Protein AF-A0A956CKJ7-F1 (afdb_monomer)

Solvent-accessible surface area (backbone atoms only — not comparable to full-atom values): 21047 Å² total; per-residue (Å²): 143,84,89,82,79,74,78,84,82,78,84,54,76,48,83,56,86,43,49,48,34,86,67,93,76,96,66,93,72,83,78,45,81,64,83,76,72,77,77,50,96,57,44,38,52,14,43,87,67,26,90,84,35,37,34,20,54,29,82,93,52,44,52,56,61,61,34,62,51,34,34,22,51,37,81,61,53,93,33,40,56,70,73,33,77,28,94,41,21,76,44,12,18,36,33,29,10,26,54,47,32,20,14,39,43,46,20,49,33,57,84,71,28,55,93,64,30,36,36,36,62,28,35,24,28,61,52,100,53,26,32,16,34,45,36,22,35,22,53,46,31,26,53,56,83,67,49,50,31,46,42,44,78,46,81,59,77,97,82,54,68,67,41,80,46,80,47,77,44,64,55,55,90,58,69,55,31,34,38,38,36,30,36,39,76,77,28,48,24,28,48,43,34,33,28,39,43,64,100,75,58,50,75,45,41,48,58,93,47,68,90,77,58,92,62,81,44,79,60,54,40,80,31,57,61,19,52,42,59,44,61,58,40,89,86,55,80,72,35,81,63,6,34,35,35,35,30,37,35,49,43,89,49,38,34,39,39,30,42,36,41,64,73,71,81,74,41,70,47,27,36,36,40,34,26,19,47,19,90,75,51,54,68,33,90,70,61,40,44,73,71,50,35,56,50,49,54,54,51,37,55,61,32,45,80,74,63,29,41,71,54,59,55,44,69,27,67,46,46,44,50,54,13,68,65,48,16,47,45,35,95,75,82,89,74,57,100,82,62,84,66,84,77,53,69,59,60,50,63,46,51,25,43,55,33,46,44,79,61,55,44,36,55,32,61,40,48,55,46,71,56,74,87,82,82,81,71,81,79,76,71,122

Secondary structure (DSSP, 8-state):
-----PPPP---B---------------PPP---------TTB-SSGGGSTTSEEEE-TTS---TTSBPPEEEE---SSBPTTSB-SSGGGBTTS-EETTSBB-EE-SSGGGS-TTEEEEEEEEEEETTEEEEEEEEEES-PPPTT-EEEEEEE---TT-SEEEEEEE-----STT-EEEEEEGGG-EEEEEEEEE-SSSPPEEEEGGGTTTS--SS---TT-SSEEEEPP--TT----TT-EEEEEEEESS--EEEEEEE---SS-EEEEEEEESSGGG----TTT-SHHHHHHHHHHHHHHHTTT-EEEEEEEEE--HHHHHHHSEESS-S---TT----S-HHHHHHHHHSTT--S--EEEEE-SEE-S----------

Nearest PDB structures (foldseek):
  2vvf-assembly1_A  TM=3.587E-01  e=5.764E-02  Corticovirus PM2
  4lo7-assembly5_A  TM=3.649E-01  e=6.092E-02  Clostridium botulinum
  4en6-assembly1_B  TM=3.303E-01  e=3.505E-02  Clostridium botulinum
  3win-assembly1_E  TM=3.552E-01  e=1.002E-01  Clostridium botulinum B
  6v4a-assembly1_B  TM=3.742E-01  e=6.207E-01  Desulfofustis sp. PB-SRB1

Sequence (382 aa):
MNADLRPPFVLLAGVLVACSGGGGGGGKGTECVVPPGDPSAGHCLGAADCDGDACVLDRSNPGTDGEAAALVCGSPGSGGAPGDACGEASDCAAGLCAISGFCVEACGARDDCGATARCRATFVRTGASTASSLFACVPHLPTAPGIEASARRVPSVADRDERWVSVDFGAVTAPGDVFVVEGTCGADVRVVRFETRGPTPETLFDAEQVGTVPFSNPIHPEASPASVMVPSGSDVLLSDLGYRLLVRIDGPFDAEVTELRGVPAGAVLDLDLFYVGGHGWAAEGTRGPAEVDAALAIVEANLADLGITLGDIRQHDVEGALRERFEVIGENADLGEDAFEPFYPGIRERSTVAAGLDRPSIAVFFVKWLEGSVALTSAIPA

Radius of gyration: 21.33 Å; Cα contacts (8 Å, |Δi|>4): 853; chains: 1; bounding box: 61×48×59 Å

pLDDT: mean 70.24, std 19.76, range [21.02, 95.69]

Foldseek 3Di:
DDDDCPDDDDWDFPPPQFADDFDDDDDPFDFLPDPDPPCDPFWDQFQVVAPNFGWAFPLVDQDAFAAAGTTGGDHFQPADDFFDFADFLNNERRSWQFLLGTHWGGDRGQVREDRQWGWDWAWGHSDPFGIHIGTTTFGRGADDPFKDKDKDWDAFDQDDQKDKGKDFDAFDPAFWKKKWKAWHSRWWKFWAWKWADDPDIDTQDGPVCPPPDDHQWPWPGGDHRTMTTRRHAPPDDGHNRGMMIIMMTGGRTIMMMMIIDGDDDAAEAEEEEEELPAPNWAADDQQGDPVRNVVVVVVQVVVVVVRHHYDGYHYGYRGDPSSVVQQEFEPDDDPDPPPPDPDTPNVHVVVSSNGRDPHTHTYIYRHHYYYDDDDPDPDPHD

Mean predicted aligned error: 12.35 Å

Structure (mmCIF, N/CA/C/O backbone):
data_AF-A0A956CKJ7-F1
#
_entry.id   AF-A0A956CKJ7-F1
#
loop_
_atom_site.group_PDB
_atom_site.id
_atom_site.type_symbol
_atom_site.label_atom_id
_atom_site.label_alt_id
_atom_site.label_comp_id
_atom_site.label_asym_id
_atom_site.label_entity_id
_atom_site.label_seq_id
_atom_site.pdbx_PDB_ins_code
_atom_site.Cartn_x
_atom_site.Cartn_y
_atom_site.Cartn_z
_atom_site.occupancy
_atom_site.B_iso_or_equiv
_atom_site.auth_seq_id
_atom_site.auth_comp_id
_atom_site.auth_asym_id
_atom_site.auth_atom_id
_atom_site.pdbx_PDB_model_num
ATOM 1 N N . MET A 1 1 ? 34.479 -7.014 30.194 1.00 33.47 1 MET A N 1
ATOM 2 C CA . MET A 1 1 ? 34.179 -8.106 29.247 1.00 33.47 1 MET A CA 1
ATOM 3 C C . MET A 1 1 ? 33.094 -8.973 29.855 1.00 33.47 1 MET A C 1
ATOM 5 O O . MET A 1 1 ? 33.386 -9.768 30.731 1.00 33.47 1 MET A O 1
ATOM 9 N N . ASN A 1 2 ? 31.851 -8.701 29.473 1.00 25.27 2 ASN A N 1
ATOM 10 C CA . ASN A 1 2 ? 30.739 -9.648 29.394 1.00 25.27 2 ASN A CA 1
ATOM 11 C C . ASN A 1 2 ? 29.683 -8.917 28.567 1.00 25.27 2 ASN A C 1
ATOM 13 O O . ASN A 1 2 ? 28.907 -8.117 29.081 1.00 25.27 2 ASN A O 1
ATOM 17 N N . ALA A 1 3 ? 29.822 -9.077 27.253 1.00 26.83 3 ALA A N 1
ATOM 18 C CA . ALA A 1 3 ? 28.877 -8.630 26.252 1.00 26.83 3 ALA A CA 1
ATOM 19 C C . ALA A 1 3 ? 27.941 -9.811 25.999 1.00 26.83 3 ALA A C 1
ATOM 21 O O . ALA A 1 3 ? 28.369 -10.807 25.427 1.00 26.83 3 ALA A O 1
ATOM 22 N N . ASP A 1 4 ? 26.710 -9.708 26.487 1.00 27.08 4 ASP A N 1
ATOM 23 C CA . ASP A 1 4 ? 25.612 -10.595 26.090 1.00 27.08 4 ASP A CA 1
ATOM 24 C C . ASP A 1 4 ? 24.287 -9.814 26.131 1.00 27.08 4 ASP A C 1
ATOM 26 O O . ASP A 1 4 ? 23.269 -10.239 26.667 1.00 27.08 4 ASP A O 1
ATOM 30 N N . LEU A 1 5 ? 24.331 -8.591 25.593 1.00 22.73 5 LEU A N 1
ATOM 31 C CA . LEU A 1 5 ? 23.142 -7.824 25.239 1.00 22.73 5 LEU A CA 1
ATOM 32 C C . LEU A 1 5 ? 22.836 -8.154 23.781 1.00 22.73 5 LEU A C 1
ATOM 34 O O . LEU A 1 5 ? 23.306 -7.478 22.868 1.00 22.73 5 LEU A O 1
ATOM 38 N N . ARG A 1 6 ? 22.088 -9.237 23.560 1.00 25.23 6 ARG A N 1
ATOM 39 C CA . ARG A 1 6 ? 21.384 -9.412 22.287 1.00 25.23 6 ARG A CA 1
ATOM 40 C C . ARG A 1 6 ? 20.355 -8.277 22.200 1.00 25.23 6 ARG A C 1
ATOM 42 O O . ARG A 1 6 ? 19.564 -8.152 23.138 1.00 25.23 6 ARG A O 1
ATOM 49 N N . PRO A 1 7 ? 20.382 -7.418 21.168 1.00 24.61 7 PRO A N 1
ATOM 50 C CA . PRO A 1 7 ? 19.375 -6.376 21.041 1.00 24.61 7 PRO A CA 1
ATOM 51 C C . PRO A 1 7 ? 17.993 -7.031 20.881 1.00 24.61 7 PRO A C 1
ATOM 53 O O . PRO A 1 7 ? 17.893 -8.089 20.252 1.00 24.61 7 PRO A O 1
ATOM 56 N N . PRO A 1 8 ? 16.927 -6.456 21.463 1.00 27.02 8 PRO A N 1
ATOM 57 C CA . PRO A 1 8 ? 15.574 -6.903 21.175 1.00 27.02 8 PRO A CA 1
ATOM 58 C C . PRO A 1 8 ? 15.266 -6.620 19.700 1.00 27.02 8 PRO A C 1
ATOM 60 O O . PRO A 1 8 ? 15.362 -5.483 19.245 1.00 27.02 8 PRO A O 1
ATOM 63 N N . PHE A 1 9 ? 14.912 -7.662 18.952 1.00 30.50 9 PHE A N 1
ATOM 64 C CA . PHE A 1 9 ? 14.335 -7.520 17.619 1.00 30.50 9 PHE A CA 1
ATOM 65 C C . PHE A 1 9 ? 12.922 -6.958 17.788 1.00 30.50 9 PHE A C 1
ATOM 67 O O . PHE A 1 9 ? 12.133 -7.490 18.570 1.00 30.50 9 PHE A O 1
ATOM 74 N N . VAL A 1 10 ? 12.608 -5.873 17.086 1.00 27.39 10 VAL A N 1
ATOM 75 C CA . VAL A 1 10 ? 11.272 -5.272 17.097 1.00 27.39 10 VAL A CA 1
ATOM 76 C C . VAL A 1 10 ? 10.563 -5.700 15.821 1.00 27.39 10 VAL A C 1
ATOM 78 O O . VAL A 1 10 ? 10.952 -5.307 14.724 1.00 27.39 10 VAL A O 1
ATOM 81 N N . LEU A 1 11 ? 9.537 -6.536 15.971 1.00 26.95 11 LEU A N 1
ATOM 82 C CA . LEU A 1 11 ? 8.636 -6.902 14.886 1.00 26.95 11 LEU A CA 1
ATOM 83 C C . LEU A 1 11 ? 7.704 -5.712 14.630 1.00 26.95 11 LEU A C 1
ATOM 85 O O . LEU A 1 11 ? 6.835 -5.416 15.450 1.00 26.95 11 LEU A O 1
ATOM 89 N N . LEU A 1 12 ? 7.896 -5.010 13.515 1.00 31.62 12 LEU A N 1
ATOM 90 C CA . LEU A 1 12 ? 6.959 -3.982 13.079 1.00 31.62 12 LEU A CA 1
ATOM 91 C C . LEU A 1 12 ? 5.842 -4.627 12.269 1.00 31.62 12 LEU A C 1
ATOM 93 O O . LEU A 1 12 ? 5.948 -4.795 11.058 1.00 31.62 12 LEU A O 1
ATOM 97 N N . ALA A 1 13 ? 4.767 -4.995 12.962 1.00 27.88 13 ALA A N 1
ATOM 98 C CA . ALA A 1 13 ? 3.499 -5.303 12.322 1.00 27.88 13 ALA A CA 1
ATOM 99 C C . ALA A 1 13 ? 2.799 -3.978 11.993 1.00 27.88 13 ALA A C 1
ATOM 101 O O . ALA A 1 13 ? 2.090 -3.405 12.820 1.00 27.88 13 ALA A O 1
ATOM 102 N N . GLY A 1 14 ? 3.030 -3.463 10.786 1.00 28.28 14 GLY A N 1
ATOM 103 C CA . GLY A 1 14 ? 2.136 -2.474 10.204 1.00 28.28 14 GLY A CA 1
ATOM 104 C C . GLY A 1 14 ? 0.875 -3.198 9.753 1.00 28.28 14 GLY A C 1
ATOM 105 O O . GLY A 1 14 ? 0.884 -3.853 8.716 1.00 28.28 14 GLY A O 1
ATOM 106 N N . VAL A 1 15 ? -0.206 -3.117 10.529 1.00 27.67 15 VAL A N 1
ATOM 107 C CA . VAL A 1 15 ? -1.519 -3.590 10.076 1.00 27.67 15 VAL A CA 1
ATOM 108 C C . VAL A 1 15 ? -2.034 -2.587 9.044 1.00 27.67 15 VAL A C 1
ATOM 110 O O . VAL A 1 15 ? -2.730 -1.626 9.358 1.00 27.67 15 VAL A O 1
ATOM 113 N N . LEU A 1 16 ? -1.620 -2.777 7.795 1.00 29.91 16 LEU A N 1
ATOM 114 C CA . LEU A 1 16 ? -2.164 -2.083 6.636 1.00 29.91 16 LEU A CA 1
ATOM 115 C C . LEU A 1 16 ? -3.316 -2.930 6.107 1.00 29.91 16 LEU A C 1
ATOM 117 O O . LEU A 1 16 ? -3.133 -3.808 5.271 1.00 29.91 16 LEU A O 1
ATOM 121 N N . VAL A 1 17 ? -4.513 -2.695 6.649 1.00 25.80 17 VAL A N 1
ATOM 122 C CA . VAL A 1 17 ? -5.720 -3.334 6.124 1.00 25.80 17 VAL A CA 1
ATOM 123 C C . VAL A 1 17 ? -6.038 -2.706 4.784 1.00 25.80 17 VAL A C 1
ATOM 125 O O . VAL A 1 17 ? -6.312 -1.507 4.684 1.00 25.80 17 VAL A O 1
ATOM 128 N N . ALA A 1 18 ? -6.008 -3.554 3.767 1.00 29.58 18 ALA A N 1
ATOM 129 C CA . ALA A 1 18 ? -6.325 -3.194 2.417 1.00 29.58 18 ALA A CA 1
ATOM 130 C C . ALA A 1 18 ? -7.633 -3.909 1.952 1.00 29.58 18 ALA A C 1
ATOM 132 O O . ALA A 1 18 ? -7.709 -5.098 2.161 1.00 29.58 18 ALA A O 1
ATOM 133 N N . CYS A 1 19 ? -8.669 -3.229 1.413 1.00 28.59 19 CYS A N 1
ATOM 134 C CA . CYS A 1 19 ? -10.042 -3.633 1.036 1.00 28.59 19 CYS A CA 1
ATOM 135 C C . CYS A 1 19 ? -10.835 -2.644 0.070 1.00 28.59 19 CYS A C 1
ATOM 137 O O . CYS A 1 19 ? -10.813 -1.437 0.281 1.00 28.59 19 CYS A O 1
ATOM 139 N N . SER A 1 20 ? -11.590 -3.094 -0.960 1.00 28.55 20 SER A N 1
ATOM 140 C CA . SER A 1 20 ? -12.105 -2.281 -2.100 1.00 28.55 20 SER A CA 1
ATOM 141 C C . SER A 1 20 ? -13.617 -2.359 -2.384 1.00 28.55 20 SER A C 1
ATOM 143 O O . SER A 1 20 ? -14.224 -3.420 -2.285 1.00 28.55 20 SER A O 1
ATOM 145 N N . GLY A 1 21 ? -14.227 -1.248 -2.834 1.00 25.23 21 GLY A N 1
ATOM 146 C CA . GLY A 1 21 ? -15.625 -1.208 -3.295 1.00 25.23 21 GLY A CA 1
ATOM 147 C C . GLY A 1 21 ? -15.906 -0.114 -4.327 1.00 25.23 21 GLY A C 1
ATOM 148 O O . GLY A 1 21 ? -15.709 1.066 -4.052 1.00 25.23 21 GLY A O 1
ATOM 149 N N . GLY A 1 22 ? -16.375 -0.506 -5.516 1.00 30.42 22 GLY A N 1
ATOM 150 C CA . GLY A 1 22 ? -16.643 0.386 -6.646 1.00 30.42 22 GLY A CA 1
ATOM 151 C C . GLY A 1 22 ? -17.877 1.279 -6.465 1.00 30.42 22 GLY A C 1
ATOM 152 O O . GLY A 1 22 ? -18.958 0.814 -6.109 1.00 30.42 22 GLY A O 1
ATOM 153 N N . GLY A 1 23 ? -17.726 2.566 -6.786 1.00 26.27 23 GLY A N 1
ATOM 154 C CA . GLY A 1 23 ? -18.805 3.553 -6.802 1.00 26.27 23 GLY A CA 1
ATOM 155 C C . GLY A 1 23 ? -18.554 4.628 -7.857 1.00 26.27 23 GLY A C 1
ATOM 156 O O . GLY A 1 23 ? -17.754 5.540 -7.659 1.00 26.27 23 GLY A O 1
ATOM 157 N N . GLY A 1 24 ? -19.237 4.513 -8.998 1.00 32.97 24 GLY A N 1
ATOM 158 C CA . GLY A 1 24 ? -19.188 5.491 -10.081 1.00 32.97 24 GLY A CA 1
ATOM 159 C C . GLY A 1 24 ? -19.887 6.799 -9.708 1.00 32.97 24 GLY A C 1
ATOM 160 O O . GLY A 1 24 ? -21.032 6.810 -9.265 1.00 32.97 24 GLY A O 1
ATOM 161 N N . GLY A 1 25 ? -19.213 7.918 -9.950 1.00 27.78 25 GLY A N 1
ATOM 162 C CA . GLY A 1 25 ? -19.821 9.244 -9.886 1.00 27.78 25 GLY A CA 1
ATOM 163 C C . GLY A 1 25 ? -18.859 10.270 -10.443 1.00 27.78 25 GLY A C 1
ATOM 164 O O . GLY A 1 25 ? -17.923 10.632 -9.749 1.00 27.78 25 GLY A O 1
ATOM 165 N N . GLY A 1 26 ? -19.045 10.677 -11.700 1.00 29.86 26 GLY A N 1
ATOM 166 C CA . GLY A 1 26 ? -18.128 11.541 -12.446 1.00 29.86 26 GLY A CA 1
ATOM 167 C C . GLY A 1 26 ? -18.002 12.954 -11.870 1.00 29.86 26 GLY A C 1
ATOM 168 O O . GLY A 1 26 ? -18.894 13.780 -12.037 1.00 29.86 26 GLY A O 1
ATOM 169 N N . GLY A 1 27 ? -16.860 13.236 -11.250 1.00 34.91 27 GLY A N 1
ATOM 170 C CA . GLY A 1 27 ? -16.301 14.577 -11.101 1.00 34.91 27 GLY A CA 1
ATOM 171 C C . GLY A 1 27 ? -14.981 14.595 -11.860 1.00 34.91 27 GLY A C 1
ATOM 172 O O . GLY A 1 27 ? -14.186 13.672 -11.672 1.00 34.91 27 GLY A O 1
ATOM 173 N N . LYS A 1 28 ? -14.795 15.580 -12.749 1.00 36.72 28 LYS A N 1
ATOM 174 C CA . LYS A 1 28 ? -13.539 15.796 -13.482 1.00 36.72 28 LYS A CA 1
ATOM 175 C C . LYS A 1 28 ? -12.421 15.981 -12.451 1.00 36.72 28 LYS A C 1
ATOM 177 O O . LYS A 1 28 ? -12.450 16.976 -11.730 1.00 36.72 28 LYS A O 1
ATOM 182 N N . GLY A 1 29 ? -11.545 14.986 -12.326 1.00 41.28 29 GLY A N 1
ATOM 183 C CA . GLY A 1 29 ? -10.470 14.973 -11.338 1.00 41.28 29 GLY A CA 1
ATOM 184 C C . GLY A 1 29 ? -9.407 16.019 -11.651 1.00 41.28 29 GLY A C 1
ATOM 185 O O . GLY A 1 29 ? -9.151 16.330 -12.814 1.00 41.28 29 GLY A O 1
ATOM 186 N N . THR A 1 30 ? -8.814 16.577 -10.602 1.00 45.00 30 THR A N 1
ATOM 187 C CA . THR A 1 30 ? -7.580 17.360 -10.675 1.00 45.00 30 THR A CA 1
ATOM 188 C C . THR A 1 30 ? -6.458 16.431 -11.145 1.00 45.00 30 THR A C 1
ATOM 190 O O . THR A 1 30 ? -6.270 15.354 -10.581 1.00 45.00 30 THR A O 1
ATOM 193 N N . GLU A 1 31 ? -5.763 16.819 -12.211 1.00 45.44 31 GLU A N 1
ATOM 194 C CA . GLU A 1 31 ? -4.679 16.056 -12.837 1.00 45.44 31 GLU A CA 1
ATOM 195 C C . GLU A 1 31 ? -3.553 15.812 -11.815 1.00 45.44 31 GLU A C 1
ATOM 197 O O . GLU A 1 31 ? -3.148 16.739 -11.105 1.00 45.44 31 GLU A O 1
ATOM 202 N N . CYS A 1 32 ? -3.074 14.569 -11.684 1.00 47.69 32 CYS A N 1
ATOM 203 C CA . CYS A 1 32 ? -1.928 14.284 -10.824 1.00 47.69 32 CYS A CA 1
ATOM 204 C C . CYS A 1 32 ? -0.693 14.909 -11.485 1.00 47.69 32 CYS A C 1
ATOM 206 O O . CYS A 1 32 ? -0.164 14.374 -12.454 1.00 47.69 32 CYS A O 1
ATOM 208 N N . VAL A 1 33 ? -0.232 16.057 -10.989 1.00 39.53 33 VAL A N 1
ATOM 209 C CA . VAL A 1 33 ? 1.007 16.660 -11.491 1.00 39.53 33 VAL A CA 1
ATOM 210 C C . VAL A 1 33 ? 2.181 15.884 -10.896 1.00 39.53 33 VAL A C 1
ATOM 212 O O . VAL A 1 33 ? 2.684 16.210 -9.822 1.00 39.53 33 VAL A O 1
ATOM 215 N N . VAL A 1 34 ? 2.596 14.825 -11.591 1.00 43.78 34 VAL A N 1
ATOM 216 C CA . VAL A 1 34 ? 3.926 14.228 -11.420 1.00 43.78 34 VAL A CA 1
ATOM 217 C C . VAL A 1 34 ? 4.947 15.340 -11.709 1.00 43.78 34 VAL A C 1
ATOM 219 O O . VAL A 1 34 ? 4.751 16.079 -12.680 1.00 43.78 34 VAL A O 1
ATOM 222 N N . PRO A 1 35 ? 6.015 15.523 -10.905 1.00 36.00 35 PRO A N 1
ATOM 223 C CA . PRO A 1 35 ? 7.102 16.416 -11.284 1.00 36.00 35 PRO A CA 1
ATOM 224 C C . PRO A 1 35 ? 7.550 16.023 -12.695 1.00 36.00 35 PRO A C 1
ATOM 226 O O . PRO A 1 35 ? 7.867 14.852 -12.907 1.00 36.00 35 PRO A O 1
ATOM 229 N N . PRO A 1 36 ? 7.499 16.935 -13.675 1.00 33.38 36 PRO A N 1
ATOM 230 C CA . PRO A 1 36 ? 7.642 16.560 -15.068 1.00 33.38 36 PRO A CA 1
ATOM 231 C C . PRO A 1 36 ? 9.039 15.981 -15.287 1.00 33.38 36 PRO A C 1
ATOM 233 O O . PRO A 1 36 ? 10.033 16.706 -15.254 1.00 33.38 36 PRO A O 1
ATOM 236 N N . GLY A 1 37 ? 9.113 14.679 -15.562 1.00 39.94 37 GLY A N 1
ATOM 237 C CA . GLY A 1 37 ? 10.056 14.237 -16.575 1.00 39.94 37 GLY A CA 1
ATOM 238 C C . GLY A 1 37 ? 9.620 14.942 -17.851 1.00 39.94 37 GLY A C 1
ATOM 239 O O . GLY A 1 37 ? 8.470 14.790 -18.252 1.00 39.94 37 GLY A O 1
ATOM 240 N N . ASP A 1 38 ? 10.472 15.810 -18.396 1.00 38.66 38 ASP A N 1
ATOM 241 C CA . ASP A 1 38 ? 10.183 16.579 -19.608 1.00 38.66 38 ASP A CA 1
ATOM 242 C C . ASP A 1 38 ? 9.637 15.620 -20.684 1.00 38.66 38 ASP A C 1
ATOM 244 O O . ASP A 1 38 ? 10.391 14.733 -21.109 1.00 38.66 38 ASP A O 1
ATOM 248 N N . PRO A 1 39 ? 8.349 15.718 -21.087 1.00 45.19 39 PRO A N 1
ATOM 249 C CA . PRO A 1 39 ? 7.764 14.858 -22.107 1.00 45.19 39 PRO A CA 1
ATOM 250 C C . PRO A 1 39 ? 8.320 15.286 -23.467 1.00 45.19 39 PRO A C 1
ATOM 252 O O . PRO A 1 39 ? 7.661 15.899 -24.307 1.00 45.19 39 PRO A O 1
ATOM 255 N N . SER A 1 40 ? 9.599 15.003 -23.668 1.00 49.47 40 SER A N 1
ATOM 256 C CA . SER A 1 40 ? 10.241 15.046 -24.964 1.00 49.47 40 SER A CA 1
ATOM 257 C C . SER A 1 40 ? 9.747 13.857 -25.794 1.00 49.47 40 SER A C 1
ATOM 259 O O . SER A 1 40 ? 9.278 12.848 -25.264 1.00 49.47 40 SER A O 1
ATOM 261 N N . ALA A 1 41 ? 9.769 14.010 -27.119 1.00 49.28 41 ALA A N 1
ATOM 262 C CA . ALA A 1 41 ? 9.149 13.070 -28.049 1.00 49.28 41 ALA A CA 1
ATOM 263 C C . ALA A 1 41 ? 9.578 11.614 -27.780 1.00 49.28 41 ALA A C 1
ATOM 265 O O . ALA A 1 41 ? 10.746 11.272 -27.959 1.00 49.28 41 ALA A O 1
ATOM 266 N N . GLY A 1 42 ? 8.615 10.775 -27.389 1.00 61.50 42 GLY A N 1
ATOM 267 C CA . GLY A 1 42 ? 8.813 9.350 -27.117 1.00 61.50 42 GLY A CA 1
ATOM 268 C C . GLY A 1 42 ? 8.649 8.940 -25.652 1.00 61.50 42 GLY A C 1
ATOM 269 O O . GLY A 1 42 ? 8.498 7.746 -25.416 1.00 61.50 42 GLY A O 1
ATOM 270 N N . HIS A 1 43 ? 8.629 9.878 -24.699 1.00 83.62 43 HIS A N 1
ATOM 271 C CA . HIS A 1 43 ? 8.364 9.595 -23.282 1.00 83.62 43 HIS A CA 1
ATOM 272 C C . HIS A 1 43 ? 6.868 9.594 -22.947 1.00 83.62 43 HIS A C 1
ATOM 274 O O . HIS A 1 43 ? 6.085 10.289 -23.591 1.00 83.62 43 HIS A O 1
ATOM 280 N N . CYS A 1 44 ? 6.491 8.837 -21.917 1.00 89.31 44 CYS A N 1
ATOM 281 C CA . CYS A 1 44 ? 5.115 8.718 -21.431 1.00 89.31 44 CYS A CA 1
ATOM 282 C C . CYS A 1 44 ? 5.065 8.634 -19.903 1.00 89.31 44 CYS A C 1
ATOM 284 O O . CYS A 1 44 ? 6.047 8.267 -19.261 1.00 89.31 44 CYS A O 1
ATOM 286 N N . LEU A 1 45 ? 3.914 8.963 -19.322 1.00 86.12 45 LEU A N 1
ATOM 287 C CA . LEU A 1 45 ? 3.583 8.714 -17.918 1.00 86.12 45 LEU A CA 1
ATOM 288 C C . LEU A 1 45 ? 2.580 7.562 -17.784 1.00 86.12 45 LEU A C 1
ATOM 290 O O . LEU A 1 45 ? 2.614 6.827 -16.800 1.00 86.12 45 LEU A O 1
ATOM 294 N N . GLY A 1 46 ? 1.718 7.376 -18.785 1.00 88.25 46 GLY A N 1
ATOM 295 C CA . GLY A 1 46 ? 0.780 6.260 -18.867 1.00 88.25 46 GLY A CA 1
ATOM 296 C C . GLY A 1 46 ? 0.430 5.899 -20.309 1.00 88.25 46 GLY A C 1
ATOM 297 O O . GLY A 1 46 ? 0.845 6.559 -21.260 1.00 88.25 46 GLY A O 1
ATOM 298 N N . ALA A 1 47 ? -0.351 4.831 -20.492 1.00 86.81 47 ALA A N 1
ATOM 299 C CA . ALA A 1 47 ? -0.736 4.352 -21.825 1.00 86.81 47 ALA A CA 1
ATOM 300 C C . ALA A 1 47 ? -1.524 5.392 -22.651 1.00 86.81 47 ALA A C 1
ATOM 302 O O . ALA A 1 47 ? -1.465 5.379 -23.881 1.00 86.81 47 ALA A O 1
ATOM 303 N N . ALA A 1 48 ? -2.227 6.317 -21.988 1.00 87.19 48 ALA A N 1
ATOM 304 C CA . ALA A 1 48 ? -2.968 7.398 -22.638 1.00 87.19 48 ALA A CA 1
ATOM 305 C C . ALA A 1 48 ? -2.074 8.346 -23.462 1.00 87.19 48 ALA A C 1
ATOM 307 O O . ALA A 1 48 ? -2.567 8.970 -24.402 1.00 87.19 48 ALA A O 1
ATOM 308 N N . ASP A 1 49 ? -0.773 8.404 -23.162 1.00 88.25 49 ASP A N 1
ATOM 309 C CA . ASP A 1 49 ? 0.192 9.257 -23.863 1.00 88.25 49 ASP A CA 1
ATOM 310 C C . ASP A 1 49 ? 0.695 8.647 -25.185 1.00 88.25 49 ASP A C 1
ATOM 312 O O . ASP A 1 49 ? 1.380 9.320 -25.953 1.00 88.25 49 ASP A O 1
ATOM 316 N N . CYS A 1 50 ? 0.387 7.373 -25.463 1.00 88.81 50 CYS A N 1
ATOM 317 C CA . CYS A 1 50 ? 1.113 6.575 -26.455 1.00 88.81 50 CYS A CA 1
ATOM 318 C C . CYS A 1 50 ? 0.405 6.311 -27.791 1.00 88.81 50 CYS A C 1
ATOM 320 O O . CYS A 1 50 ? 0.803 5.395 -28.502 1.00 88.81 50 CYS A O 1
ATOM 322 N N . ASP A 1 51 ? -0.611 7.089 -28.183 1.00 86.19 51 ASP A N 1
ATOM 323 C CA . ASP A 1 51 ? -1.273 7.003 -29.507 1.00 86.19 51 ASP A CA 1
ATOM 324 C C . ASP A 1 51 ? -1.628 5.560 -29.976 1.00 86.19 51 ASP A C 1
ATOM 326 O O . ASP A 1 51 ? -1.688 5.264 -31.173 1.00 86.19 51 ASP A O 1
ATOM 330 N N . GLY A 1 52 ? -1.908 4.649 -29.033 1.00 82.00 52 GLY A N 1
ATOM 331 C CA . GLY A 1 52 ? -2.249 3.241 -29.286 1.00 82.00 52 GLY A CA 1
ATOM 332 C C . GLY A 1 52 ? -1.144 2.217 -28.992 1.00 82.00 52 GLY A C 1
ATOM 333 O O . GLY A 1 52 ? -1.436 1.020 -29.003 1.00 82.00 52 GLY A O 1
ATOM 334 N 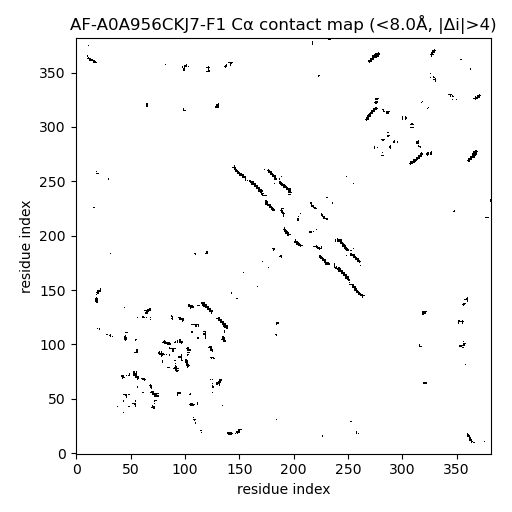N . ASP A 1 53 ? 0.079 2.660 -28.699 1.00 89.56 53 ASP A N 1
ATOM 335 C CA . ASP A 1 53 ? 1.144 1.842 -28.108 1.00 89.56 53 ASP A CA 1
ATOM 336 C C . ASP A 1 53 ? 1.014 1.764 -26.572 1.00 89.56 53 ASP A C 1
ATOM 338 O O . ASP A 1 53 ? 0.176 2.429 -25.961 1.00 89.56 53 ASP A O 1
ATOM 342 N N . ALA A 1 54 ? 1.839 0.927 -25.935 1.00 91.12 54 ALA A N 1
ATOM 343 C CA . ALA A 1 54 ? 1.917 0.835 -24.480 1.00 91.12 54 ALA A CA 1
ATOM 344 C C . ALA A 1 54 ? 3.008 1.766 -23.934 1.00 91.12 54 ALA A C 1
ATOM 346 O O . ALA A 1 54 ? 4.041 1.973 -24.573 1.00 91.12 54 ALA A O 1
ATOM 347 N N . CYS A 1 55 ? 2.808 2.276 -22.719 1.00 94.06 55 CYS A N 1
ATOM 348 C CA . CYS A 1 55 ? 3.865 2.954 -21.977 1.00 94.06 55 CYS A CA 1
ATOM 349 C C . CYS A 1 55 ? 4.736 1.901 -21.277 1.00 94.06 55 CYS A C 1
ATOM 351 O O . CYS A 1 55 ? 4.273 1.207 -20.369 1.00 94.06 55 CYS A O 1
ATOM 353 N N . VAL A 1 56 ? 5.972 1.726 -21.747 1.00 94.19 56 VAL A N 1
ATOM 354 C CA . VAL A 1 56 ? 6.877 0.642 -21.334 1.00 94.19 56 VAL A CA 1
ATOM 355 C C . VAL A 1 56 ? 8.184 1.189 -20.765 1.00 94.19 56 VAL A C 1
ATOM 357 O O . VAL A 1 56 ? 8.572 2.320 -21.048 1.00 94.19 56 VAL A O 1
ATOM 360 N N . LEU A 1 57 ? 8.892 0.376 -19.979 1.00 92.25 57 LEU A N 1
ATOM 361 C CA . LEU A 1 57 ? 10.215 0.732 -19.459 1.00 92.25 57 LEU A CA 1
ATOM 362 C C . LEU A 1 57 ? 11.225 0.944 -20.602 1.00 92.25 57 LEU A C 1
ATOM 364 O O . LEU A 1 57 ? 11.407 0.059 -21.447 1.00 92.25 57 LEU A O 1
ATOM 368 N N . ASP A 1 58 ? 11.948 2.067 -20.589 1.00 91.94 58 ASP A N 1
ATOM 369 C CA . ASP A 1 58 ? 13.065 2.295 -21.505 1.00 91.94 58 ASP A CA 1
ATOM 370 C C . ASP A 1 58 ? 14.264 1.424 -21.113 1.00 91.94 58 ASP A C 1
ATOM 372 O O . ASP A 1 58 ? 15.096 1.773 -20.281 1.00 91.94 58 ASP A O 1
ATOM 376 N N . ARG A 1 59 ? 14.393 0.264 -21.756 1.00 86.19 59 ARG A N 1
ATOM 377 C CA . ARG A 1 59 ? 15.506 -0.667 -21.502 1.00 86.19 59 ARG A CA 1
ATOM 378 C C . ARG A 1 59 ? 16.869 -0.130 -21.941 1.00 86.19 59 ARG A C 1
ATOM 380 O O . ARG A 1 59 ? 17.888 -0.678 -21.527 1.00 86.19 59 ARG A O 1
ATOM 387 N N . SER A 1 60 ? 16.901 0.886 -22.801 1.00 85.62 60 SER A N 1
ATOM 388 C CA . SER A 1 60 ? 18.150 1.522 -23.237 1.00 85.62 60 SER A CA 1
ATOM 389 C C . SER A 1 60 ? 18.646 2.533 -22.207 1.00 85.62 60 SER A C 1
ATOM 391 O O . SER A 1 60 ? 19.841 2.828 -22.164 1.00 85.62 60 SER A O 1
ATOM 393 N N . ASN A 1 61 ? 17.734 3.040 -21.378 1.00 83.62 61 ASN A N 1
ATOM 394 C CA . ASN A 1 61 ? 18.003 3.962 -20.292 1.00 83.62 61 ASN A CA 1
ATOM 395 C C . ASN A 1 61 ? 17.075 3.656 -19.102 1.00 83.62 61 ASN A C 1
ATOM 397 O O . ASN A 1 61 ? 16.142 4.413 -18.862 1.00 83.62 61 ASN A O 1
ATOM 401 N N . PRO A 1 62 ? 17.306 2.569 -18.343 1.00 69.31 62 PRO A N 1
ATOM 402 C CA . PRO A 1 62 ? 16.382 2.112 -17.296 1.00 69.31 62 PRO A CA 1
ATOM 403 C C . PRO A 1 62 ? 16.246 3.072 -16.097 1.00 69.31 62 PRO A C 1
ATOM 405 O O . PRO A 1 62 ? 15.464 2.800 -15.188 1.00 69.31 62 PRO A O 1
ATOM 408 N N . GLY A 1 63 ? 16.979 4.189 -16.099 1.00 72.31 63 GLY A N 1
ATOM 409 C CA . GLY A 1 63 ? 17.055 5.151 -15.006 1.00 72.31 63 GLY A CA 1
ATOM 410 C C . GLY A 1 63 ? 18.168 4.828 -14.009 1.00 72.31 63 GLY A C 1
ATOM 411 O O . GLY A 1 63 ? 18.839 3.794 -14.090 1.00 72.31 63 GLY A O 1
ATOM 412 N N . THR A 1 64 ? 18.377 5.748 -13.071 1.00 80.38 64 THR A N 1
ATOM 413 C CA . THR A 1 64 ? 19.251 5.533 -11.915 1.00 80.38 64 THR A CA 1
ATOM 414 C C . THR A 1 64 ? 18.469 4.811 -10.819 1.00 80.38 64 THR A C 1
ATOM 416 O O . THR A 1 64 ? 17.259 4.994 -10.657 1.00 80.38 64 THR A O 1
ATOM 419 N N . ASP A 1 65 ? 19.165 3.988 -10.045 1.00 82.31 65 ASP A N 1
ATOM 420 C CA . ASP A 1 65 ? 18.600 3.322 -8.877 1.00 82.31 65 ASP A CA 1
ATOM 421 C C . ASP A 1 65 ? 18.058 4.341 -7.856 1.00 82.31 65 ASP A C 1
ATOM 423 O O . ASP A 1 65 ? 18.733 5.310 -7.510 1.00 82.31 65 ASP A O 1
ATOM 427 N N . GLY A 1 66 ? 16.822 4.138 -7.402 1.00 75.50 66 GLY A N 1
ATOM 428 C CA . GLY A 1 66 ? 16.087 5.031 -6.506 1.00 75.50 66 GLY A CA 1
ATOM 429 C C . GLY A 1 66 ? 15.435 6.255 -7.167 1.00 75.50 66 GLY A C 1
ATOM 430 O O . GLY A 1 66 ? 14.659 6.942 -6.501 1.00 75.50 66 GLY A O 1
ATOM 431 N N . GLU A 1 67 ? 15.696 6.527 -8.449 1.00 83.81 67 GLU A N 1
ATOM 432 C CA . GLU A 1 67 ? 15.096 7.647 -9.191 1.00 83.81 67 GLU A CA 1
ATOM 433 C C . GLU A 1 67 ? 13.787 7.246 -9.894 1.00 83.81 67 GLU A C 1
ATOM 435 O O . GLU A 1 67 ? 13.297 6.125 -9.748 1.00 83.81 67 GLU A O 1
ATOM 440 N N . ALA A 1 68 ? 13.161 8.180 -10.615 1.00 83.50 68 ALA A N 1
ATOM 441 C CA . ALA A 1 68 ? 11.978 7.887 -11.420 1.00 83.50 68 ALA A CA 1
ATOM 442 C C . ALA A 1 68 ? 12.330 6.955 -12.594 1.00 83.50 68 ALA A C 1
ATOM 444 O O . ALA A 1 68 ? 13.351 7.142 -13.258 1.00 83.50 68 ALA A O 1
ATOM 445 N N . ALA A 1 69 ? 11.484 5.959 -12.861 1.00 86.94 69 ALA A N 1
ATOM 446 C CA . ALA A 1 69 ? 11.656 5.058 -13.993 1.00 86.94 69 ALA A CA 1
ATOM 447 C C . ALA A 1 69 ? 11.503 5.834 -15.308 1.00 86.94 69 ALA A C 1
ATOM 449 O O . ALA A 1 69 ? 10.550 6.596 -15.481 1.00 86.94 69 ALA A O 1
ATOM 450 N N . ALA A 1 70 ? 12.419 5.621 -16.252 1.00 89.25 70 ALA A N 1
ATOM 451 C CA . ALA A 1 70 ? 12.280 6.183 -17.588 1.00 89.25 70 ALA A CA 1
ATOM 452 C C . ALA A 1 70 ? 11.309 5.326 -18.406 1.00 89.25 70 ALA A C 1
ATOM 454 O O . ALA A 1 70 ? 11.530 4.129 -18.606 1.00 89.25 70 ALA A O 1
ATOM 455 N N . LEU A 1 71 ? 10.236 5.948 -18.883 1.00 91.50 71 LEU A N 1
ATOM 456 C CA . LEU A 1 71 ? 9.201 5.285 -19.665 1.00 91.50 71 LEU A CA 1
ATOM 457 C C . LEU A 1 71 ? 9.149 5.862 -21.079 1.00 91.50 71 LEU A C 1
ATOM 459 O O . LEU A 1 71 ? 9.374 7.061 -21.281 1.00 91.50 71 LEU A O 1
ATOM 463 N N . VAL A 1 72 ? 8.857 4.997 -22.047 1.00 93.56 72 VAL A N 1
ATOM 464 C CA . VAL A 1 72 ? 8.715 5.339 -23.463 1.00 93.56 72 VAL A CA 1
ATOM 465 C C . VAL A 1 72 ? 7.522 4.629 -24.088 1.00 93.56 72 VAL A C 1
ATOM 467 O O . VAL A 1 72 ? 7.140 3.537 -23.668 1.00 93.56 72 VAL A O 1
ATOM 470 N N . CYS A 1 73 ? 6.949 5.231 -25.124 1.00 94.12 73 CYS A N 1
ATOM 471 C CA . CYS A 1 73 ? 5.911 4.579 -25.911 1.00 94.12 73 CYS A CA 1
ATOM 472 C C . CYS A 1 73 ? 6.519 3.505 -26.811 1.00 94.12 73 CYS A C 1
ATOM 474 O O . CYS A 1 73 ? 7.442 3.769 -27.587 1.00 94.12 73 CYS A O 1
ATOM 476 N N . GLY A 1 74 ? 6.001 2.285 -26.717 1.00 92.31 74 GLY A N 1
ATOM 477 C CA . GLY A 1 74 ? 6.473 1.176 -27.526 1.00 92.31 74 GLY A CA 1
ATOM 478 C C . GLY A 1 74 ? 5.570 -0.046 -27.463 1.00 92.31 74 GLY A C 1
ATOM 479 O O . GLY A 1 74 ? 4.612 -0.127 -26.695 1.00 92.31 74 GLY A O 1
ATOM 480 N N . SER A 1 75 ? 5.889 -1.034 -28.295 1.00 92.06 75 SER A N 1
ATOM 481 C CA . SER A 1 75 ? 5.147 -2.289 -28.300 1.00 92.06 75 SER A CA 1
ATOM 482 C C . SER A 1 75 ? 5.455 -3.102 -27.036 1.00 92.06 75 SER A C 1
ATOM 484 O O . SER A 1 75 ? 6.633 -3.290 -26.709 1.00 92.06 75 SER A O 1
ATOM 486 N N . PRO A 1 76 ? 4.432 -3.639 -26.349 1.00 90.50 76 PRO A N 1
ATOM 487 C CA . PRO A 1 76 ? 4.647 -4.519 -25.212 1.00 90.50 76 PRO A CA 1
ATOM 488 C C . PRO A 1 76 ? 5.403 -5.784 -25.640 1.00 90.50 76 PRO A C 1
ATOM 490 O O . PRO A 1 76 ? 5.230 -6.306 -26.745 1.00 90.50 76 PRO A O 1
ATOM 493 N N . GLY A 1 77 ? 6.258 -6.282 -24.751 1.00 90.94 77 GLY A N 1
ATOM 494 C CA . GLY A 1 77 ? 6.937 -7.563 -24.908 1.00 90.94 77 GLY A CA 1
ATOM 495 C C . GLY A 1 77 ? 5.998 -8.760 -24.719 1.00 90.94 77 GLY A C 1
ATOM 496 O O . GLY A 1 77 ? 4.804 -8.618 -24.479 1.00 90.94 77 GLY A O 1
ATOM 497 N N . SER A 1 78 ? 6.556 -9.970 -24.780 1.00 91.44 78 SER A N 1
ATOM 498 C CA . SER A 1 78 ? 5.817 -11.232 -24.603 1.00 91.44 78 SER A CA 1
ATOM 499 C C . SER A 1 78 ? 5.638 -11.668 -23.140 1.00 91.44 78 SER A C 1
ATOM 501 O O . SER A 1 78 ? 5.375 -12.844 -22.899 1.00 91.44 78 SER A O 1
ATOM 503 N N . GLY A 1 79 ? 5.882 -10.774 -22.180 1.00 93.62 79 GLY A N 1
ATOM 504 C CA . GLY A 1 79 ? 5.743 -11.065 -20.751 1.00 93.62 79 GLY A CA 1
ATOM 505 C C . GLY A 1 79 ? 4.281 -11.132 -20.293 1.00 93.62 79 GLY A C 1
ATOM 506 O O . GLY A 1 79 ? 3.356 -11.005 -21.095 1.00 93.62 79 GLY A O 1
ATOM 507 N N . GLY A 1 80 ? 4.093 -11.317 -18.990 1.00 94.00 80 GLY A N 1
ATOM 508 C CA . GLY A 1 80 ? 2.812 -11.300 -18.296 1.00 94.00 80 GLY A CA 1
ATOM 509 C C . GLY A 1 80 ? 2.104 -9.949 -18.365 1.00 94.00 80 GLY A C 1
ATOM 510 O O . GLY A 1 80 ? 2.719 -8.893 -18.560 1.00 94.00 80 GLY A O 1
ATOM 511 N N . ALA A 1 81 ? 0.786 -10.008 -18.229 1.00 93.12 81 ALA A N 1
ATOM 512 C CA . ALA A 1 81 ? -0.105 -8.861 -18.165 1.00 93.12 81 ALA A CA 1
ATOM 513 C C . ALA A 1 81 ? -0.107 -8.241 -16.753 1.00 93.12 81 ALA A C 1
ATOM 515 O O . ALA A 1 81 ? 0.356 -8.873 -15.802 1.00 93.12 81 ALA A O 1
ATOM 516 N N . PRO A 1 82 ? -0.637 -7.015 -16.576 1.00 91.00 82 PRO A N 1
ATOM 517 C CA . PRO A 1 82 ? -0.815 -6.437 -15.247 1.00 91.00 82 PRO A CA 1
ATOM 518 C C . PRO A 1 82 ? -1.564 -7.388 -14.295 1.00 91.00 82 PRO A C 1
ATOM 520 O O . PRO A 1 82 ? -2.614 -7.925 -14.650 1.00 91.00 82 PRO A O 1
ATOM 523 N N . GLY A 1 83 ? -1.019 -7.588 -13.092 1.00 88.75 83 GLY A N 1
ATOM 524 C CA . GLY A 1 83 ? -1.507 -8.534 -12.083 1.00 88.75 83 GLY A CA 1
ATOM 525 C C . GLY A 1 83 ? -0.885 -9.935 -12.142 1.00 88.75 83 GLY A C 1
ATOM 526 O O . GLY A 1 83 ? -1.035 -10.688 -11.182 1.00 88.75 83 GLY A O 1
ATOM 527 N N . ASP A 1 84 ? -0.162 -10.292 -13.208 1.00 92.38 84 ASP A N 1
ATOM 528 C CA . ASP A 1 84 ? 0.601 -11.545 -13.242 1.00 92.38 84 ASP A CA 1
ATOM 529 C C . ASP A 1 84 ? 1.817 -11.463 -12.307 1.00 92.38 84 ASP A C 1
ATOM 531 O O . ASP A 1 84 ? 2.425 -10.403 -12.147 1.00 92.38 84 ASP A O 1
ATOM 535 N N . ALA A 1 85 ? 2.188 -12.586 -11.688 1.00 92.19 85 ALA A N 1
ATOM 536 C CA . ALA A 1 85 ? 3.362 -12.653 -10.822 1.00 92.19 85 ALA A CA 1
ATOM 537 C C . ALA A 1 85 ? 4.663 -12.457 -11.621 1.00 92.19 85 ALA A C 1
ATOM 539 O O . ALA A 1 85 ? 4.802 -12.981 -12.728 1.00 92.19 85 ALA A O 1
ATOM 540 N N . CYS A 1 86 ? 5.632 -11.758 -11.035 1.00 93.69 86 CYS A N 1
ATOM 541 C CA . CYS A 1 86 ? 6.937 -11.493 -11.633 1.00 93.69 86 CYS A CA 1
ATOM 542 C C . CYS A 1 86 ? 8.055 -11.514 -10.584 1.00 93.69 86 CYS A C 1
ATOM 544 O O . CYS A 1 86 ? 7.848 -11.159 -9.424 1.00 93.69 86 CYS A O 1
ATOM 546 N N . GLY A 1 87 ? 9.253 -11.919 -11.005 1.00 90.44 87 GLY A N 1
ATOM 547 C CA . GLY A 1 87 ? 10.488 -11.759 -10.234 1.00 90.44 87 GLY A CA 1
ATOM 548 C C . GLY A 1 87 ? 11.390 -10.665 -10.805 1.00 90.44 87 GLY A C 1
ATOM 549 O O . GLY A 1 87 ? 12.146 -10.039 -10.067 1.00 90.44 87 GLY A O 1
ATOM 550 N N . GLU A 1 88 ? 11.288 -10.394 -12.108 1.00 91.12 88 GLU A N 1
ATOM 551 C CA . GLU A 1 88 ? 12.119 -9.431 -12.826 1.00 91.12 88 GLU A CA 1
ATOM 552 C C . GLU A 1 88 ? 11.300 -8.589 -13.814 1.00 91.12 88 GLU A C 1
ATOM 554 O O . GLU A 1 88 ? 10.220 -8.971 -14.257 1.00 91.12 88 GLU A O 1
ATOM 559 N N . ALA A 1 89 ? 11.857 -7.453 -14.249 1.00 91.50 89 ALA A N 1
ATOM 560 C CA . ALA A 1 89 ? 11.261 -6.602 -15.284 1.00 91.50 89 ALA A CA 1
ATOM 561 C C . ALA A 1 89 ? 10.888 -7.379 -16.559 1.00 91.50 89 ALA A C 1
ATOM 563 O O . ALA A 1 89 ? 9.865 -7.114 -17.187 1.00 91.50 89 ALA A O 1
ATOM 564 N N . SER A 1 90 ? 11.731 -8.338 -16.957 1.00 92.38 90 SER A N 1
ATOM 565 C CA . SER A 1 90 ? 11.566 -9.083 -18.208 1.00 92.38 90 SER A CA 1
ATOM 566 C C . SER A 1 90 ? 10.362 -10.029 -18.213 1.00 92.38 90 SER A C 1
ATOM 568 O O . SER A 1 90 ? 9.868 -10.356 -19.295 1.00 92.38 90 SER A O 1
ATOM 570 N N . ASP A 1 91 ? 9.850 -10.382 -17.031 1.00 95.19 91 ASP A N 1
ATOM 571 C CA . ASP A 1 91 ? 8.654 -11.206 -16.873 1.00 95.19 91 ASP A CA 1
ATOM 572 C C . ASP A 1 91 ? 7.386 -10.458 -17.282 1.00 95.19 91 ASP A C 1
ATOM 574 O O . ASP A 1 91 ? 6.387 -11.098 -17.576 1.00 95.19 91 ASP A O 1
ATOM 578 N N . CYS A 1 92 ? 7.414 -9.123 -17.343 1.00 95.69 92 CYS A N 1
ATOM 579 C CA . CYS A 1 92 ? 6.246 -8.291 -17.617 1.00 95.69 92 CYS A CA 1
ATOM 580 C C . CYS A 1 92 ? 6.257 -7.740 -19.042 1.00 95.69 92 CYS A C 1
ATOM 582 O O . CYS A 1 92 ? 7.282 -7.273 -19.545 1.00 95.69 92 CYS A O 1
ATOM 584 N N . ALA A 1 93 ? 5.089 -7.717 -19.689 1.00 94.94 93 ALA A N 1
ATOM 585 C CA . ALA A 1 93 ? 4.940 -7.206 -21.049 1.00 94.94 93 ALA A CA 1
ATOM 586 C C . ALA A 1 93 ? 5.405 -5.741 -21.169 1.00 94.94 93 ALA A C 1
ATOM 588 O O . ALA A 1 93 ? 6.127 -5.400 -22.105 1.00 94.94 93 ALA A O 1
ATOM 589 N N . ALA A 1 94 ? 5.078 -4.898 -20.185 1.00 93.69 94 ALA A N 1
ATOM 590 C CA . ALA A 1 94 ? 5.522 -3.503 -20.129 1.00 93.69 94 ALA A CA 1
ATOM 591 C C . ALA A 1 94 ? 6.952 -3.318 -19.580 1.00 93.69 94 ALA A C 1
ATOM 593 O O . ALA A 1 94 ? 7.467 -2.203 -19.553 1.00 93.69 94 ALA A O 1
ATOM 594 N N . GLY A 1 95 ? 7.611 -4.388 -19.124 1.00 94.00 95 GLY A N 1
ATOM 595 C CA . GLY A 1 95 ? 8.894 -4.280 -18.428 1.00 94.00 95 GLY A CA 1
ATOM 596 C C . GLY A 1 95 ? 8.788 -3.790 -16.978 1.00 94.00 95 GLY A C 1
ATOM 597 O O . GLY A 1 95 ? 9.807 -3.456 -16.389 1.00 94.00 95 GLY A O 1
ATOM 598 N N . LEU A 1 96 ? 7.579 -3.701 -16.417 1.00 94.38 96 LEU A N 1
ATOM 599 C CA . LEU A 1 96 ? 7.311 -3.091 -15.113 1.00 94.38 96 LEU A CA 1
ATOM 600 C C . LEU A 1 96 ? 6.901 -4.163 -14.098 1.00 94.38 96 LEU A C 1
ATOM 602 O O . LEU A 1 96 ? 5.725 -4.508 -13.993 1.00 94.38 96 LEU A O 1
ATOM 606 N N . CYS A 1 97 ? 7.880 -4.691 -13.363 1.00 94.44 97 CYS A N 1
ATOM 607 C CA . CYS A 1 97 ? 7.654 -5.628 -12.262 1.00 94.44 97 CYS A CA 1
ATOM 608 C C . CYS A 1 97 ? 7.765 -4.892 -10.926 1.00 94.44 97 CYS A C 1
ATOM 610 O O . CYS A 1 97 ? 8.855 -4.435 -10.576 1.00 94.44 97 CYS A O 1
ATOM 612 N N . ALA A 1 98 ? 6.662 -4.749 -10.189 1.00 91.94 98 ALA A N 1
ATOM 613 C CA . ALA A 1 98 ? 6.669 -4.093 -8.885 1.00 91.94 98 ALA A CA 1
ATOM 614 C C . ALA A 1 98 ? 7.475 -4.898 -7.854 1.00 91.94 98 ALA A C 1
ATOM 616 O O . ALA A 1 98 ? 7.561 -6.123 -7.935 1.00 91.94 98 ALA A O 1
ATOM 617 N N . ILE A 1 99 ? 8.036 -4.224 -6.844 1.00 89.19 99 ILE A N 1
ATOM 618 C CA . ILE A 1 99 ? 8.761 -4.898 -5.747 1.00 89.19 99 ILE A CA 1
ATOM 619 C C . ILE A 1 99 ? 7.860 -5.878 -4.980 1.00 89.19 99 ILE A C 1
ATOM 621 O O . ILE A 1 99 ? 8.356 -6.875 -4.467 1.00 89.19 99 ILE A O 1
ATOM 625 N N . SER A 1 100 ? 6.546 -5.643 -4.984 1.00 83.50 100 SER A N 1
ATOM 626 C CA . SER A 1 100 ? 5.515 -6.549 -4.464 1.00 83.50 100 SER A CA 1
ATOM 627 C C . SER A 1 100 ? 5.339 -7.851 -5.266 1.00 83.50 100 SER A C 1
ATOM 629 O O . SER A 1 100 ? 4.544 -8.696 -4.861 1.00 83.50 100 SER A O 1
ATOM 631 N N . GLY A 1 101 ? 6.067 -8.035 -6.374 1.00 89.88 101 GLY A N 1
ATOM 632 C CA . GLY A 1 101 ? 6.122 -9.289 -7.132 1.00 89.88 101 GLY A CA 1
ATOM 633 C C . GLY A 1 101 ? 5.045 -9.441 -8.205 1.00 89.88 101 GLY A C 1
ATOM 634 O O . GLY A 1 101 ? 4.741 -10.565 -8.601 1.00 89.88 101 GLY A O 1
ATOM 635 N N . PHE A 1 102 ? 4.461 -8.335 -8.675 1.00 92.00 102 PHE A N 1
ATOM 636 C CA . PHE A 1 102 ? 3.418 -8.343 -9.703 1.00 92.00 102 PHE A CA 1
ATOM 637 C C . PHE A 1 102 ? 3.713 -7.364 -10.834 1.00 92.00 102 PHE A C 1
ATOM 639 O O . PHE A 1 102 ? 4.252 -6.274 -10.623 1.00 92.00 102 PHE A O 1
ATOM 646 N N . CYS A 1 103 ? 3.333 -7.748 -12.049 1.00 94.62 103 CYS A N 1
ATOM 647 C CA . CYS A 1 103 ? 3.378 -6.872 -13.203 1.00 94.62 103 CYS A CA 1
ATOM 648 C C . CYS A 1 103 ? 2.382 -5.726 -13.031 1.00 94.62 103 CYS A C 1
ATOM 650 O O . CYS A 1 103 ? 1.230 -5.942 -12.652 1.00 94.62 103 CYS A O 1
ATOM 652 N N . VAL A 1 104 ? 2.812 -4.505 -13.340 1.00 93.88 104 VAL A N 1
ATOM 653 C CA . VAL A 1 104 ? 1.988 -3.295 -13.225 1.00 93.88 104 VAL A CA 1
ATOM 654 C C . VAL A 1 104 ? 1.961 -2.514 -14.535 1.00 93.88 104 VAL A C 1
ATOM 656 O O . VAL A 1 104 ? 2.790 -2.714 -15.422 1.00 93.88 104 VAL A O 1
ATOM 659 N N . GLU A 1 105 ? 0.992 -1.614 -14.653 1.00 93.69 105 GLU A N 1
ATOM 660 C CA . GLU A 1 105 ? 0.862 -0.675 -15.768 1.00 93.69 105 GLU A CA 1
ATOM 661 C C . GLU A 1 105 ? 1.130 0.747 -15.271 1.00 93.69 105 GLU A C 1
ATOM 663 O O . GLU A 1 105 ? 0.648 1.112 -14.202 1.00 93.69 105 GLU A O 1
ATOM 668 N N . ALA A 1 106 ? 1.899 1.543 -16.015 1.00 92.56 106 ALA A N 1
ATOM 669 C CA . ALA A 1 106 ? 2.170 2.932 -15.653 1.00 92.56 106 ALA A CA 1
ATOM 670 C C . ALA A 1 106 ? 0.921 3.816 -15.809 1.00 92.56 106 ALA A C 1
ATOM 672 O O . ALA A 1 106 ? 0.113 3.611 -16.716 1.00 92.56 106 ALA A O 1
ATOM 673 N N . CYS A 1 107 ? 0.781 4.817 -14.945 1.00 88.75 107 CYS A N 1
ATOM 674 C CA . CYS A 1 107 ? -0.304 5.789 -15.001 1.00 88.75 107 CYS A CA 1
ATOM 675 C C . CYS A 1 107 ? 0.211 7.201 -14.717 1.00 88.75 107 CYS A C 1
ATOM 677 O O . CYS A 1 107 ? 1.017 7.414 -13.811 1.00 88.75 107 CYS A O 1
ATOM 679 N N . GLY A 1 108 ? -0.301 8.178 -15.461 1.00 80.31 108 GLY A N 1
ATOM 680 C CA . GLY A 1 108 ? -0.106 9.600 -15.189 1.00 80.31 108 GLY A CA 1
ATOM 681 C C . GLY A 1 108 ? -1.241 10.187 -14.350 1.00 80.31 108 GLY A C 1
ATOM 682 O O . GLY A 1 108 ? -1.037 11.143 -13.605 1.00 80.31 108 GLY A O 1
ATOM 683 N N . ALA A 1 109 ? -2.434 9.597 -14.419 1.00 74.62 109 ALA A N 1
ATOM 684 C CA . ALA A 1 109 ? -3.624 10.051 -13.721 1.00 74.62 109 ALA A CA 1
ATOM 685 C C . ALA A 1 109 ? -4.439 8.889 -13.144 1.00 74.62 109 ALA A C 1
ATOM 687 O O . ALA A 1 109 ? -4.344 7.734 -13.551 1.00 74.62 109 ALA A O 1
ATOM 688 N N . ARG A 1 110 ? -5.315 9.213 -12.185 1.00 70.88 110 ARG A N 1
ATOM 689 C CA . ARG A 1 110 ? -6.242 8.242 -11.585 1.00 70.88 110 ARG A CA 1
ATOM 690 C C . ARG A 1 110 ? -7.114 7.537 -12.628 1.00 70.88 110 ARG A C 1
ATOM 692 O O . ARG A 1 110 ? -7.350 6.341 -12.488 1.00 70.88 110 ARG A O 1
ATOM 699 N N . ASP A 1 111 ? -7.595 8.287 -13.615 1.00 80.81 111 ASP A N 1
ATOM 700 C CA . ASP A 1 111 ? -8.543 7.798 -14.621 1.00 80.81 111 ASP A CA 1
ATOM 701 C C . ASP A 1 111 ? -7.877 6.901 -15.682 1.00 80.81 111 ASP A C 1
ATOM 703 O O . ASP A 1 111 ? -8.587 6.270 -16.464 1.00 80.81 111 ASP A O 1
ATOM 707 N N . ASP A 1 112 ? -6.543 6.784 -15.672 1.00 83.38 112 ASP A N 1
ATOM 708 C CA . ASP A 1 112 ? -5.808 5.841 -16.526 1.00 83.38 112 ASP A CA 1
ATOM 709 C C . ASP A 1 112 ? -6.017 4.391 -16.073 1.00 83.38 112 ASP A C 1
ATOM 711 O O . ASP A 1 112 ? -5.866 3.455 -16.856 1.00 83.38 112 ASP A O 1
ATOM 715 N N . CYS A 1 113 ? -6.385 4.189 -14.805 1.00 84.88 113 CYS A N 1
ATOM 716 C CA . CYS A 1 113 ? -6.566 2.867 -14.232 1.00 84.88 113 CYS A CA 1
ATOM 717 C C . CYS A 1 113 ? -8.006 2.367 -14.374 1.00 84.88 113 CYS A C 1
ATOM 719 O O . CYS A 1 113 ? -8.980 3.108 -14.225 1.00 84.88 113 CYS A O 1
ATOM 721 N N . GLY A 1 114 ? -8.150 1.060 -14.617 1.00 82.81 114 GLY A N 1
ATOM 722 C CA . GLY A 1 114 ? -9.455 0.399 -14.641 1.00 82.81 114 GLY A CA 1
ATOM 723 C C . GLY A 1 114 ? -10.192 0.490 -13.298 1.00 82.81 114 GLY A C 1
ATOM 724 O O . GLY A 1 114 ? -9.601 0.757 -12.261 1.00 82.81 114 GLY A O 1
ATOM 725 N N . ALA A 1 115 ? -11.494 0.189 -13.288 1.00 78.69 115 ALA A N 1
ATOM 726 C CA . ALA A 1 115 ? -12.362 0.347 -12.108 1.00 78.69 115 ALA A CA 1
ATOM 727 C C . ALA A 1 115 ? -11.937 -0.451 -10.853 1.00 78.69 115 ALA A C 1
ATOM 729 O O . ALA A 1 115 ? -12.456 -0.206 -9.766 1.00 78.69 115 ALA A O 1
ATOM 730 N N . THR A 1 116 ? -11.041 -1.426 -11.005 1.00 75.00 116 THR A N 1
ATOM 731 C CA . THR A 1 116 ? -10.492 -2.267 -9.930 1.00 75.00 116 THR A CA 1
ATOM 732 C C . THR A 1 116 ? -9.063 -1.884 -9.543 1.00 75.00 116 THR A C 1
ATOM 734 O O . THR A 1 116 ? -8.466 -2.562 -8.713 1.00 75.00 116 THR A O 1
ATOM 737 N N . ALA A 1 117 ? -8.510 -0.811 -10.110 1.00 81.50 117 ALA A N 1
ATOM 738 C CA . ALA A 1 117 ? -7.161 -0.331 -9.852 1.00 81.50 117 ALA A CA 1
ATOM 739 C C . ALA A 1 117 ? -7.133 1.189 -9.650 1.00 81.50 117 ALA A C 1
ATOM 741 O O . ALA A 1 117 ? -8.046 1.918 -10.027 1.00 81.50 117 ALA A O 1
ATOM 742 N N . ARG A 1 118 ? -6.049 1.679 -9.058 1.00 79.50 118 ARG A N 1
ATOM 743 C CA . ARG A 1 118 ? -5.831 3.101 -8.790 1.00 79.50 118 ARG A CA 1
ATOM 744 C C . ARG A 1 118 ? -4.401 3.492 -9.091 1.00 79.50 118 ARG A C 1
ATOM 746 O O . ARG A 1 118 ? -3.480 2.717 -8.843 1.00 79.50 118 ARG A O 1
ATOM 753 N N . CYS A 1 119 ? -4.234 4.728 -9.538 1.00 82.31 119 CYS A N 1
ATOM 754 C CA . CYS A 1 119 ? -2.918 5.275 -9.806 1.00 82.31 119 CYS A CA 1
ATOM 755 C C . CYS A 1 119 ? -2.208 5.644 -8.498 1.00 82.31 119 CYS A C 1
ATOM 757 O O . CYS A 1 119 ? -2.679 6.507 -7.748 1.00 82.31 119 CYS A O 1
ATOM 759 N N . ARG A 1 120 ? -1.106 4.954 -8.194 1.00 79.00 120 ARG A N 1
ATOM 760 C CA . ARG A 1 120 ? -0.326 5.101 -6.955 1.00 79.00 120 ARG A CA 1
ATOM 761 C C . ARG A 1 120 ? 1.156 5.099 -7.259 1.00 79.00 120 ARG A C 1
ATOM 763 O O . ARG A 1 120 ? 1.598 4.355 -8.126 1.00 79.00 120 ARG A O 1
ATOM 770 N N . ALA A 1 121 ? 1.916 5.851 -6.470 1.00 79.06 121 ALA A N 1
ATOM 771 C CA . ALA A 1 121 ? 3.352 5.652 -6.421 1.00 79.06 121 ALA A CA 1
ATOM 772 C C . ALA A 1 121 ? 3.653 4.195 -6.020 1.00 79.06 121 ALA A C 1
ATOM 774 O O . ALA A 1 121 ? 3.026 3.650 -5.108 1.00 79.06 121 ALA A O 1
ATOM 775 N N . THR A 1 122 ? 4.607 3.582 -6.706 1.00 85.00 122 THR A N 1
ATOM 776 C CA . THR A 1 122 ? 5.177 2.269 -6.402 1.00 85.00 122 THR A CA 1
ATOM 777 C C . THR A 1 122 ? 6.641 2.242 -6.854 1.00 85.00 122 THR A C 1
ATOM 779 O O . THR A 1 122 ? 7.126 3.184 -7.488 1.00 85.00 122 THR A O 1
ATOM 782 N N . PHE A 1 123 ? 7.347 1.164 -6.531 1.00 88.00 123 PHE A N 1
ATOM 783 C CA . PHE A 1 123 ? 8.685 0.887 -7.035 1.00 88.00 123 PHE A CA 1
ATOM 784 C C . PHE A 1 123 ? 8.659 -0.343 -7.933 1.00 88.00 123 PHE A C 1
ATOM 786 O O . PHE A 1 123 ? 8.062 -1.361 -7.577 1.00 88.00 123 PHE A O 1
ATOM 793 N N . VAL A 1 124 ? 9.350 -0.267 -9.068 1.00 91.56 124 VAL A N 1
ATOM 794 C CA . VAL A 1 124 ? 9.551 -1.400 -9.977 1.00 91.56 124 VAL A CA 1
ATOM 795 C C . VAL A 1 124 ? 11.018 -1.754 -10.094 1.00 91.56 124 VAL A C 1
ATOM 797 O O . VAL A 1 124 ? 11.892 -0.894 -10.004 1.00 91.56 124 VAL A O 1
ATOM 800 N N . ARG A 1 125 ? 11.283 -3.034 -10.337 1.00 91.12 125 ARG A N 1
ATOM 801 C CA . ARG A 1 125 ? 12.606 -3.544 -10.683 1.00 91.12 125 ARG A CA 1
ATOM 802 C C . ARG A 1 125 ? 12.974 -3.023 -12.067 1.00 91.12 125 ARG A C 1
ATOM 804 O O . ARG A 1 125 ? 12.245 -3.262 -13.024 1.00 91.12 125 ARG A O 1
ATOM 811 N N . THR A 1 126 ? 14.102 -2.332 -12.175 1.00 86.19 126 THR A N 1
ATOM 812 C CA . THR A 1 126 ? 14.647 -1.840 -13.454 1.00 86.19 126 THR A CA 1
ATOM 813 C C . THR A 1 126 ? 15.918 -2.579 -13.871 1.00 86.19 126 THR A C 1
ATOM 815 O O . THR A 1 126 ? 16.355 -2.478 -15.017 1.00 86.19 126 THR A O 1
ATOM 818 N N . GLY A 1 127 ? 16.475 -3.392 -12.972 1.00 82.62 127 GLY A N 1
ATOM 819 C CA . GLY A 1 127 ? 17.638 -4.242 -13.194 1.00 82.62 127 GLY A CA 1
ATOM 820 C C . GLY A 1 127 ? 17.775 -5.299 -12.098 1.00 82.62 127 GLY A C 1
ATOM 821 O O . GLY A 1 127 ? 16.913 -5.419 -11.231 1.00 82.62 127 GLY A O 1
ATOM 822 N N . ALA A 1 128 ? 18.871 -6.063 -12.134 1.00 79.19 128 ALA A N 1
ATOM 823 C CA . ALA A 1 128 ? 19.107 -7.178 -11.208 1.00 79.19 128 ALA A CA 1
ATOM 824 C C . ALA A 1 128 ? 19.294 -6.756 -9.742 1.00 79.19 128 ALA A C 1
ATOM 826 O O . ALA A 1 128 ? 19.227 -7.602 -8.868 1.00 79.19 128 ALA A O 1
ATOM 827 N N . SER A 1 129 ? 19.588 -5.481 -9.486 1.00 81.56 129 SER A N 1
ATOM 828 C CA . SER A 1 129 ? 19.759 -4.935 -8.136 1.00 81.56 129 SER A CA 1
ATOM 829 C C . SER A 1 129 ? 19.372 -3.457 -8.073 1.00 81.56 129 SER A C 1
ATOM 831 O O . SER A 1 129 ? 19.925 -2.716 -7.265 1.00 81.56 129 SER A O 1
ATOM 833 N N . THR A 1 130 ? 18.516 -3.005 -8.994 1.00 85.25 130 THR A N 1
ATOM 834 C CA . THR A 1 130 ? 18.110 -1.601 -9.114 1.00 85.25 130 THR A CA 1
ATOM 835 C C . THR A 1 130 ? 16.600 -1.503 -9.193 1.00 85.25 130 THR A C 1
ATOM 837 O O . THR A 1 130 ? 15.940 -2.313 -9.858 1.00 85.25 130 THR A O 1
ATOM 840 N N . ALA A 1 131 ? 16.056 -0.491 -8.533 1.00 88.19 131 ALA A N 1
ATOM 841 C CA . ALA A 1 131 ? 14.634 -0.221 -8.529 1.00 88.19 131 ALA A CA 1
ATOM 842 C C . ALA A 1 131 ? 14.371 1.266 -8.731 1.00 88.19 131 ALA A C 1
ATOM 844 O O . ALA A 1 131 ? 15.113 2.114 -8.247 1.00 88.19 131 ALA A O 1
ATOM 845 N N . SER A 1 132 ? 13.289 1.584 -9.426 1.00 86.75 132 SER A N 1
ATOM 846 C CA . SER A 1 132 ? 12.927 2.962 -9.743 1.00 86.75 132 SER A CA 1
ATOM 847 C C . SER A 1 132 ? 11.474 3.222 -9.370 1.00 86.75 132 SER A C 1
ATOM 849 O O . SER A 1 132 ? 10.633 2.320 -9.398 1.00 86.75 132 SER A O 1
ATOM 851 N N . SER A 1 133 ? 11.186 4.455 -8.971 1.00 86.06 133 SER A N 1
ATOM 852 C CA . SER A 1 133 ? 9.837 4.896 -8.618 1.00 86.06 133 SER A CA 1
ATOM 853 C C . SER A 1 133 ? 9.022 5.228 -9.867 1.00 86.06 133 SER A C 1
ATOM 855 O O . SER A 1 133 ? 9.546 5.771 -10.835 1.00 86.06 133 SER A O 1
ATOM 857 N N . LEU A 1 134 ? 7.727 4.933 -9.854 1.00 87.19 134 LEU A N 1
ATOM 858 C CA . LEU A 1 134 ? 6.770 5.501 -10.803 1.00 87.19 134 LEU A CA 1
ATOM 859 C C . LEU A 1 134 ? 5.372 5.523 -10.195 1.00 87.19 134 LEU A C 1
ATOM 861 O O . LEU A 1 134 ? 5.133 4.946 -9.135 1.00 87.19 134 LEU A O 1
ATOM 865 N N . PHE A 1 135 ? 4.437 6.143 -10.902 1.00 86.50 135 PHE A N 1
ATOM 866 C CA . PHE A 1 135 ? 3.020 5.941 -10.658 1.00 8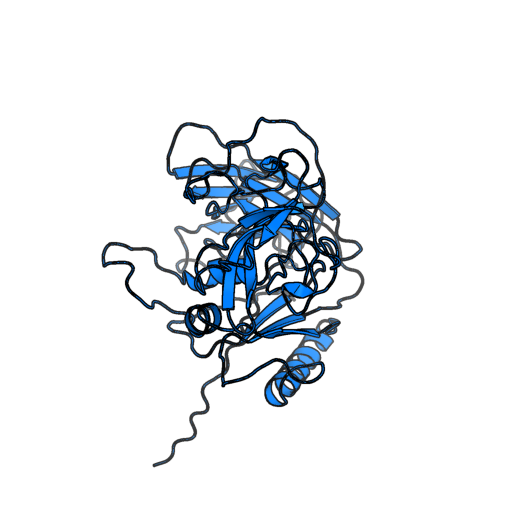6.50 135 PHE A CA 1
ATOM 867 C C . PHE A 1 135 ? 2.515 4.783 -11.516 1.00 86.50 135 PHE A C 1
ATOM 869 O O . PHE A 1 135 ? 2.711 4.768 -12.728 1.00 86.50 135 PHE A O 1
ATOM 876 N N . ALA A 1 136 ? 1.878 3.803 -10.883 1.00 89.50 136 ALA A N 1
ATOM 877 C CA . ALA A 1 136 ? 1.328 2.642 -11.558 1.00 89.50 136 ALA A CA 1
ATOM 878 C C . ALA A 1 136 ? -0.097 2.335 -11.090 1.00 89.50 136 ALA A C 1
ATOM 880 O O . ALA A 1 136 ? -0.498 2.656 -9.965 1.00 89.50 136 ALA A O 1
ATOM 881 N N . CYS A 1 137 ? -0.855 1.682 -11.962 1.00 89.38 137 CYS A N 1
ATOM 882 C CA . CYS A 1 137 ? -2.137 1.091 -11.644 1.00 89.38 137 CYS A CA 1
ATOM 883 C C . CYS A 1 137 ? -1.922 -0.128 -10.756 1.00 89.38 137 CYS A C 1
ATOM 885 O O . CYS A 1 137 ? -1.596 -1.218 -11.222 1.00 89.38 137 CYS A O 1
ATOM 887 N N . VAL A 1 138 ? -2.123 0.071 -9.459 1.00 83.12 138 VAL A N 1
ATOM 888 C CA . VAL A 1 138 ? -2.121 -1.005 -8.467 1.00 83.12 138 VAL A CA 1
ATOM 889 C C . VAL A 1 138 ? -3.560 -1.384 -8.126 1.00 83.12 138 VAL A C 1
ATOM 891 O O . VAL A 1 138 ? -4.437 -0.510 -8.182 1.00 83.12 138 VAL A O 1
ATOM 894 N N . PRO A 1 139 ? -3.835 -2.646 -7.752 1.00 75.31 139 PRO A N 1
ATOM 895 C CA . PRO A 1 139 ? -5.167 -3.057 -7.336 1.00 75.31 139 PRO A CA 1
ATOM 896 C C . PRO A 1 139 ? -5.744 -2.117 -6.275 1.00 75.31 139 PRO A C 1
ATOM 898 O O . PRO A 1 139 ? -5.051 -1.657 -5.358 1.00 75.31 139 PRO A O 1
ATOM 901 N N . HIS A 1 140 ? -7.041 -1.837 -6.381 1.00 68.06 140 HIS A N 1
ATOM 902 C CA . HIS A 1 140 ? -7.778 -1.330 -5.242 1.00 68.06 140 HIS A CA 1
ATOM 903 C C . HIS A 1 140 ? -7.708 -2.409 -4.166 1.00 68.06 140 HIS A C 1
ATOM 905 O O . HIS A 1 140 ? -8.278 -3.480 -4.328 1.00 68.06 140 HIS A O 1
ATOM 911 N N . LEU A 1 141 ? -6.970 -2.101 -3.103 1.00 67.81 141 LEU A N 1
ATOM 912 C CA . LEU A 1 141 ? -7.170 -2.543 -1.736 1.00 67.81 141 LEU A CA 1
ATOM 913 C C . LEU A 1 141 ? -7.893 -3.941 -1.653 1.00 67.81 141 LEU A C 1
ATOM 915 O O . LEU A 1 141 ? -9.116 -3.997 -1.701 1.00 67.81 141 LEU A O 1
ATOM 919 N N . PRO A 1 142 ? -7.202 -5.095 -1.638 1.00 64.81 142 PRO A N 1
ATOM 920 C CA . PRO A 1 142 ? -7.852 -6.414 -1.795 1.00 64.81 142 PRO A CA 1
ATOM 921 C C . PRO A 1 142 ? -8.597 -6.892 -0.529 1.00 64.81 142 PRO A C 1
ATOM 923 O O . PRO A 1 142 ? -7.962 -7.099 0.490 1.00 64.81 142 PRO A O 1
ATOM 926 N N . THR A 1 143 ? -9.920 -7.127 -0.565 1.00 65.44 143 THR A N 1
ATOM 927 C CA . THR A 1 143 ? -10.700 -7.627 0.598 1.00 65.44 143 THR A CA 1
ATOM 928 C C . THR A 1 143 ? -10.590 -9.137 0.800 1.00 65.44 143 THR A C 1
ATOM 930 O O . THR A 1 143 ? -10.620 -9.918 -0.152 1.00 65.44 143 THR A O 1
ATOM 933 N N . ALA A 1 144 ? -10.569 -9.572 2.064 1.00 67.62 144 ALA A N 1
ATOM 934 C CA . ALA A 1 144 ? -10.824 -10.970 2.400 1.00 67.62 144 ALA A CA 1
ATOM 935 C C . ALA A 1 144 ? -12.302 -11.343 2.128 1.00 67.62 144 ALA A C 1
ATOM 937 O O . ALA A 1 144 ? -13.185 -10.482 2.230 1.00 67.62 144 ALA A O 1
ATOM 938 N N . PRO A 1 145 ? -12.615 -12.617 1.821 1.00 68.06 145 PRO A N 1
ATOM 939 C CA . PRO A 1 145 ? -13.997 -13.069 1.671 1.00 68.06 145 PRO A CA 1
ATOM 940 C C . PRO A 1 145 ? -14.857 -12.731 2.899 1.00 68.06 145 PRO A C 1
ATOM 942 O O . PRO A 1 145 ? -14.467 -12.998 4.032 1.00 68.06 145 PRO A O 1
ATOM 945 N N . GLY A 1 146 ? -16.049 -12.171 2.673 1.00 67.19 146 GLY A N 1
ATOM 946 C CA . GLY A 1 146 ? -16.973 -11.782 3.747 1.00 67.19 146 GLY A CA 1
ATOM 947 C C . GLY A 1 146 ? -16.751 -10.377 4.317 1.00 67.19 146 GLY A C 1
ATOM 948 O O . GLY A 1 146 ? -17.553 -9.948 5.145 1.00 67.19 146 GLY A O 1
ATOM 949 N N . ILE A 1 147 ? -15.725 -9.654 3.855 1.00 73.44 147 ILE A N 1
ATOM 950 C CA . ILE A 1 147 ? -15.583 -8.216 4.095 1.00 73.44 147 ILE A CA 1
ATOM 951 C C . ILE A 1 147 ? -16.229 -7.451 2.942 1.00 73.44 147 ILE A C 1
ATOM 953 O O . ILE A 1 147 ? -15.836 -7.580 1.780 1.00 73.44 147 ILE A O 1
ATOM 957 N N . GLU A 1 148 ? -17.222 -6.639 3.277 1.00 74.56 148 GLU A N 1
ATOM 958 C CA . GLU A 1 148 ? -17.795 -5.646 2.385 1.00 74.56 148 GLU A CA 1
ATOM 959 C C . GLU A 1 148 ? -16.979 -4.363 2.491 1.00 74.56 148 GLU A C 1
ATOM 961 O O . GLU A 1 148 ? -16.733 -3.852 3.582 1.00 74.56 148 GLU A O 1
ATOM 966 N N . ALA A 1 149 ? -16.576 -3.821 1.350 1.00 73.44 149 ALA A N 1
ATOM 967 C CA . ALA A 1 149 ? -15.918 -2.533 1.289 1.00 73.44 149 ALA A CA 1
ATOM 968 C C . ALA A 1 149 ? -16.749 -1.572 0.447 1.00 73.44 149 ALA A C 1
ATOM 970 O O . ALA A 1 149 ? -17.311 -1.937 -0.587 1.00 73.44 149 ALA A O 1
ATOM 971 N N . SER A 1 150 ? -16.845 -0.331 0.908 1.00 73.44 150 SER A N 1
ATOM 972 C CA . SER A 1 150 ? -17.526 0.738 0.190 1.00 73.44 150 SER A CA 1
ATOM 973 C C . SER A 1 150 ? -16.659 1.987 0.200 1.00 73.44 150 SER A C 1
ATOM 975 O O . SER A 1 150 ? -16.313 2.511 1.256 1.00 73.44 150 SER A O 1
ATOM 977 N N . ALA A 1 151 ? -16.268 2.447 -0.987 1.00 75.06 151 ALA A N 1
ATOM 978 C CA . ALA A 1 151 ? -15.480 3.658 -1.135 1.00 75.06 151 ALA A CA 1
ATOM 979 C C . ALA A 1 151 ? -16.374 4.830 -1.533 1.00 75.06 151 ALA A C 1
ATOM 981 O O . ALA A 1 151 ? -17.284 4.710 -2.359 1.00 75.06 151 ALA A O 1
ATOM 982 N N . ARG A 1 152 ? -16.086 6.000 -0.974 1.00 77.44 152 ARG A N 1
ATOM 983 C CA . ARG A 1 152 ? -16.673 7.261 -1.415 1.00 77.44 152 ARG A CA 1
ATOM 984 C C . ARG A 1 152 ? -15.603 8.328 -1.531 1.00 77.44 152 ARG A C 1
ATOM 986 O O . ARG A 1 152 ? -14.672 8.400 -0.728 1.00 77.4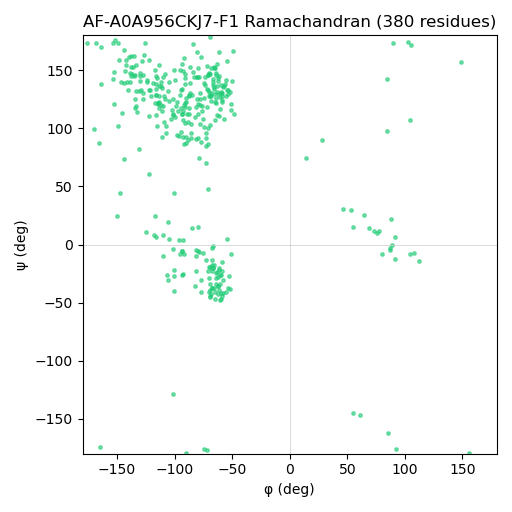4 152 ARG A O 1
ATOM 993 N N . ARG A 1 153 ? -15.788 9.205 -2.513 1.00 76.19 153 ARG A N 1
ATOM 994 C CA . ARG A 1 153 ? -14.959 10.395 -2.645 1.00 76.19 153 ARG A CA 1
ATOM 995 C C . ARG A 1 153 ? -15.329 11.425 -1.599 1.00 76.19 153 ARG A C 1
ATOM 997 O O . ARG A 1 153 ? -16.505 11.688 -1.342 1.00 76.19 153 ARG A O 1
ATOM 1004 N N . VAL A 1 154 ? -14.293 12.039 -1.065 1.00 74.38 154 VAL A N 1
ATOM 1005 C CA . VAL A 1 154 ? -14.374 13.238 -0.259 1.00 74.38 154 VAL A CA 1
ATOM 1006 C C . VAL A 1 154 ? -13.829 14.362 -1.138 1.00 74.38 154 VAL A C 1
ATOM 1008 O O . VAL A 1 154 ? -12.610 14.485 -1.275 1.00 74.38 154 VAL A O 1
ATOM 1011 N N . PRO A 1 155 ? -14.715 15.113 -1.823 1.00 65.06 155 PRO A N 1
ATOM 1012 C CA . PRO A 1 155 ? -14.283 16.136 -2.761 1.00 65.06 155 PRO A CA 1
ATOM 1013 C C . PRO A 1 155 ? -13.505 17.225 -2.030 1.00 65.06 155 PRO A C 1
ATOM 1015 O O . PRO A 1 155 ? -13.911 17.691 -0.960 1.00 65.06 155 PRO A O 1
ATOM 1018 N N . SER A 1 156 ? -12.400 17.648 -2.629 1.00 59.88 156 SER A N 1
ATOM 1019 C CA . SER A 1 156 ? -11.632 18.782 -2.148 1.00 59.88 156 SER A CA 1
ATOM 1020 C C . SER A 1 156 ? -12.373 20.101 -2.456 1.00 59.88 156 SER A C 1
ATOM 1022 O O . SER A 1 156 ? -13.048 20.242 -3.478 1.00 59.88 156 SER A O 1
ATOM 1024 N N . VAL A 1 157 ? -12.288 21.088 -1.553 1.00 55.50 157 VAL A N 1
ATOM 1025 C CA . VAL A 1 157 ? -12.835 22.444 -1.775 1.00 55.50 157 VAL A CA 1
ATOM 1026 C C . VAL A 1 157 ? -11.699 23.372 -2.203 1.00 55.50 157 VAL A C 1
ATOM 1028 O O . VAL A 1 157 ? -10.838 23.687 -1.390 1.00 55.50 157 VAL A O 1
ATOM 1031 N N . ALA A 1 158 ? -11.709 23.787 -3.471 1.00 50.28 158 ALA A N 1
ATOM 1032 C CA . ALA A 1 158 ? -10.574 24.202 -4.308 1.00 50.28 158 ALA A CA 1
ATOM 1033 C C . ALA A 1 158 ? -9.601 25.324 -3.850 1.00 50.28 158 ALA A C 1
ATOM 1035 O O . ALA A 1 158 ? -8.677 25.602 -4.603 1.00 50.28 158 ALA A O 1
ATOM 1036 N N . ASP A 1 159 ? -9.676 25.907 -2.649 1.00 51.50 159 ASP A N 1
ATOM 1037 C CA . ASP A 1 159 ? -9.080 27.242 -2.427 1.00 51.50 159 ASP A CA 1
ATOM 1038 C C . ASP A 1 159 ? -7.934 27.393 -1.392 1.00 51.50 159 ASP A C 1
ATOM 1040 O O . ASP A 1 159 ? -7.556 28.533 -1.122 1.00 51.50 159 ASP A O 1
ATOM 1044 N N . ARG A 1 160 ? -7.339 26.333 -0.803 1.00 50.09 160 ARG A N 1
ATOM 1045 C CA . ARG A 1 160 ? -6.169 26.466 0.126 1.00 50.09 160 ARG A CA 1
ATOM 1046 C C . ARG A 1 160 ? -5.160 25.304 0.112 1.00 50.09 160 ARG A C 1
ATOM 1048 O O . ARG A 1 160 ? -5.552 24.198 -0.264 1.00 50.09 160 ARG A O 1
ATOM 1055 N N . ASP A 1 161 ? -3.929 25.591 0.566 1.00 58.16 161 ASP A N 1
ATOM 1056 C CA . ASP A 1 161 ? -2.753 24.693 0.675 1.00 58.16 161 ASP A CA 1
ATOM 1057 C C . ASP A 1 161 ? -2.884 23.609 1.768 1.00 58.16 161 ASP A C 1
ATOM 1059 O O . ASP A 1 161 ? -2.356 22.511 1.623 1.00 58.16 161 ASP A O 1
ATOM 1063 N N . GLU A 1 162 ? -3.642 23.893 2.829 1.00 58.38 162 GLU A N 1
ATOM 1064 C CA . GLU A 1 162 ? -3.944 22.975 3.935 1.00 58.38 162 GLU A CA 1
ATOM 1065 C C . GLU A 1 162 ? -5.463 22.919 4.120 1.00 58.38 162 GLU A C 1
ATOM 1067 O O . GLU A 1 162 ? -6.134 23.964 4.160 1.00 58.38 162 GLU A O 1
ATOM 1072 N N . ARG A 1 163 ? -6.034 21.710 4.196 1.00 70.06 163 ARG A N 1
ATOM 1073 C CA . ARG A 1 163 ? -7.491 21.539 4.257 1.00 70.06 163 ARG A CA 1
ATOM 1074 C C . ARG A 1 163 ? -7.917 20.607 5.367 1.00 70.06 163 ARG A C 1
ATOM 1076 O O . ARG A 1 163 ? -7.444 19.486 5.484 1.00 70.06 163 ARG A O 1
ATOM 1083 N N . TRP A 1 164 ? -8.907 21.071 6.114 1.00 75.94 164 TRP A N 1
ATOM 1084 C CA . TRP A 1 164 ? -9.602 20.314 7.139 1.00 75.94 164 TRP A CA 1
ATOM 1085 C C . TRP A 1 164 ? -10.904 19.797 6.552 1.00 75.94 164 TRP A C 1
ATOM 1087 O O . TRP A 1 164 ? -11.756 20.586 6.136 1.00 75.94 164 TRP A O 1
ATOM 1097 N N . VAL A 1 165 ? -11.064 18.480 6.506 1.00 78.06 165 VAL A N 1
ATOM 1098 C CA . VAL A 1 165 ? -12.248 17.843 5.947 1.00 78.06 165 VAL A CA 1
ATOM 1099 C C . VAL A 1 165 ? -12.928 16.982 6.993 1.00 78.06 165 VAL A C 1
ATOM 1101 O O . VAL A 1 165 ? -12.313 16.139 7.638 1.00 78.06 165 VAL A O 1
ATOM 1104 N N . SER A 1 166 ? -14.226 17.214 7.168 1.00 82.94 166 SER A N 1
ATOM 1105 C CA . SER A 1 166 ? -15.071 16.374 8.011 1.00 82.94 166 SER A CA 1
ATOM 1106 C C . SER A 1 166 ? -15.682 15.255 7.183 1.00 82.94 166 SER A C 1
ATOM 1108 O O . SER A 1 166 ? -16.390 15.491 6.203 1.00 82.94 166 SER A O 1
ATOM 1110 N N . VAL A 1 167 ? -15.423 14.032 7.613 1.00 81.25 167 VAL A N 1
ATOM 1111 C CA . VAL A 1 167 ? -15.922 12.797 7.033 1.00 81.25 167 VAL A CA 1
ATOM 1112 C C . VAL A 1 167 ? -16.944 12.214 8.005 1.00 81.25 167 VAL A C 1
ATOM 1114 O O . VAL A 1 167 ? -16.595 11.696 9.062 1.00 81.25 167 VAL A O 1
ATOM 1117 N N . ASP A 1 168 ? -18.224 12.324 7.652 1.00 84.06 168 ASP A N 1
ATOM 1118 C CA . ASP A 1 168 ? -19.329 11.808 8.467 1.00 84.06 168 ASP A CA 1
ATOM 1119 C C . ASP A 1 168 ? -19.667 10.371 8.063 1.00 84.06 168 ASP A C 1
ATOM 1121 O O . ASP A 1 168 ? -20.033 10.125 6.910 1.00 84.06 168 ASP A O 1
ATOM 1125 N N . PHE A 1 169 ? -19.592 9.442 9.005 1.00 78.50 169 PHE A N 1
ATOM 1126 C CA . PHE A 1 169 ? -19.991 8.048 8.851 1.00 78.50 169 PHE A CA 1
ATOM 1127 C C . PHE A 1 169 ? -21.421 7.828 9.344 1.00 78.50 169 PHE A C 1
ATOM 1129 O O . PHE A 1 169 ? -21.916 8.535 10.230 1.00 78.50 169 PHE A O 1
ATOM 1136 N N . GLY A 1 170 ? -22.096 6.854 8.734 1.00 75.75 170 GLY A N 1
ATOM 1137 C CA . GLY A 1 170 ? -23.430 6.433 9.149 1.00 75.75 170 GLY A CA 1
ATOM 1138 C C . GLY A 1 170 ? -23.418 5.725 10.502 1.00 75.75 170 GLY A C 1
ATOM 1139 O O . GLY A 1 170 ? -22.365 5.541 11.111 1.00 75.75 170 GLY A O 1
ATOM 1140 N N . ALA A 1 171 ? -24.605 5.329 10.962 1.00 77.81 171 ALA A N 1
ATOM 1141 C CA . ALA A 1 171 ? -24.739 4.449 12.116 1.00 77.81 171 ALA A CA 1
ATOM 1142 C C . ALA A 1 171 ? -23.891 3.188 11.902 1.00 77.81 171 ALA A C 1
ATOM 1144 O O . ALA A 1 171 ? -23.993 2.552 10.849 1.00 77.81 171 ALA A O 1
ATOM 1145 N N . VAL A 1 172 ? -23.072 2.847 12.893 1.00 72.00 172 VAL A N 1
ATOM 1146 C CA . VAL A 1 172 ? -22.274 1.620 12.874 1.00 72.00 172 VAL A CA 1
ATOM 1147 C C . VAL A 1 172 ? -23.058 0.557 13.616 1.00 72.00 172 VAL A C 1
ATOM 1149 O O . VAL A 1 172 ? -23.379 0.713 14.792 1.00 72.00 172 VAL A O 1
ATOM 1152 N N . THR A 1 173 ? -23.412 -0.505 12.903 1.00 65.00 173 THR A N 1
ATOM 1153 C CA . THR A 1 173 ? -24.289 -1.560 13.421 1.00 65.00 173 THR A CA 1
ATOM 1154 C C . THR A 1 173 ? -23.525 -2.750 13.993 1.00 65.00 173 THR A C 1
ATOM 1156 O O . THR A 1 173 ? -24.149 -3.635 14.575 1.00 65.00 173 THR A O 1
ATOM 1159 N N . ALA A 1 174 ? -22.200 -2.792 13.826 1.00 66.69 174 ALA A N 1
ATOM 1160 C CA . ALA A 1 174 ? -21.339 -3.845 14.346 1.00 66.69 174 ALA A CA 1
ATOM 1161 C C . ALA A 1 174 ? -20.004 -3.267 14.856 1.00 66.69 174 ALA A C 1
ATOM 1163 O O . ALA A 1 174 ? -19.450 -2.364 14.233 1.00 66.69 174 ALA A O 1
ATOM 1164 N N . PRO A 1 175 ? -19.474 -3.764 15.985 1.00 65.12 175 PRO A N 1
ATOM 1165 C CA . PRO A 1 175 ? -18.136 -3.398 16.431 1.00 65.12 175 PRO A CA 1
ATOM 1166 C C . PRO A 1 175 ? -17.081 -3.883 15.427 1.00 65.12 175 PRO A C 1
ATOM 1168 O O . PRO A 1 175 ? -17.217 -4.965 14.859 1.00 65.12 175 PRO A O 1
ATOM 1171 N N . GLY A 1 176 ? -16.006 -3.109 15.261 1.00 66.94 176 GLY A N 1
ATOM 1172 C CA . GLY A 1 176 ? -14.853 -3.502 14.446 1.00 66.94 176 GLY A CA 1
ATOM 1173 C C . GLY A 1 176 ? -14.889 -3.080 12.977 1.00 66.94 176 GLY A C 1
ATOM 1174 O O . GLY A 1 176 ? -13.972 -3.445 12.246 1.00 66.94 176 GLY A O 1
ATOM 1175 N N . ASP A 1 177 ? -15.877 -2.285 12.553 1.00 73.12 177 ASP A N 1
ATOM 1176 C CA . ASP A 1 177 ? -15.830 -1.612 11.250 1.00 73.12 177 ASP A CA 1
ATOM 1177 C C . ASP A 1 177 ? -14.556 -0.751 11.149 1.00 73.12 177 ASP A C 1
ATOM 1179 O O . ASP A 1 177 ? -14.172 -0.070 12.104 1.00 73.12 177 ASP A O 1
ATOM 1183 N N . VAL A 1 178 ? -13.884 -0.775 9.997 1.00 76.31 178 VAL A N 1
ATOM 1184 C CA . VAL A 1 178 ? -12.645 -0.015 9.763 1.00 76.31 178 VAL A CA 1
ATOM 1185 C C . VAL A 1 178 ? -12.873 1.010 8.667 1.00 76.31 178 VAL A C 1
ATOM 1187 O O . VAL A 1 178 ? -13.404 0.707 7.604 1.00 76.31 178 VAL A O 1
ATOM 1190 N N . PHE A 1 179 ? -12.424 2.234 8.903 1.00 76.12 179 PHE A N 1
ATOM 1191 C CA . PHE A 1 179 ? -12.401 3.301 7.921 1.00 76.12 179 PHE A CA 1
ATOM 1192 C C . PHE A 1 179 ? -10.966 3.575 7.500 1.00 76.12 179 PHE A C 1
ATOM 1194 O O . PHE A 1 179 ? -10.107 3.859 8.331 1.00 76.12 179 PHE A O 1
ATOM 1201 N N . VAL A 1 180 ? -10.716 3.525 6.199 1.00 76.69 180 VAL A N 1
ATOM 1202 C CA . VAL A 1 180 ? -9.429 3.860 5.597 1.00 76.69 180 VAL A CA 1
ATOM 1203 C C . VAL A 1 180 ? -9.600 5.154 4.821 1.00 76.69 180 VAL A C 1
ATOM 1205 O O . VAL A 1 180 ? -10.409 5.220 3.897 1.00 76.69 180 VAL A O 1
ATOM 1208 N N . VAL A 1 181 ? -8.862 6.192 5.198 1.00 75.88 181 VAL A N 1
ATOM 1209 C CA . VAL A 1 181 ? -8.835 7.475 4.497 1.00 75.88 181 VAL A CA 1
ATOM 1210 C C . VAL A 1 181 ? -7.506 7.631 3.796 1.00 75.88 181 VAL A C 1
ATOM 1212 O O . VAL A 1 181 ? -6.444 7.496 4.396 1.00 75.88 181 VAL A O 1
ATOM 1215 N N . GLU A 1 182 ? -7.562 7.935 2.512 1.00 75.81 182 GLU A N 1
ATOM 1216 C CA . GLU A 1 182 ? -6.380 7.935 1.679 1.00 75.81 182 GLU A CA 1
ATOM 1217 C C . GLU A 1 182 ? -6.401 9.103 0.702 1.00 75.81 182 GLU A C 1
ATOM 1219 O O . GLU A 1 182 ? -7.405 9.361 0.035 1.00 75.81 182 GLU A O 1
ATOM 1224 N N . GLY A 1 183 ? -5.278 9.809 0.608 1.00 71.50 183 GLY A N 1
ATOM 1225 C CA . GLY A 1 183 ? -5.111 10.896 -0.342 1.00 71.50 183 GLY A CA 1
ATOM 1226 C C . GLY A 1 183 ? -5.008 10.364 -1.768 1.00 71.50 183 GLY A C 1
ATOM 1227 O O . GLY A 1 183 ? -4.468 9.277 -2.019 1.00 71.50 183 GLY A O 1
ATOM 1228 N N . THR A 1 184 ? -5.531 11.132 -2.718 1.00 69.50 184 THR A N 1
ATOM 1229 C CA . THR A 1 184 ? -5.280 10.918 -4.147 1.00 69.50 184 THR A CA 1
ATOM 1230 C C . THR A 1 184 ? -3.923 11.499 -4.537 1.00 69.50 184 THR A C 1
ATOM 1232 O O . THR A 1 184 ? -3.422 12.409 -3.882 1.00 69.50 184 THR A O 1
ATOM 1235 N N . CYS A 1 185 ? -3.293 10.928 -5.569 1.00 64.88 185 CYS A N 1
ATOM 1236 C CA . CYS A 1 185 ? -1.986 11.363 -6.080 1.00 64.88 185 CYS A CA 1
ATOM 1237 C C . CYS A 1 185 ? -0.878 11.447 -5.004 1.00 64.88 185 CYS A C 1
ATOM 1239 O O . CYS A 1 185 ? 0.029 12.265 -5.101 1.00 64.88 185 CYS A O 1
ATOM 1241 N N . GLY A 1 186 ? -0.955 10.616 -3.959 1.00 61.91 186 GLY A N 1
ATOM 1242 C CA . GLY A 1 186 ? 0.023 10.618 -2.871 1.00 61.91 186 GLY A CA 1
ATOM 1243 C C . GLY A 1 186 ? -0.147 11.746 -1.855 1.00 61.91 186 GLY A C 1
ATOM 1244 O O . GLY A 1 186 ? 0.748 11.912 -1.037 1.00 61.91 186 GLY A O 1
ATOM 1245 N N . ALA A 1 187 ? -1.259 12.487 -1.865 1.00 70.38 187 ALA A N 1
ATOM 1246 C CA . ALA A 1 187 ? -1.533 13.503 -0.853 1.00 70.38 187 ALA A CA 1
ATOM 1247 C C . ALA A 1 187 ? -1.478 12.934 0.569 1.00 70.38 187 ALA A C 1
ATOM 1249 O O . ALA A 1 187 ? -1.935 11.812 0.830 1.00 70.38 187 ALA A O 1
ATOM 1250 N N . ASP A 1 188 ? -0.929 13.726 1.484 1.00 71.44 188 ASP A N 1
ATOM 1251 C CA . ASP A 1 188 ? -0.851 13.339 2.883 1.00 71.44 188 ASP A CA 1
ATOM 1252 C C . ASP A 1 188 ? -2.199 13.538 3.550 1.00 71.44 188 ASP A C 1
ATOM 1254 O O . ASP A 1 188 ? -2.833 14.586 3.428 1.00 71.44 188 ASP A O 1
ATOM 1258 N N . VAL A 1 189 ? -2.639 12.492 4.242 1.00 74.69 189 VAL A N 1
ATOM 1259 C CA . VAL A 1 189 ? -3.853 12.508 5.046 1.00 74.69 189 VAL A CA 1
ATOM 1260 C C . VAL A 1 189 ? -3.447 12.289 6.484 1.00 74.69 189 VAL A C 1
ATOM 1262 O O . VAL A 1 189 ? -2.753 11.325 6.791 1.00 74.69 189 VAL A O 1
ATOM 1265 N N . ARG A 1 190 ? -3.915 13.167 7.368 1.00 77.62 190 ARG A N 1
ATOM 1266 C CA . ARG A 1 190 ? -3.730 13.024 8.808 1.00 77.62 190 ARG A CA 1
ATOM 1267 C C . ARG A 1 190 ? -5.070 12.993 9.509 1.00 77.62 190 ARG A C 1
ATOM 1269 O O . ARG A 1 190 ? -5.935 13.824 9.243 1.00 77.62 190 ARG A O 1
ATOM 1276 N N . VAL A 1 191 ? -5.259 12.043 10.413 1.00 78.75 191 VAL A N 1
ATOM 1277 C CA . VAL A 1 191 ? -6.426 12.026 11.294 1.00 78.75 191 VAL A CA 1
ATOM 1278 C C . VAL A 1 191 ? -6.155 12.971 12.443 1.00 78.75 191 VAL A C 1
ATOM 1280 O O . VAL A 1 191 ? -5.240 12.750 13.229 1.00 78.75 191 VAL A O 1
ATOM 1283 N N . VAL A 1 192 ? -6.979 14.008 12.559 1.00 83.81 192 VAL A N 1
ATOM 1284 C CA . VAL A 1 192 ? -6.831 14.989 13.632 1.00 83.81 192 VAL A CA 1
ATOM 1285 C C . VAL A 1 192 ? -7.810 14.731 14.762 1.00 83.81 192 VAL A C 1
ATOM 1287 O O . VAL A 1 192 ? -7.441 14.826 15.926 1.00 83.81 192 VAL A O 1
ATOM 1290 N N . ARG A 1 193 ? -9.054 14.366 14.450 1.00 86.00 193 ARG A N 1
ATOM 1291 C CA . ARG A 1 193 ? -10.075 14.132 15.478 1.00 86.00 193 ARG A CA 1
ATOM 1292 C C . ARG A 1 193 ? -11.029 13.031 15.060 1.00 86.00 193 ARG A C 1
ATOM 1294 O O . ARG A 1 193 ? -11.464 13.010 13.913 1.00 86.00 193 ARG A O 1
ATOM 1301 N N . PHE A 1 194 ? -11.409 12.168 15.993 1.00 86.00 194 PHE A N 1
ATOM 1302 C CA . PHE A 1 194 ? -12.457 11.170 15.801 1.00 86.00 194 PHE A CA 1
ATOM 1303 C C . PHE A 1 194 ? -13.477 11.279 16.930 1.00 86.00 194 PHE A C 1
ATOM 1305 O O . PHE A 1 194 ? -13.114 11.239 18.106 1.00 86.00 194 PHE A O 1
ATOM 1312 N N . GLU A 1 195 ? -14.751 11.438 16.584 1.00 88.12 195 GLU A N 1
ATOM 1313 C CA . GLU A 1 195 ? -15.826 11.675 17.546 1.00 88.12 195 GLU A CA 1
ATOM 1314 C C . GLU A 1 195 ? -17.120 10.947 17.168 1.00 88.12 195 GLU A C 1
ATOM 1316 O O . GLU A 1 195 ? -17.391 10.672 15.998 1.00 88.12 195 GLU A O 1
ATOM 1321 N N . THR A 1 196 ? -17.962 10.649 18.155 1.00 88.44 196 THR A N 1
ATOM 1322 C CA . THR A 1 196 ? -19.345 10.218 17.907 1.00 88.44 196 THR A CA 1
ATOM 1323 C C . THR A 1 196 ? -20.167 11.392 17.377 1.00 88.44 196 THR A C 1
ATOM 1325 O O . THR A 1 196 ? -19.984 12.528 17.815 1.00 88.44 196 THR A O 1
ATOM 1328 N N . ARG A 1 197 ? -21.152 11.143 16.516 1.00 88.94 197 ARG A N 1
ATOM 1329 C CA . ARG A 1 197 ? -22.124 12.168 16.108 1.00 88.94 197 ARG A CA 1
ATOM 1330 C C . ARG A 1 197 ? -23.242 12.285 17.139 1.00 88.94 197 ARG A C 1
ATOM 1332 O O . ARG A 1 197 ? -23.700 11.293 17.688 1.00 88.94 197 ARG A O 1
ATOM 1339 N N . GLY A 1 198 ? -23.728 13.502 17.365 1.00 87.25 198 GLY A N 1
ATOM 1340 C CA . GLY A 1 198 ? -24.862 13.745 18.253 1.00 87.25 198 GLY A CA 1
ATOM 1341 C C . GLY A 1 198 ? -24.886 15.156 18.834 1.00 87.25 198 GLY A C 1
ATOM 1342 O O . GLY A 1 198 ? -24.015 15.966 18.520 1.00 87.25 198 GLY A O 1
ATOM 1343 N N . PRO A 1 199 ? -25.887 15.471 19.675 1.00 83.75 199 PRO A N 1
ATOM 1344 C CA . PRO A 1 199 ? -25.977 16.763 20.357 1.00 83.75 199 PRO A CA 1
ATOM 1345 C C . PRO A 1 199 ? -24.859 16.964 21.393 1.00 83.75 199 PRO A C 1
ATOM 1347 O O . PRO A 1 199 ? -24.525 18.101 21.715 1.00 83.75 199 PRO A O 1
ATOM 1350 N N . THR A 1 200 ? -24.274 15.873 21.894 1.00 88.31 200 THR A N 1
ATOM 1351 C CA . THR A 1 200 ? -23.116 15.858 22.797 1.00 88.31 200 THR A CA 1
ATOM 1352 C C . THR A 1 200 ? -22.069 14.874 22.261 1.00 88.31 200 THR A C 1
ATOM 1354 O O . THR A 1 200 ? -22.074 13.717 22.680 1.00 88.31 200 THR A O 1
ATOM 1357 N N . PRO A 1 201 ? -21.226 15.289 21.297 1.00 87.81 201 PRO A N 1
ATOM 1358 C CA . PRO A 1 201 ? -20.182 14.438 20.729 1.00 87.81 201 PRO A CA 1
ATOM 1359 C C . PRO A 1 201 ? -19.173 13.985 21.790 1.00 87.81 201 PRO A C 1
ATOM 1361 O O . PRO A 1 201 ? -18.585 14.814 22.485 1.00 87.81 201 PRO A O 1
ATOM 1364 N N . GLU A 1 202 ? -18.943 12.680 21.894 1.00 87.00 202 GLU A N 1
ATOM 1365 C CA . GLU A 1 202 ? -17.811 12.106 22.611 1.00 87.00 202 GLU A CA 1
ATOM 1366 C C . GLU A 1 202 ? -16.588 12.058 21.690 1.00 87.00 202 GLU A C 1
ATOM 1368 O O . GLU A 1 202 ? -16.665 11.569 20.563 1.00 87.00 202 GLU A O 1
ATOM 1373 N N . THR A 1 203 ? -15.455 12.578 22.163 1.00 85.62 203 THR A N 1
ATOM 1374 C CA . THR A 1 203 ? -14.181 12.529 21.435 1.00 85.62 203 THR A CA 1
ATOM 1375 C C . THR A 1 203 ? -13.462 11.231 21.770 1.00 85.62 203 THR A C 1
ATOM 1377 O O . THR A 1 203 ? -13.094 11.000 22.916 1.00 85.62 203 THR A O 1
ATOM 1380 N N . LEU A 1 204 ? -13.259 10.395 20.758 1.00 80.12 204 LEU A N 1
ATOM 1381 C CA . LEU A 1 204 ? -12.594 9.097 20.868 1.00 80.12 204 LEU A CA 1
ATOM 1382 C C . LEU A 1 204 ? -11.094 9.198 20.582 1.00 80.12 204 LEU A C 1
ATOM 1384 O O . LEU A 1 204 ? -10.313 8.379 21.064 1.00 80.12 204 LEU A O 1
ATOM 1388 N N . PHE A 1 205 ? -10.702 10.206 19.802 1.00 81.88 205 PHE A N 1
ATOM 1389 C CA . PHE A 1 205 ? -9.315 10.548 19.518 1.00 81.88 205 PHE A CA 1
ATOM 1390 C C . PHE A 1 205 ? -9.181 12.037 19.186 1.00 81.88 205 PHE A C 1
ATOM 1392 O O . PHE A 1 205 ? -10.039 12.601 18.500 1.00 81.88 205 PHE A O 1
ATOM 1399 N N . ASP A 1 206 ? -8.087 12.646 19.641 1.00 81.75 206 ASP A N 1
ATOM 1400 C CA . ASP A 1 206 ? -7.712 14.028 19.341 1.00 81.75 206 ASP A CA 1
ATOM 1401 C C . ASP A 1 206 ? -6.180 14.134 19.258 1.00 81.75 206 ASP A C 1
ATOM 1403 O O . ASP A 1 206 ? -5.482 13.937 20.258 1.00 81.75 206 ASP A O 1
ATOM 1407 N N . ALA A 1 207 ? -5.657 14.418 18.063 1.00 77.25 207 ALA A N 1
ATOM 1408 C CA . ALA A 1 207 ? -4.223 14.496 17.799 1.00 77.25 207 ALA A CA 1
ATOM 1409 C C . ALA A 1 207 ? -3.545 15.613 18.610 1.00 77.25 207 ALA A C 1
ATOM 1411 O O . ALA A 1 207 ? -2.382 15.476 18.985 1.00 77.25 207 ALA A O 1
ATOM 1412 N N . GLU A 1 208 ? -4.271 16.683 18.957 1.00 76.56 208 GLU A N 1
ATOM 1413 C CA . GLU A 1 208 ? -3.739 17.780 19.776 1.00 76.56 208 GLU A CA 1
ATOM 1414 C C . GLU A 1 208 ? -3.556 17.383 21.250 1.00 76.56 208 GLU A C 1
ATOM 1416 O O . GLU A 1 208 ? -2.889 18.085 22.011 1.00 76.56 208 GLU A O 1
ATOM 1421 N N . GLN A 1 209 ? -4.134 16.253 21.672 1.00 71.69 209 GLN A N 1
ATOM 1422 C CA . GLN A 1 209 ? -4.107 15.778 23.059 1.00 71.69 209 GLN A CA 1
ATOM 1423 C C . GLN A 1 209 ? -3.239 14.528 23.256 1.00 71.69 209 GLN A C 1
ATOM 1425 O O . GLN A 1 209 ? -3.236 13.941 24.347 1.00 71.69 209 GLN A O 1
ATOM 1430 N N . VAL A 1 210 ? -2.490 14.100 22.235 1.00 65.19 210 VAL A N 1
ATOM 1431 C CA . VAL A 1 210 ? -1.690 12.871 22.301 1.00 65.19 210 VAL A CA 1
ATOM 1432 C C . VAL A 1 210 ? -0.671 12.930 23.440 1.00 65.19 210 VAL A C 1
ATOM 1434 O O . VAL A 1 210 ? 0.076 13.891 23.588 1.00 65.19 210 VAL A O 1
ATOM 1437 N N . GLY A 1 211 ? -0.674 11.896 24.289 1.00 60.31 211 GLY A N 1
ATOM 1438 C CA . GLY A 1 211 ? 0.198 11.797 25.466 1.00 60.31 211 GLY A CA 1
ATOM 1439 C C . GLY A 1 211 ? -0.349 12.450 26.740 1.00 60.31 211 GLY A C 1
ATOM 1440 O O . GLY A 1 211 ? 0.260 12.302 27.799 1.00 60.31 211 GLY A O 1
ATOM 1441 N N . THR A 1 212 ? -1.499 13.129 26.676 1.00 59.03 212 THR A N 1
ATOM 1442 C CA . THR A 1 212 ? -2.138 13.743 27.858 1.00 59.03 212 THR A CA 1
ATOM 1443 C C . THR A 1 212 ? -3.287 12.913 28.426 1.00 59.03 212 THR A C 1
ATOM 1445 O O . THR A 1 212 ? -3.538 12.955 29.632 1.00 59.03 212 THR A O 1
ATOM 1448 N N . VAL A 1 213 ? -3.948 12.115 27.584 1.00 58.22 213 VAL A N 1
ATOM 1449 C CA . VAL A 1 213 ? -5.054 11.227 27.955 1.00 58.22 213 VAL A CA 1
ATOM 1450 C C . VAL A 1 213 ? -4.916 9.871 27.254 1.00 58.22 213 VAL A C 1
ATOM 1452 O O . VAL A 1 213 ? -4.432 9.815 26.122 1.00 58.22 213 VAL A O 1
ATOM 1455 N N . PRO A 1 214 ? -5.309 8.761 27.902 1.00 59.69 214 PRO A N 1
ATOM 1456 C CA . PRO A 1 214 ? -5.426 7.479 27.221 1.00 59.69 214 PRO A CA 1
ATOM 1457 C C . PRO A 1 214 ? -6.591 7.537 26.225 1.00 59.69 214 PRO A C 1
ATOM 1459 O O . PRO A 1 214 ? -7.706 7.895 26.600 1.00 59.69 214 PRO A O 1
ATOM 1462 N N . PHE A 1 215 ? -6.337 7.179 24.967 1.00 63.91 215 PHE A N 1
ATOM 1463 C CA . PHE A 1 215 ? -7.386 7.073 23.952 1.00 63.91 215 PHE A CA 1
ATOM 1464 C C . PHE A 1 215 ? -7.966 5.665 23.902 1.00 63.91 215 PHE A C 1
ATOM 1466 O O . PHE A 1 215 ? -7.250 4.677 24.067 1.00 63.91 215 PHE A O 1
ATOM 1473 N N . SER A 1 216 ? -9.261 5.581 23.606 1.00 60.88 216 SER A N 1
ATOM 1474 C CA . SER A 1 216 ? -9.985 4.311 23.471 1.00 60.88 216 SER A CA 1
ATOM 1475 C C . SER A 1 216 ? -9.756 3.623 22.122 1.00 60.88 216 SER A C 1
ATOM 1477 O O . SER A 1 216 ? -10.258 2.522 21.910 1.00 60.88 216 SER A O 1
ATOM 1479 N N . ASN A 1 217 ? -9.047 4.273 21.194 1.00 58.41 217 ASN A N 1
ATOM 1480 C CA . ASN A 1 217 ? -8.913 3.824 19.816 1.00 58.41 217 ASN A CA 1
ATOM 1481 C C . ASN A 1 217 ? -7.452 3.904 19.337 1.00 58.41 217 ASN A C 1
ATOM 1483 O O . ASN A 1 217 ? -6.861 4.987 19.427 1.00 58.41 217 ASN A O 1
ATOM 1487 N N . PRO A 1 218 ? -6.859 2.807 18.827 1.00 59.19 218 PRO A N 1
ATOM 1488 C CA . PRO A 1 218 ? -5.540 2.850 18.209 1.00 59.19 218 PRO A CA 1
ATOM 1489 C C . PRO A 1 218 ? -5.624 3.547 16.844 1.00 59.19 218 PRO A C 1
ATOM 1491 O O . PRO A 1 218 ? -5.875 2.919 15.819 1.00 59.19 218 PRO A O 1
ATOM 1494 N N . ILE A 1 219 ? -5.415 4.863 16.829 1.00 62.31 219 ILE A N 1
ATOM 1495 C CA . ILE A 1 219 ? -5.282 5.649 15.598 1.00 62.31 219 ILE A CA 1
ATOM 1496 C C . ILE A 1 219 ? -3.814 6.024 15.419 1.00 62.31 219 ILE A C 1
ATOM 1498 O O . ILE A 1 219 ? -3.188 6.534 16.348 1.00 62.31 219 ILE A O 1
ATOM 1502 N N . HIS A 1 220 ? -3.281 5.808 14.216 1.00 62.50 220 HIS A N 1
ATOM 150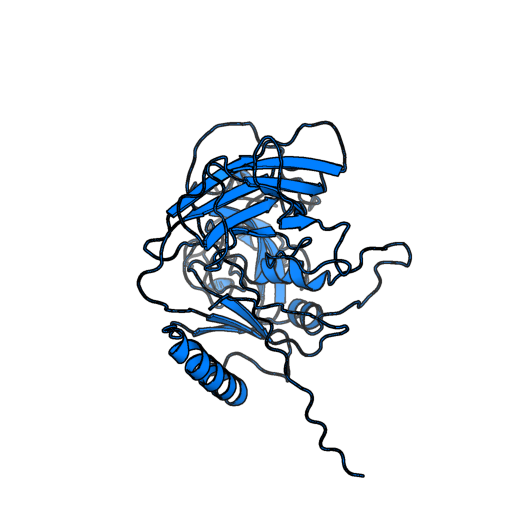3 C CA . HIS A 1 220 ? -2.004 6.382 13.803 1.00 62.50 220 HIS A CA 1
ATOM 1504 C C . HIS A 1 220 ? -2.277 7.694 13.044 1.00 62.50 220 HIS A C 1
ATOM 1506 O O . HIS A 1 220 ? -2.597 7.645 11.853 1.00 62.50 220 HIS A O 1
ATOM 1512 N N . PRO A 1 221 ? -2.197 8.869 13.701 1.00 58.03 221 PRO A N 1
ATOM 1513 C CA . PRO A 1 221 ? -2.712 10.122 13.147 1.00 58.03 221 PRO A CA 1
ATOM 1514 C C . PRO A 1 221 ? -2.017 10.583 11.871 1.00 58.03 221 PRO A C 1
ATOM 1516 O O . PRO A 1 221 ? -2.625 11.311 11.101 1.00 58.03 221 PRO A O 1
ATOM 1519 N N . GLU A 1 222 ? -0.780 10.157 11.624 1.00 60.19 222 GLU A N 1
ATOM 1520 C CA . GLU A 1 222 ? 0.041 10.650 10.509 1.00 60.19 222 GLU A CA 1
ATOM 1521 C C . GLU A 1 222 ? 0.397 9.548 9.497 1.00 60.19 222 GLU A C 1
ATOM 1523 O O . GLU A 1 222 ? 1.411 9.617 8.811 1.00 60.19 222 GLU A O 1
ATOM 1528 N N . ALA A 1 223 ? -0.420 8.491 9.420 1.00 59.31 223 ALA A N 1
ATOM 1529 C CA . ALA A 1 223 ? -0.270 7.459 8.394 1.00 59.31 223 ALA A CA 1
ATOM 1530 C C . ALA A 1 223 ? -1.014 7.855 7.109 1.00 59.31 223 ALA A C 1
ATOM 1532 O O . ALA A 1 223 ? -2.148 8.316 7.172 1.00 59.31 223 ALA A O 1
ATOM 1533 N N . SER A 1 224 ? -0.409 7.611 5.943 1.00 59.66 224 SER A N 1
ATOM 1534 C CA . SER A 1 224 ? -1.088 7.652 4.641 1.00 59.66 224 SER A CA 1
ATOM 1535 C C . SER A 1 224 ? -0.921 6.284 3.955 1.00 59.66 224 SER A C 1
ATOM 1537 O O . SER A 1 224 ? 0.207 5.934 3.586 1.00 59.66 224 SER A O 1
ATOM 1539 N N . PRO A 1 225 ? -1.991 5.472 3.812 1.00 65.62 225 PRO A N 1
ATOM 1540 C CA . PRO A 1 225 ? -3.371 5.726 4.249 1.00 65.62 225 PRO A CA 1
ATOM 1541 C C . PRO A 1 225 ? -3.522 5.840 5.773 1.00 65.62 225 PRO A C 1
ATOM 1543 O O . PRO A 1 225 ? -2.854 5.131 6.525 1.00 65.62 225 PRO A O 1
ATOM 1546 N N . ALA A 1 226 ? -4.462 6.673 6.215 1.00 72.56 226 ALA A N 1
ATOM 1547 C CA . ALA A 1 226 ? -4.866 6.748 7.610 1.00 72.56 226 ALA A CA 1
ATOM 1548 C C . ALA A 1 226 ? -5.973 5.726 7.874 1.00 72.56 226 ALA A C 1
ATOM 1550 O O . ALA A 1 226 ? -6.978 5.702 7.164 1.00 72.56 226 ALA A O 1
ATOM 1551 N N . SER A 1 227 ? -5.818 4.892 8.896 1.00 74.06 227 SER A N 1
ATOM 1552 C CA . SER A 1 227 ? -6.833 3.916 9.294 1.00 74.06 227 SER A CA 1
ATOM 1553 C C . SER A 1 227 ? -7.432 4.274 10.651 1.00 74.06 227 SER A C 1
ATOM 1555 O O . SER A 1 227 ? -6.746 4.731 11.566 1.00 74.06 227 SER A O 1
ATOM 1557 N N . VAL A 1 228 ? -8.744 4.094 10.763 1.00 72.38 228 VAL A N 1
ATOM 1558 C CA . VAL A 1 228 ? -9.521 4.335 11.976 1.00 72.38 228 VAL A CA 1
ATOM 1559 C C . VAL A 1 228 ? -10.443 3.151 12.179 1.00 72.38 228 VAL A C 1
ATOM 1561 O O . VAL A 1 228 ? -11.313 2.891 11.355 1.00 72.38 228 VAL A O 1
ATOM 1564 N N . MET A 1 229 ? -10.271 2.438 13.282 1.00 75.50 229 MET A N 1
ATOM 1565 C CA . MET A 1 229 ? -11.155 1.339 13.652 1.00 75.50 229 MET A CA 1
ATOM 1566 C C . MET A 1 229 ? -12.287 1.870 14.531 1.00 75.50 229 MET A C 1
ATOM 1568 O O . MET A 1 229 ? -12.053 2.693 15.406 1.00 75.50 229 MET A O 1
ATOM 1572 N N . VAL A 1 230 ? -13.526 1.432 14.342 1.00 71.81 230 VAL A N 1
ATOM 1573 C CA . VAL A 1 230 ? -14.579 1.697 15.329 1.00 71.81 230 VAL A CA 1
ATOM 1574 C C . VAL A 1 230 ? -14.262 0.867 16.568 1.00 71.81 230 VAL A C 1
ATOM 1576 O O . VAL A 1 230 ? -14.071 -0.346 16.427 1.00 71.81 230 VAL A O 1
ATOM 1579 N N . PRO A 1 231 ? -14.208 1.469 17.772 1.00 68.25 231 PRO A N 1
ATOM 1580 C CA . PRO A 1 231 ? -13.862 0.722 18.969 1.00 68.25 231 PRO A CA 1
ATOM 1581 C C . PRO A 1 231 ? -14.781 -0.496 19.127 1.00 68.25 231 PRO A C 1
ATOM 1583 O O . PRO A 1 231 ? -15.996 -0.406 18.957 1.00 68.25 231 PRO A O 1
ATOM 1586 N N . SER A 1 232 ? -14.183 -1.651 19.403 1.00 62.94 232 SER A N 1
ATOM 1587 C CA . SER A 1 232 ? -14.864 -2.951 19.398 1.00 62.94 232 SER A CA 1
ATOM 1588 C C . SER A 1 232 ? -14.915 -3.629 20.768 1.00 62.94 232 SER A C 1
ATOM 1590 O O . SER A 1 232 ? -15.336 -4.779 20.868 1.00 62.94 232 SER A O 1
ATOM 1592 N N . GLY A 1 233 ? -14.482 -2.937 21.825 1.00 58.25 233 GLY A N 1
ATOM 1593 C CA . GLY A 1 233 ? -14.498 -3.467 23.186 1.00 58.25 233 GLY A CA 1
ATOM 1594 C C . GLY A 1 233 ? -15.915 -3.727 23.701 1.00 58.25 233 GLY A C 1
ATOM 1595 O O . GLY A 1 233 ? -16.866 -3.048 23.321 1.00 58.25 233 GLY A O 1
ATOM 1596 N N . SER A 1 234 ? -16.040 -4.685 24.616 1.00 52.75 234 SER A N 1
ATOM 1597 C CA . SER A 1 234 ? -17.314 -5.079 25.239 1.00 52.75 234 SER A CA 1
ATOM 1598 C C . SER A 1 234 ? -18.034 -3.943 25.982 1.00 52.75 234 SER A C 1
ATOM 1600 O O . SER A 1 234 ? -19.257 -3.985 26.110 1.00 52.75 234 SER A O 1
ATOM 1602 N N . ASP A 1 235 ? -17.297 -2.909 26.398 1.00 61.09 235 ASP A N 1
ATOM 1603 C CA . ASP A 1 235 ? -17.820 -1.708 27.063 1.00 61.09 235 ASP A CA 1
ATOM 1604 C C . ASP A 1 235 ? -18.061 -0.519 26.106 1.00 61.09 235 ASP A C 1
ATOM 1606 O O . ASP A 1 235 ? -18.408 0.578 26.549 1.00 61.09 235 ASP A O 1
ATOM 1610 N N . VAL A 1 236 ? -17.870 -0.693 24.792 1.00 64.00 236 VAL A N 1
ATOM 1611 C CA . VAL A 1 236 ? -18.028 0.398 23.820 1.00 64.00 236 VAL A CA 1
ATOM 1612 C C . VAL A 1 236 ? -19.501 0.609 23.477 1.00 64.00 236 VAL A C 1
ATOM 1614 O O . VAL A 1 236 ? -20.185 -0.285 22.978 1.00 64.00 236 VAL A O 1
ATOM 1617 N N . LEU A 1 237 ? -19.975 1.843 23.656 1.00 60.97 237 LEU A N 1
ATOM 1618 C CA . LEU A 1 237 ? -21.254 2.291 23.115 1.00 60.97 237 LEU A CA 1
ATOM 1619 C C . LEU A 1 237 ? -21.091 2.648 21.633 1.00 60.97 237 LEU A C 1
ATOM 1621 O O . LEU A 1 237 ? -20.433 3.626 21.274 1.00 60.97 237 LEU A O 1
ATOM 1625 N N . LEU A 1 238 ? -21.709 1.848 20.765 1.00 76.69 238 LEU A N 1
ATOM 1626 C CA . LEU A 1 238 ? -21.838 2.189 19.352 1.00 76.69 238 LEU A CA 1
ATOM 1627 C C . LEU A 1 238 ? -22.756 3.407 19.191 1.00 76.69 238 LEU A C 1
ATOM 1629 O O . LEU A 1 238 ? -23.770 3.539 19.877 1.00 76.69 238 LEU A O 1
ATOM 1633 N N . SER A 1 239 ? -22.394 4.308 18.281 1.00 81.12 239 SER A N 1
ATOM 1634 C CA . SER A 1 239 ? -23.196 5.498 18.000 1.00 81.12 239 SER A CA 1
ATOM 1635 C C . SER A 1 239 ? -24.252 5.213 16.930 1.00 81.12 239 SER A C 1
ATOM 1637 O O . SER A 1 239 ? -23.930 5.085 15.744 1.00 81.12 239 SER A O 1
ATOM 1639 N N . ASP A 1 240 ? -25.528 5.233 17.325 1.00 82.00 240 ASP A N 1
ATOM 1640 C CA . ASP A 1 240 ? -26.683 5.144 16.413 1.00 82.00 240 ASP A CA 1
ATOM 1641 C C . ASP A 1 240 ? -26.752 6.314 15.413 1.00 82.00 240 ASP A C 1
ATOM 1643 O O . ASP A 1 240 ? -27.410 6.232 14.376 1.00 82.00 240 ASP A O 1
ATOM 1647 N N . LEU A 1 241 ? -26.082 7.431 15.715 1.00 85.75 241 LEU A N 1
ATOM 1648 C CA . LEU A 1 241 ? -25.983 8.599 14.833 1.00 85.75 241 LEU A CA 1
ATOM 1649 C C . LEU A 1 241 ? -24.722 8.563 13.950 1.00 85.75 241 LEU A C 1
ATOM 1651 O O . LEU A 1 241 ? -24.556 9.414 13.066 1.00 85.75 241 LEU A O 1
ATOM 1655 N N . GLY A 1 242 ? -23.853 7.576 14.172 1.00 87.56 242 GLY A N 1
ATOM 1656 C CA . GLY A 1 242 ? -22.581 7.393 13.489 1.00 87.56 242 GLY A CA 1
ATOM 1657 C C . GLY A 1 242 ? -21.434 8.185 14.101 1.00 87.56 242 GLY A C 1
ATOM 1658 O O . GLY A 1 242 ? -21.509 8.659 15.238 1.00 87.56 242 GLY A O 1
ATOM 1659 N N . TYR A 1 243 ? -20.366 8.346 13.329 1.00 86.75 243 TYR A N 1
ATOM 1660 C CA . TYR A 1 243 ? -19.119 8.975 13.765 1.00 86.75 243 TYR A CA 1
ATOM 1661 C C . TYR A 1 243 ? -18.695 10.078 12.805 1.00 86.75 243 TYR A C 1
ATOM 1663 O O . TYR A 1 243 ? -19.108 10.100 11.648 1.00 86.75 243 TYR A O 1
ATOM 1671 N N . ARG A 1 244 ? -17.873 11.004 13.281 1.00 88.50 244 ARG A N 1
ATOM 1672 C CA . ARG A 1 244 ? -17.225 12.021 12.466 1.00 88.50 244 ARG A CA 1
ATOM 1673 C C . ARG A 1 244 ? -15.725 11.898 12.622 1.00 88.50 244 ARG A C 1
ATOM 1675 O O . ARG A 1 244 ? -15.205 11.832 13.733 1.00 88.50 244 ARG A O 1
ATOM 1682 N N . LEU A 1 245 ? -15.048 11.925 11.488 1.00 86.62 245 LEU A N 1
ATOM 1683 C CA . LEU A 1 245 ? -13.606 12.005 11.409 1.00 86.62 245 LEU A CA 1
ATOM 1684 C C . LEU A 1 245 ? -13.212 13.336 10.793 1.00 86.62 245 LEU A C 1
ATOM 1686 O O . LEU A 1 245 ? -13.636 13.670 9.690 1.00 86.62 245 LEU A O 1
ATOM 1690 N N . LEU A 1 246 ? -12.411 14.098 11.520 1.00 86.50 246 LEU A N 1
ATOM 1691 C CA . LEU A 1 246 ? -11.755 15.283 11.008 1.00 86.50 246 LEU A CA 1
ATOM 1692 C C . LEU A 1 246 ? -10.379 14.869 10.501 1.00 86.50 246 LEU A C 1
ATOM 1694 O O . LEU A 1 246 ? -9.525 14.451 11.287 1.00 86.50 246 LEU A O 1
ATOM 1698 N N . VAL A 1 247 ? -10.185 14.988 9.193 1.00 83.56 247 VAL A N 1
ATOM 1699 C CA . VAL A 1 247 ? -8.899 14.742 8.549 1.00 83.56 247 VAL A CA 1
ATOM 1700 C C . VAL A 1 247 ? -8.301 16.039 8.042 1.00 83.56 247 VAL A C 1
ATOM 1702 O O . VAL A 1 247 ? -9.017 16.921 7.566 1.00 83.56 247 VAL A O 1
ATOM 1705 N N . ARG A 1 248 ? -6.982 16.138 8.121 1.00 82.50 248 ARG A N 1
ATOM 1706 C CA . ARG A 1 248 ? -6.208 17.113 7.376 1.00 82.50 248 ARG A CA 1
ATOM 1707 C C . ARG A 1 248 ? -5.722 16.469 6.086 1.00 82.50 248 ARG A C 1
ATOM 1709 O O . ARG A 1 248 ? -5.237 15.343 6.124 1.00 82.50 248 ARG A O 1
ATOM 1716 N N . ILE A 1 249 ? -5.880 17.166 4.969 1.00 77.38 249 ILE A N 1
ATOM 1717 C CA . ILE A 1 249 ? -5.314 16.783 3.677 1.00 77.38 249 ILE A CA 1
ATOM 1718 C C . ILE A 1 249 ? -4.343 17.884 3.271 1.00 77.38 249 ILE A C 1
ATOM 1720 O O . ILE A 1 249 ? -4.744 19.049 3.162 1.00 77.38 249 ILE A O 1
ATOM 1724 N N . ASP A 1 250 ? -3.090 17.505 3.054 1.00 73.44 250 ASP A N 1
ATOM 1725 C CA . ASP A 1 250 ? -2.046 18.426 2.626 1.00 73.44 250 ASP A CA 1
ATOM 1726 C C . ASP A 1 250 ? -2.002 18.425 1.081 1.00 73.44 250 ASP A C 1
ATOM 1728 O O . ASP A 1 250 ? -1.792 17.389 0.442 1.00 73.44 250 ASP A O 1
ATOM 1732 N N . GLY A 1 251 ? -2.260 19.587 0.465 1.00 66.31 251 GLY A N 1
ATOM 1733 C CA . GLY A 1 251 ? -2.296 19.773 -0.993 1.00 66.31 251 GLY A CA 1
ATOM 1734 C C . GLY A 1 251 ? -3.697 19.856 -1.639 1.00 66.31 251 GLY A C 1
ATOM 1735 O O . GLY A 1 251 ? -4.728 19.682 -0.986 1.00 66.31 251 GLY A O 1
ATOM 1736 N N . PRO A 1 252 ? -3.774 20.147 -2.956 1.00 60.06 252 PRO A N 1
ATOM 1737 C CA . PRO A 1 252 ? -5.025 20.402 -3.689 1.00 60.06 252 PRO A CA 1
ATOM 1738 C C . PRO A 1 252 ? -5.804 19.131 -4.076 1.00 60.06 252 PRO A C 1
ATOM 1740 O O . PRO A 1 252 ? -6.670 19.172 -4.951 1.00 60.06 252 PRO A O 1
ATOM 1743 N N . PHE A 1 253 ? -5.473 17.998 -3.470 1.00 68.69 253 PHE A N 1
ATOM 1744 C CA . PHE A 1 253 ? -5.923 16.684 -3.898 1.00 68.69 253 PHE A CA 1
ATOM 1745 C C . PHE A 1 253 ? -7.190 16.243 -3.158 1.00 68.69 253 PHE A C 1
ATOM 1747 O O . PHE A 1 253 ? -7.485 16.685 -2.045 1.00 68.69 253 PHE A O 1
ATOM 1754 N N . ASP A 1 254 ? -7.952 15.353 -3.788 1.00 71.69 254 ASP A N 1
ATOM 1755 C CA . ASP A 1 254 ? -9.108 14.712 -3.165 1.00 71.69 254 ASP A CA 1
ATOM 1756 C C . ASP A 1 254 ? -8.654 13.609 -2.199 1.00 71.69 254 ASP A C 1
ATOM 1758 O O . ASP A 1 254 ? -7.544 13.080 -2.315 1.00 71.69 254 ASP A O 1
ATOM 1762 N N . ALA A 1 255 ? -9.542 13.202 -1.292 1.00 75.38 255 ALA A N 1
ATOM 1763 C CA . ALA A 1 255 ? -9.380 11.968 -0.531 1.00 75.38 255 ALA A CA 1
ATOM 1764 C C . ALA A 1 255 ? -10.455 10.946 -0.902 1.00 75.38 255 ALA A C 1
ATOM 1766 O O . ALA A 1 255 ? -11.569 11.269 -1.327 1.00 75.38 255 ALA A O 1
ATOM 1767 N N . GLU A 1 256 ? -10.114 9.685 -0.705 1.00 78.69 256 GLU A N 1
ATOM 1768 C CA . GLU A 1 256 ? -11.031 8.564 -0.749 1.00 78.69 256 GLU A CA 1
ATOM 1769 C C . GLU A 1 256 ? -11.182 7.998 0.655 1.00 78.69 256 GLU A C 1
ATOM 1771 O O . GLU A 1 256 ? -10.208 7.827 1.384 1.00 78.69 256 GLU A O 1
ATOM 1776 N N . VAL A 1 257 ? -12.424 7.732 1.039 1.00 77.75 257 VAL A N 1
ATOM 1777 C CA . VAL A 1 257 ? -12.751 7.084 2.302 1.00 77.75 257 VAL A CA 1
ATOM 1778 C C . VAL A 1 257 ? -13.362 5.745 1.974 1.00 77.75 257 VAL A C 1
ATOM 1780 O O . VAL A 1 257 ? -14.393 5.695 1.303 1.00 77.75 257 VAL A O 1
ATOM 1783 N N . THR A 1 258 ? -12.743 4.688 2.476 1.00 75.88 258 THR A N 1
ATOM 1784 C CA . THR A 1 258 ? -13.214 3.321 2.321 1.00 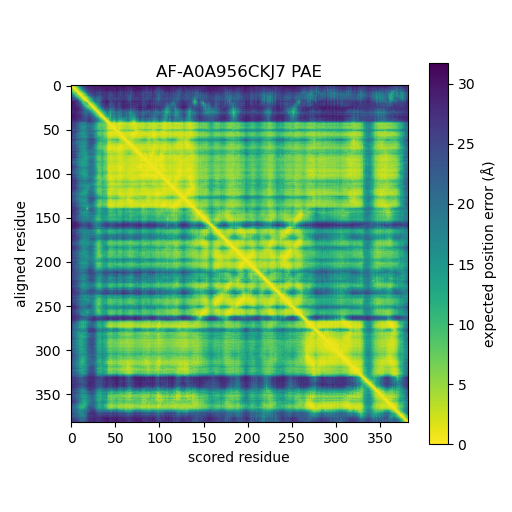75.88 258 THR A CA 1
ATOM 1785 C C . THR A 1 258 ? -13.677 2.789 3.663 1.00 75.88 258 THR A C 1
ATOM 1787 O O . THR A 1 258 ? -12.913 2.754 4.621 1.00 75.88 258 THR A O 1
ATOM 1790 N N . GLU A 1 259 ? -14.944 2.409 3.738 1.00 77.12 259 GLU A N 1
ATOM 1791 C CA . GLU A 1 259 ? -15.545 1.752 4.891 1.00 77.12 259 GLU A CA 1
ATOM 1792 C C . GLU A 1 259 ? -15.528 0.241 4.688 1.00 77.12 259 GLU A C 1
ATOM 1794 O O . GLU A 1 259 ? -15.983 -0.242 3.649 1.00 77.12 259 GLU A O 1
ATOM 1799 N N . LEU A 1 260 ? -15.012 -0.474 5.685 1.00 74.94 260 LEU A N 1
ATOM 1800 C CA . LEU A 1 260 ? -14.825 -1.917 5.717 1.00 74.94 260 LEU A CA 1
ATOM 1801 C C . LEU A 1 260 ? -15.739 -2.502 6.783 1.00 74.94 260 LEU A C 1
ATOM 1803 O O . LEU A 1 260 ? -15.586 -2.181 7.962 1.00 74.94 260 LEU A O 1
ATOM 1807 N N . ARG A 1 261 ? -16.676 -3.350 6.361 1.00 73.06 261 ARG A N 1
ATOM 1808 C CA . ARG A 1 261 ? -17.670 -3.991 7.224 1.00 73.06 261 ARG A CA 1
ATOM 1809 C C . ARG A 1 261 ? -17.600 -5.499 7.095 1.00 73.06 261 ARG A C 1
ATOM 1811 O O . ARG A 1 261 ? -17.475 -6.029 5.994 1.00 73.06 261 ARG A O 1
ATOM 1818 N N . GLY A 1 262 ? -17.767 -6.198 8.206 1.00 67.12 262 GLY A N 1
ATOM 1819 C CA . GLY A 1 262 ? -17.921 -7.649 8.202 1.00 67.12 262 GLY A CA 1
ATOM 1820 C C . GLY A 1 262 ? -17.357 -8.309 9.449 1.00 67.12 262 GLY A C 1
ATOM 1821 O O . GLY A 1 262 ? -16.480 -7.775 10.120 1.00 67.12 262 GLY A O 1
ATOM 1822 N N . VAL A 1 263 ? -17.868 -9.503 9.746 1.00 54.25 263 VAL A N 1
ATOM 1823 C CA . VAL A 1 263 ? -17.308 -10.394 10.765 1.00 54.25 263 VAL A CA 1
ATOM 1824 C C . VAL A 1 263 ? -16.548 -11.476 10.005 1.00 54.25 263 VAL A C 1
ATOM 1826 O O . VAL A 1 263 ? -17.202 -12.295 9.350 1.00 54.25 263 VAL A O 1
ATOM 1829 N N . PRO A 1 264 ? -15.204 -11.488 10.015 1.00 54.78 264 PRO A N 1
ATOM 1830 C CA . PRO A 1 264 ? -14.471 -12.523 9.307 1.00 54.78 264 PRO A CA 1
ATOM 1831 C C . PRO A 1 264 ? -14.856 -13.900 9.859 1.00 54.78 264 PRO A C 1
ATOM 1833 O O . PRO A 1 264 ? -14.877 -14.131 11.070 1.00 54.78 264 PRO A O 1
ATOM 1836 N N . ALA A 1 265 ? -15.188 -14.820 8.955 1.00 50.84 265 ALA A N 1
ATOM 1837 C CA . ALA A 1 265 ? -15.320 -16.232 9.270 1.00 50.84 265 ALA A CA 1
ATOM 1838 C C . ALA A 1 265 ? -13.979 -16.906 8.972 1.00 50.84 265 ALA A C 1
ATOM 1840 O O . ALA A 1 265 ? -13.585 -17.025 7.814 1.00 50.84 265 ALA A O 1
ATOM 1841 N N . GLY A 1 266 ? -13.295 -17.361 10.022 1.00 58.56 266 GLY A N 1
ATOM 1842 C CA . GLY A 1 266 ? -11.947 -17.910 9.903 1.00 58.56 266 GLY A CA 1
ATOM 1843 C C . GLY A 1 266 ? -10.890 -16.810 9.922 1.00 58.56 266 GLY A C 1
ATOM 1844 O O . GLY A 1 266 ? -11.089 -15.707 9.422 1.00 58.56 266 GLY A O 1
ATOM 1845 N N . ALA A 1 267 ? -9.774 -17.112 10.563 1.00 69.75 267 ALA A N 1
ATOM 1846 C CA . ALA A 1 267 ? -8.788 -16.127 10.949 1.00 69.75 267 ALA A CA 1
ATOM 1847 C C . ALA A 1 267 ? -7.438 -16.489 10.334 1.00 69.75 267 ALA A C 1
ATOM 1849 O O . ALA A 1 267 ? -6.483 -16.795 11.032 1.00 69.75 267 ALA A O 1
ATOM 1850 N N . VAL A 1 268 ? -7.388 -16.535 9.004 1.00 75.25 268 VAL A N 1
ATOM 1851 C CA . VAL A 1 268 ? -6.132 -16.752 8.283 1.00 75.25 268 VAL A CA 1
ATOM 1852 C C . VAL A 1 268 ? -5.459 -15.404 8.063 1.00 75.25 268 VAL A C 1
ATOM 1854 O O . VAL A 1 268 ? -6.091 -14.469 7.574 1.00 75.25 268 VAL A O 1
ATOM 1857 N N . LEU A 1 269 ? -4.192 -15.309 8.453 1.00 75.31 269 LEU A N 1
ATOM 1858 C CA . LEU A 1 269 ? -3.366 -14.121 8.319 1.00 75.31 269 LEU A CA 1
ATOM 1859 C C . LEU A 1 269 ? -2.216 -14.403 7.352 1.00 75.31 269 LEU A C 1
ATOM 1861 O O . LEU A 1 269 ? -1.232 -15.045 7.725 1.00 75.31 269 LEU A O 1
ATOM 1865 N N . ASP A 1 270 ? -2.350 -13.922 6.121 1.00 80.69 270 ASP A N 1
ATOM 1866 C CA . ASP A 1 270 ? -1.285 -13.982 5.119 1.00 80.69 270 ASP A CA 1
ATOM 1867 C C . ASP A 1 270 ? -0.250 -12.882 5.390 1.00 80.69 270 ASP A C 1
ATOM 1869 O O . ASP A 1 270 ? -0.594 -11.777 5.826 1.00 80.69 270 ASP A O 1
ATOM 1873 N N . LEU A 1 271 ? 1.025 -13.174 5.133 1.00 79.25 271 LEU A N 1
ATOM 1874 C CA . LEU A 1 271 ? 2.147 -12.275 5.404 1.00 79.25 271 LEU A CA 1
ATOM 1875 C C . LEU A 1 271 ? 2.970 -12.021 4.139 1.00 79.25 271 LEU A C 1
ATOM 1877 O O . LEU A 1 271 ? 3.284 -12.946 3.393 1.00 79.25 271 LEU A O 1
ATOM 1881 N N . ASP A 1 272 ? 3.405 -10.777 3.961 1.00 82.44 272 ASP A N 1
ATOM 1882 C CA . ASP A 1 272 ? 4.403 -10.383 2.969 1.00 82.44 272 ASP A CA 1
ATOM 1883 C C . ASP A 1 272 ? 5.640 -9.849 3.688 1.00 82.44 272 ASP A C 1
ATOM 1885 O O . ASP A 1 272 ? 5.611 -8.805 4.337 1.00 82.44 272 ASP A O 1
ATOM 1889 N N . LEU A 1 273 ? 6.730 -10.603 3.604 1.00 85.88 273 LEU A N 1
ATOM 1890 C CA . LEU A 1 273 ? 7.994 -10.346 4.276 1.00 85.88 273 LEU A CA 1
ATOM 1891 C C . LEU A 1 273 ? 8.919 -9.564 3.343 1.00 85.88 273 LEU A C 1
ATOM 1893 O O . LEU A 1 273 ? 9.382 -10.102 2.343 1.00 85.88 273 LEU A O 1
ATOM 1897 N N . PHE A 1 274 ? 9.215 -8.312 3.677 1.00 83.31 274 PHE A N 1
ATOM 1898 C CA . PHE A 1 274 ? 10.109 -7.444 2.914 1.00 83.31 274 PHE A CA 1
ATOM 1899 C C . PHE A 1 274 ? 11.478 -7.355 3.594 1.00 83.31 274 PHE A C 1
ATOM 1901 O O . PHE A 1 274 ? 11.605 -6.821 4.701 1.00 83.31 274 PHE A O 1
ATOM 1908 N N . TYR A 1 275 ? 12.521 -7.850 2.931 1.00 85.69 275 TYR A N 1
ATOM 1909 C CA . TYR A 1 275 ? 13.889 -7.851 3.451 1.00 85.69 275 TYR A CA 1
ATOM 1910 C C . TYR A 1 275 ? 14.626 -6.574 3.043 1.00 85.69 275 TYR A C 1
ATOM 1912 O O . TYR A 1 275 ? 15.244 -6.495 1.986 1.00 85.69 275 TYR A O 1
ATOM 1920 N N . VAL A 1 276 ? 14.574 -5.562 3.910 1.00 78.75 276 VAL A N 1
ATOM 1921 C CA . VAL A 1 276 ? 15.161 -4.227 3.694 1.00 78.75 276 VAL A CA 1
ATOM 1922 C C . VAL A 1 276 ? 16.496 -4.066 4.429 1.00 78.75 276 VAL A C 1
ATOM 1924 O O . VAL A 1 276 ? 16.746 -3.063 5.076 1.00 78.75 276 VAL A O 1
ATOM 1927 N N . GLY A 1 277 ? 17.379 -5.066 4.374 1.00 69.81 277 GLY A N 1
ATOM 1928 C CA . GLY A 1 277 ? 18.739 -4.953 4.926 1.00 69.81 277 GLY A CA 1
ATOM 1929 C C . GLY A 1 277 ? 18.919 -5.339 6.400 1.00 69.81 277 GLY A C 1
ATOM 1930 O O . GLY A 1 277 ? 20.054 -5.357 6.884 1.00 69.81 277 GLY A O 1
ATOM 1931 N N . GLY A 1 278 ? 17.856 -5.737 7.105 1.00 68.06 278 GLY A N 1
ATOM 1932 C CA . GLY A 1 278 ? 17.957 -6.298 8.453 1.00 68.06 278 GLY A CA 1
ATOM 1933 C C . GLY A 1 278 ? 18.828 -7.554 8.505 1.00 68.06 278 GLY A C 1
ATOM 1934 O O . GLY A 1 278 ? 18.568 -8.520 7.797 1.00 68.06 278 GLY A O 1
ATOM 1935 N N . HIS A 1 279 ? 19.881 -7.542 9.332 1.00 64.19 279 HIS A N 1
ATOM 1936 C CA . HIS A 1 279 ? 20.756 -8.697 9.606 1.00 64.19 279 HIS A CA 1
ATOM 1937 C C . HIS A 1 279 ? 21.411 -9.373 8.385 1.00 64.19 279 HIS A C 1
ATOM 1939 O O . HIS A 1 279 ? 21.943 -10.474 8.504 1.00 64.19 279 HIS A O 1
ATOM 1945 N N . GLY A 1 280 ? 21.416 -8.718 7.220 1.00 74.75 280 GLY A N 1
ATOM 1946 C CA . GLY A 1 280 ? 21.863 -9.346 5.975 1.00 74.75 280 GLY A CA 1
ATOM 1947 C C . GLY A 1 280 ? 20.926 -10.451 5.477 1.00 74.75 280 GLY A C 1
ATOM 1948 O O . GLY A 1 280 ? 21.327 -11.221 4.611 1.00 74.75 280 GLY A O 1
ATOM 1949 N N . TRP A 1 281 ? 19.706 -10.528 6.013 1.00 84.00 281 TRP A N 1
ATOM 1950 C CA . TRP A 1 281 ? 18.693 -11.477 5.577 1.00 84.00 281 TRP A CA 1
ATOM 1951 C C . TRP A 1 281 ? 18.231 -11.186 4.149 1.00 84.00 281 TRP A C 1
ATOM 1953 O O . TRP A 1 281 ? 18.288 -10.047 3.672 1.00 84.00 281 TRP A O 1
ATOM 1963 N N . ALA A 1 282 ? 17.797 -12.255 3.495 1.00 86.81 282 ALA A N 1
ATOM 1964 C CA . ALA A 1 282 ? 17.210 -12.287 2.167 1.00 86.81 282 ALA A CA 1
ATOM 1965 C C . ALA A 1 282 ? 16.118 -13.365 2.154 1.00 86.81 282 ALA A C 1
ATOM 1967 O O . ALA A 1 282 ? 16.048 -14.180 3.084 1.00 86.81 282 ALA A O 1
ATOM 1968 N N . ALA A 1 283 ? 15.292 -13.373 1.113 1.00 87.56 283 ALA A N 1
ATOM 1969 C CA . ALA A 1 283 ? 14.279 -14.394 0.928 1.00 87.56 283 ALA A CA 1
ATOM 1970 C C . ALA A 1 283 ? 14.924 -15.789 0.856 1.00 87.56 283 ALA A C 1
ATOM 1972 O O . ALA A 1 283 ? 15.806 -16.059 0.039 1.00 87.56 283 ALA A O 1
ATOM 1973 N N . GLU A 1 284 ? 14.476 -16.701 1.718 1.00 89.88 284 GLU A N 1
ATOM 1974 C CA . GLU A 1 284 ? 14.983 -18.071 1.786 1.00 89.88 284 GLU A CA 1
ATOM 1975 C C . GLU A 1 284 ? 13.846 -19.044 2.114 1.00 89.88 284 GLU A C 1
ATOM 1977 O O . GLU A 1 284 ? 12.979 -18.777 2.949 1.00 89.88 284 GLU A O 1
ATOM 1982 N N . GLY A 1 285 ? 13.833 -20.201 1.447 1.00 89.50 285 GLY A N 1
ATOM 1983 C CA . GLY A 1 285 ? 12.818 -21.229 1.673 1.00 89.50 285 GLY A CA 1
ATOM 1984 C C . GLY A 1 285 ? 11.390 -20.696 1.512 1.00 89.50 285 GLY A C 1
ATOM 1985 O O . GLY A 1 285 ? 11.121 -19.847 0.668 1.00 89.50 285 GLY A O 1
ATOM 1986 N N . THR A 1 286 ? 10.460 -21.205 2.320 1.00 89.25 286 THR A N 1
ATOM 1987 C CA . THR A 1 286 ? 9.044 -20.793 2.285 1.00 89.25 286 THR A CA 1
ATOM 1988 C C . THR A 1 286 ? 8.665 -19.801 3.383 1.00 89.25 286 THR A C 1
ATOM 1990 O O . THR A 1 286 ? 7.664 -19.112 3.240 1.00 89.25 286 THR A O 1
ATOM 1993 N N . ARG A 1 287 ? 9.430 -19.731 4.481 1.00 89.62 287 ARG A N 1
ATOM 1994 C CA . ARG A 1 287 ? 9.123 -18.906 5.669 1.00 89.62 287 ARG A CA 1
ATOM 1995 C C . ARG A 1 287 ? 10.253 -17.936 6.045 1.00 89.62 287 ARG A C 1
ATOM 1997 O O . ARG A 1 287 ? 10.205 -17.328 7.110 1.00 89.62 287 ARG A O 1
ATOM 2004 N N . GLY A 1 288 ? 11.252 -17.779 5.181 1.00 89.12 288 GLY A N 1
ATOM 2005 C CA . GLY A 1 288 ? 12.437 -16.971 5.441 1.00 89.12 288 GLY A CA 1
ATOM 2006 C C . GLY A 1 288 ? 13.605 -17.751 6.034 1.00 89.12 288 GLY A C 1
ATOM 2007 O O . GLY A 1 288 ? 13.532 -18.973 6.204 1.00 89.12 288 GLY A O 1
ATOM 2008 N N . PRO A 1 289 ? 14.690 -17.030 6.369 1.00 88.81 289 PRO A N 1
ATOM 2009 C CA . PRO A 1 289 ? 15.827 -17.577 7.101 1.00 88.81 289 PRO A CA 1
ATOM 2010 C C . PRO A 1 289 ? 15.400 -18.231 8.421 1.00 88.81 289 PRO A C 1
ATOM 2012 O O . PRO A 1 289 ? 14.363 -17.887 8.993 1.00 88.81 289 PRO A O 1
ATOM 2015 N N . ALA A 1 290 ? 16.227 -19.136 8.946 1.00 88.88 290 ALA A N 1
ATOM 2016 C CA . ALA A 1 290 ? 15.897 -19.949 10.122 1.00 88.88 290 ALA A CA 1
ATOM 2017 C C . ALA A 1 290 ? 15.451 -19.126 11.347 1.00 88.88 290 ALA A C 1
ATOM 2019 O O . ALA A 1 290 ? 14.552 -19.536 12.082 1.00 88.88 290 ALA A O 1
ATOM 2020 N N . GLU A 1 291 ? 16.053 -17.958 11.574 1.00 82.88 291 GLU A N 1
ATOM 2021 C CA . GLU A 1 291 ? 15.670 -17.053 12.657 1.00 82.88 291 GLU A CA 1
ATOM 2022 C C . GLU A 1 291 ? 14.282 -16.434 12.454 1.00 82.88 291 GLU A C 1
ATOM 2024 O O . GLU A 1 291 ? 13.535 -16.276 13.422 1.00 82.88 291 GLU A O 1
ATOM 2029 N N . VAL A 1 292 ? 13.925 -16.105 11.210 1.00 84.38 292 VAL A N 1
ATOM 2030 C CA . VAL A 1 292 ? 12.603 -15.570 10.860 1.00 84.38 292 VAL A CA 1
ATOM 2031 C C . VAL A 1 292 ? 11.546 -16.655 11.021 1.00 84.38 292 VAL A C 1
ATOM 2033 O O . VAL A 1 292 ? 10.529 -16.413 11.667 1.00 84.38 292 VAL A O 1
ATOM 2036 N N . ASP A 1 293 ? 11.812 -17.866 10.532 1.00 89.38 293 ASP A N 1
ATOM 2037 C CA . ASP A 1 293 ? 10.898 -18.998 10.689 1.00 89.38 293 ASP A CA 1
ATOM 2038 C C . ASP A 1 293 ? 10.633 -19.315 12.173 1.00 89.38 293 ASP A C 1
ATOM 2040 O O . ASP A 1 293 ? 9.484 -19.447 12.604 1.00 89.38 293 ASP A O 1
ATOM 2044 N N . ALA A 1 294 ? 11.686 -19.316 12.999 1.00 82.00 294 ALA A N 1
ATOM 2045 C CA . ALA A 1 294 ? 11.559 -19.497 14.443 1.00 82.00 294 ALA A CA 1
ATOM 2046 C C . ALA A 1 294 ? 10.713 -18.395 15.110 1.00 82.00 294 ALA A C 1
ATOM 2048 O O . ALA A 1 294 ? 9.923 -18.687 16.010 1.00 82.00 294 ALA A O 1
ATOM 2049 N N . ALA A 1 295 ? 10.846 -17.138 14.675 1.00 79.94 295 ALA A N 1
ATOM 2050 C CA . ALA A 1 295 ? 10.021 -16.038 15.172 1.00 79.94 295 ALA A CA 1
ATOM 2051 C C . ALA A 1 295 ? 8.554 -16.181 14.736 1.00 79.94 295 ALA A C 1
ATOM 2053 O O . ALA A 1 295 ? 7.648 -15.999 15.553 1.00 79.94 295 ALA A O 1
ATOM 2054 N N . LEU A 1 296 ? 8.307 -16.566 13.482 1.00 84.62 296 LEU A N 1
ATOM 2055 C CA . LEU A 1 296 ? 6.959 -16.813 12.970 1.00 84.62 296 LEU A CA 1
ATOM 2056 C C . LEU A 1 296 ? 6.272 -17.962 13.709 1.00 84.62 296 LEU A C 1
ATOM 2058 O O . LEU A 1 296 ? 5.080 -17.867 13.973 1.00 84.62 296 LEU A O 1
ATOM 2062 N N . ALA A 1 297 ? 7.001 -19.008 14.104 1.00 86.38 297 ALA A N 1
ATOM 2063 C CA . ALA A 1 297 ? 6.446 -20.089 14.920 1.00 86.38 297 ALA A CA 1
ATOM 2064 C C . ALA A 1 297 ? 5.953 -19.598 16.298 1.00 86.38 297 ALA A C 1
ATOM 2066 O O . ALA A 1 297 ? 4.936 -20.074 16.801 1.00 86.38 297 ALA A O 1
ATOM 2067 N N . ILE A 1 298 ? 6.638 -18.619 16.904 1.00 80.62 298 ILE A N 1
ATOM 2068 C CA . ILE A 1 298 ? 6.194 -17.984 18.157 1.00 80.62 298 ILE A CA 1
ATOM 2069 C C . ILE A 1 298 ? 4.937 -17.140 17.913 1.00 80.62 298 ILE A C 1
ATOM 2071 O O . ILE A 1 298 ? 3.990 -17.208 18.694 1.00 80.62 298 ILE A O 1
ATOM 2075 N N . VAL A 1 299 ? 4.915 -16.356 16.830 1.00 77.06 299 VAL A N 1
ATOM 2076 C CA . VAL A 1 299 ? 3.745 -15.552 16.441 1.00 77.06 299 VAL A CA 1
ATOM 2077 C C . VAL A 1 299 ? 2.533 -16.448 16.197 1.00 77.06 299 VAL A C 1
ATOM 2079 O O . VAL A 1 299 ? 1.465 -16.180 16.734 1.00 77.06 299 VAL A O 1
ATOM 2082 N N . GLU A 1 300 ? 2.706 -17.537 15.454 1.00 82.12 300 GLU A N 1
ATOM 2083 C CA . GLU A 1 300 ? 1.661 -18.515 15.154 1.00 82.12 300 GLU A CA 1
ATOM 2084 C C . GLU A 1 300 ? 1.091 -19.150 16.429 1.00 82.12 300 GLU A C 1
ATOM 2086 O O . GLU A 1 300 ? -0.125 -19.245 16.569 1.00 82.12 300 GLU A O 1
ATOM 2091 N N . ALA A 1 301 ? 1.943 -19.497 17.400 1.00 79.56 301 ALA A N 1
ATOM 2092 C CA . ALA A 1 301 ? 1.493 -20.002 18.696 1.00 79.56 301 ALA A CA 1
ATOM 2093 C C . ALA A 1 301 ? 0.651 -18.972 19.472 1.00 79.56 301 ALA A C 1
ATOM 2095 O O . ALA A 1 301 ? -0.385 -19.329 20.025 1.00 79.56 301 ALA A O 1
ATOM 2096 N N . ASN A 1 302 ? 1.054 -17.697 19.475 1.00 71.44 302 ASN A N 1
ATOM 2097 C CA . ASN A 1 302 ? 0.303 -16.629 20.147 1.00 71.44 302 ASN A CA 1
ATOM 2098 C C . ASN A 1 302 ? -1.028 -16.318 19.445 1.00 71.44 302 ASN A C 1
ATOM 2100 O O . ASN A 1 302 ? -2.034 -16.046 20.094 1.00 71.44 302 ASN A O 1
ATOM 2104 N N . LEU A 1 303 ? -1.034 -16.335 18.111 1.00 75.06 303 LEU A N 1
ATOM 2105 C CA . LEU A 1 303 ? -2.229 -16.107 17.301 1.00 75.06 303 LEU A CA 1
ATOM 2106 C C . LEU A 1 303 ? -3.230 -17.262 17.433 1.00 75.06 303 LEU A C 1
ATOM 2108 O O . LEU A 1 303 ? -4.436 -17.015 17.456 1.00 75.06 303 LEU A O 1
ATOM 2112 N N . ALA A 1 304 ? -2.749 -18.497 17.596 1.00 77.19 304 ALA A N 1
ATOM 2113 C CA . ALA A 1 304 ? -3.599 -19.670 17.768 1.00 77.19 304 ALA A CA 1
ATOM 2114 C C . ALA A 1 304 ? -4.501 -19.569 19.011 1.00 77.19 304 ALA A C 1
ATOM 2116 O O . ALA A 1 304 ? -5.655 -19.997 18.956 1.00 77.19 304 ALA A O 1
ATOM 2117 N N . ASP A 1 305 ? -4.027 -18.939 20.092 1.00 74.12 305 ASP A N 1
ATOM 2118 C CA . ASP A 1 305 ? -4.833 -18.672 21.295 1.00 74.12 305 ASP A CA 1
ATOM 2119 C C . ASP A 1 305 ? -6.009 -17.717 21.018 1.00 74.12 305 ASP A C 1
ATOM 2121 O O . ASP A 1 305 ? -7.032 -17.762 21.703 1.00 74.12 305 ASP A O 1
ATOM 2125 N N . LEU A 1 306 ? -5.890 -16.886 19.978 1.00 68.12 306 LEU A N 1
ATOM 2126 C CA . LEU A 1 306 ? -6.934 -15.985 19.479 1.00 68.12 306 LEU A CA 1
ATOM 2127 C C . LEU A 1 306 ? -7.770 -16.622 18.355 1.00 68.12 306 LEU A C 1
ATOM 2129 O O . LEU A 1 306 ? -8.625 -15.965 17.764 1.00 68.12 306 LEU A O 1
ATOM 2133 N N . GLY A 1 307 ? -7.520 -17.896 18.036 1.00 74.50 307 GLY A N 1
ATOM 2134 C CA . GLY A 1 307 ? -8.145 -18.601 16.921 1.00 74.50 307 GLY A CA 1
ATOM 2135 C C . GLY A 1 307 ? -7.635 -18.177 15.542 1.00 74.50 307 GLY A C 1
ATOM 2136 O O . GLY A 1 307 ? -8.251 -18.573 14.556 1.00 74.50 307 GLY A O 1
ATOM 2137 N N . ILE A 1 308 ? -6.542 -17.405 15.471 1.00 77.56 308 ILE A N 1
ATOM 2138 C CA . ILE A 1 308 ? -5.900 -16.914 14.244 1.00 77.56 308 ILE A CA 1
ATOM 2139 C C . ILE A 1 308 ? -4.777 -17.878 13.824 1.00 77.56 308 ILE A C 1
ATOM 2141 O O . ILE A 1 308 ? -3.950 -18.286 14.632 1.00 77.56 308 ILE A O 1
ATOM 2145 N N . THR A 1 309 ? -4.722 -18.236 12.545 1.00 84.38 309 THR A N 1
ATOM 2146 C CA . THR A 1 309 ? -3.675 -19.056 11.920 1.00 84.38 309 THR A CA 1
ATOM 2147 C C . THR A 1 309 ? -2.914 -18.237 10.889 1.00 84.38 309 THR A C 1
ATOM 2149 O O . THR A 1 309 ? -3.523 -17.454 10.164 1.00 84.38 309 THR A O 1
ATOM 2152 N N . LEU A 1 310 ? -1.605 -18.444 10.758 1.00 83.62 310 LEU A N 1
ATOM 2153 C CA . LEU A 1 310 ? -0.865 -17.876 9.629 1.00 83.62 310 LEU A CA 1
ATOM 2154 C C . LEU A 1 310 ? -1.201 -18.642 8.343 1.00 83.62 310 LEU A C 1
ATOM 2156 O O . LEU A 1 310 ? -1.311 -19.868 8.363 1.00 83.62 310 LEU A O 1
ATOM 2160 N N . GLY A 1 311 ? -1.403 -17.908 7.253 1.00 87.44 311 GLY A N 1
ATOM 2161 C CA . GLY A 1 311 ? -1.678 -18.460 5.930 1.00 87.44 311 GLY A CA 1
ATOM 2162 C C . GLY A 1 311 ? -0.446 -18.453 5.035 1.00 87.44 311 GLY A C 1
ATOM 2163 O O . GLY A 1 311 ? 0.617 -18.947 5.416 1.00 87.44 311 GLY A O 1
ATOM 2164 N N . ASP A 1 312 ? -0.600 -17.898 3.836 1.00 88.81 312 ASP A N 1
ATOM 2165 C CA . ASP A 1 312 ? 0.478 -17.789 2.861 1.00 88.81 312 ASP A CA 1
ATOM 2166 C C . ASP A 1 312 ? 1.536 -16.790 3.350 1.00 88.81 312 ASP A C 1
ATOM 2168 O O . ASP A 1 312 ? 1.232 -15.661 3.739 1.00 88.81 312 ASP A O 1
ATOM 2172 N N . ILE A 1 313 ? 2.805 -17.205 3.308 1.00 88.12 313 ILE A N 1
ATOM 2173 C CA . ILE A 1 313 ? 3.955 -16.352 3.614 1.00 88.12 313 ILE A CA 1
ATOM 2174 C C . ILE A 1 313 ? 4.717 -16.115 2.316 1.00 88.12 313 ILE A C 1
ATOM 2176 O O . ILE A 1 313 ? 5.273 -17.038 1.718 1.00 88.12 313 ILE A O 1
ATOM 2180 N N . ARG A 1 314 ? 4.731 -14.862 1.880 1.00 88.25 314 ARG A N 1
ATOM 2181 C CA . ARG A 1 314 ? 5.406 -14.397 0.669 1.00 88.25 314 ARG A CA 1
ATOM 2182 C C . ARG A 1 314 ? 6.620 -13.575 1.057 1.00 88.25 314 ARG A C 1
ATOM 2184 O O . ARG A 1 314 ? 6.625 -12.920 2.093 1.00 88.25 314 ARG A O 1
ATOM 2191 N N . GLN A 1 315 ? 7.667 -13.647 0.253 1.00 90.12 315 GLN A N 1
ATOM 2192 C CA . GLN A 1 315 ? 8.967 -13.078 0.581 1.00 90.12 315 GLN A CA 1
ATOM 2193 C C . GLN A 1 315 ? 9.456 -12.208 -0.567 1.00 90.12 315 GLN A C 1
ATOM 2195 O O . GLN A 1 315 ? 9.421 -12.634 -1.720 1.00 90.12 315 GLN A O 1
ATOM 2200 N N . HIS A 1 316 ? 9.925 -11.011 -0.228 1.00 88.38 316 HIS A N 1
ATOM 2201 C CA . HIS A 1 316 ? 10.297 -9.966 -1.171 1.00 88.38 316 HIS A CA 1
ATOM 2202 C C . HIS A 1 316 ? 11.658 -9.397 -0.793 1.00 88.38 316 HIS A C 1
ATOM 2204 O O . HIS A 1 316 ? 11.815 -8.750 0.248 1.00 88.38 316 HIS A O 1
ATOM 2210 N N . ASP A 1 317 ? 12.648 -9.613 -1.654 1.00 88.62 317 ASP A N 1
ATOM 2211 C CA . ASP A 1 317 ? 13.944 -8.962 -1.512 1.00 88.62 317 ASP A CA 1
ATOM 2212 C C . ASP A 1 317 ? 13.869 -7.518 -2.002 1.00 88.62 317 ASP A C 1
ATOM 2214 O O . ASP A 1 317 ? 13.483 -7.250 -3.148 1.00 88.62 317 ASP A O 1
ATOM 2218 N N . VAL A 1 318 ? 14.258 -6.595 -1.119 1.00 84.69 318 VAL A N 1
ATOM 2219 C CA . VAL A 1 318 ? 14.459 -5.185 -1.449 1.00 84.69 318 VAL A CA 1
ATOM 2220 C C . VAL A 1 318 ? 15.955 -4.948 -1.607 1.00 84.69 318 VAL A C 1
ATOM 2222 O O . VAL A 1 318 ? 16.759 -5.252 -0.720 1.00 84.69 318 VAL A O 1
ATOM 2225 N N . GLU A 1 319 ? 16.333 -4.408 -2.759 1.00 85.00 319 GLU A N 1
ATOM 2226 C CA . GLU A 1 319 ? 17.722 -4.305 -3.202 1.00 85.00 319 GLU A CA 1
ATOM 2227 C C . GLU A 1 319 ? 18.092 -2.864 -3.570 1.00 85.00 319 GLU A C 1
ATOM 2229 O O . GLU A 1 319 ? 17.245 -1.965 -3.565 1.00 85.00 319 GLU A O 1
ATOM 2234 N N . GLY A 1 320 ? 19.380 -2.648 -3.847 1.00 84.25 320 GLY A N 1
ATOM 2235 C CA . GLY A 1 320 ? 19.901 -1.365 -4.311 1.00 84.25 320 GLY A CA 1
ATOM 2236 C C . GLY A 1 320 ? 19.700 -0.216 -3.321 1.00 84.25 320 GLY A C 1
ATOM 2237 O O . GLY A 1 320 ? 19.689 -0.399 -2.101 1.00 84.25 320 GLY A O 1
ATOM 2238 N N . ALA A 1 321 ? 19.501 0.978 -3.865 1.00 81.06 321 ALA A N 1
ATOM 2239 C CA . ALA A 1 321 ? 19.277 2.221 -3.145 1.00 81.06 321 ALA A CA 1
ATOM 2240 C C . ALA A 1 321 ? 18.050 2.143 -2.229 1.00 81.06 321 ALA A C 1
ATOM 2242 O O . ALA A 1 321 ? 18.046 2.754 -1.165 1.00 81.06 321 ALA A O 1
ATOM 2243 N N . LEU A 1 322 ? 17.022 1.359 -2.584 1.00 78.50 322 LEU A N 1
ATOM 2244 C CA . LEU A 1 322 ? 15.856 1.161 -1.716 1.00 78.50 322 LEU A CA 1
ATOM 2245 C C . LEU A 1 322 ? 16.208 0.383 -0.450 1.00 78.50 322 LEU A C 1
ATOM 2247 O O . LEU A 1 322 ? 15.702 0.705 0.623 1.00 78.50 322 LEU A O 1
ATOM 2251 N N . ARG A 1 323 ? 17.093 -0.615 -0.548 1.00 81.50 323 ARG A N 1
ATOM 2252 C CA . ARG A 1 323 ? 17.585 -1.345 0.626 1.00 81.50 323 ARG A CA 1
ATOM 2253 C C . ARG A 1 323 ? 18.303 -0.399 1.581 1.00 81.50 323 ARG A C 1
ATOM 2255 O O . ARG A 1 323 ? 18.006 -0.407 2.768 1.00 81.50 323 ARG A O 1
ATOM 2262 N N . GLU A 1 324 ? 19.204 0.430 1.059 1.00 79.44 324 GLU A N 1
ATOM 2263 C CA . GLU A 1 324 ? 19.958 1.409 1.853 1.00 79.44 324 GLU A CA 1
ATOM 2264 C C . GLU A 1 324 ? 19.045 2.487 2.454 1.00 79.44 324 GLU A C 1
ATOM 2266 O O . GLU A 1 324 ? 19.171 2.841 3.624 1.00 79.44 324 GLU A O 1
ATOM 2271 N N . ARG A 1 325 ? 18.065 2.961 1.680 1.00 76.12 325 ARG A N 1
ATOM 2272 C CA . ARG A 1 325 ? 17.079 3.956 2.115 1.00 76.12 325 ARG A CA 1
ATOM 2273 C C . ARG A 1 325 ? 16.165 3.430 3.218 1.00 76.12 325 ARG A C 1
ATOM 2275 O O . ARG A 1 325 ? 15.796 4.178 4.118 1.00 76.12 325 ARG A O 1
ATOM 2282 N N . PHE A 1 326 ? 15.786 2.153 3.156 1.00 74.69 326 PHE A N 1
ATOM 2283 C CA . PHE A 1 326 ? 14.815 1.568 4.079 1.00 74.69 326 PHE A CA 1
ATOM 2284 C C . PHE A 1 326 ? 15.424 0.729 5.202 1.00 74.69 326 PHE A C 1
ATOM 2286 O O . PHE A 1 326 ? 14.655 0.330 6.081 1.00 74.69 326 PHE A O 1
ATOM 2293 N N . GLU A 1 327 ? 16.744 0.501 5.246 1.00 73.81 327 GLU A N 1
ATOM 2294 C CA . GLU A 1 327 ? 17.368 -0.313 6.302 1.00 73.81 327 GLU A CA 1
ATOM 2295 C C . GLU A 1 327 ? 17.306 0.308 7.700 1.00 73.81 327 GLU A C 1
ATOM 2297 O O . GLU A 1 327 ? 17.371 -0.423 8.689 1.00 73.81 327 GLU A O 1
ATOM 2302 N N . VAL A 1 328 ? 17.104 1.620 7.819 1.00 68.94 328 VAL A N 1
ATOM 2303 C CA . VAL A 1 328 ? 16.933 2.304 9.108 1.00 68.94 328 VAL A CA 1
ATOM 2304 C C . VAL A 1 328 ? 15.536 2.920 9.208 1.00 68.94 328 VAL A C 1
ATOM 2306 O O . VAL A 1 328 ? 15.002 3.483 8.254 1.00 68.94 328 VAL A O 1
ATOM 2309 N N . ILE A 1 329 ? 14.898 2.792 10.371 1.00 63.19 329 ILE A N 1
ATOM 2310 C CA . ILE A 1 329 ? 13.664 3.510 10.720 1.00 63.19 329 ILE A CA 1
ATOM 2311 C C . ILE A 1 329 ? 14.042 4.565 11.737 1.00 63.19 329 ILE A C 1
ATOM 2313 O O . ILE A 1 329 ? 14.237 4.232 12.896 1.00 63.19 329 ILE A O 1
ATOM 2317 N N . GLY A 1 330 ? 14.171 5.817 11.329 1.00 55.28 330 GLY A N 1
ATOM 2318 C CA . GLY A 1 330 ? 14.700 6.836 12.221 1.00 55.28 330 GLY A CA 1
ATOM 2319 C C . GLY A 1 330 ? 14.696 8.224 11.616 1.00 55.28 330 GLY A C 1
ATOM 2320 O O . GLY A 1 330 ? 14.388 8.387 10.434 1.00 55.28 330 GLY A O 1
ATOM 2321 N N . GLU A 1 331 ? 15.037 9.209 12.439 1.00 48.84 331 GLU A N 1
ATOM 2322 C CA . GLU A 1 331 ? 15.458 10.529 11.979 1.00 48.84 331 GLU A CA 1
ATOM 2323 C C . GLU A 1 331 ? 16.845 10.390 11.342 1.00 48.84 331 GLU A C 1
ATOM 2325 O O . GLU A 1 331 ? 17.851 10.575 12.016 1.00 48.84 331 GLU A O 1
ATOM 2330 N N . ASN A 1 332 ? 16.941 10.062 10.054 1.00 41.91 332 ASN A N 1
ATOM 2331 C CA . ASN A 1 332 ? 18.231 10.175 9.382 1.00 41.91 332 ASN A CA 1
ATOM 2332 C C . ASN A 1 332 ? 18.152 10.862 8.021 1.00 41.91 332 ASN A C 1
ATOM 2334 O O . ASN A 1 332 ? 17.382 10.471 7.147 1.00 41.91 332 ASN A O 1
ATOM 2338 N N . ALA A 1 333 ? 19.089 11.810 7.899 1.00 36.81 333 ALA A N 1
ATOM 2339 C CA . ALA A 1 333 ? 19.645 12.479 6.727 1.00 36.81 333 ALA A CA 1
ATOM 2340 C C . ALA A 1 333 ? 18.886 13.700 6.155 1.00 36.81 333 ALA A C 1
ATOM 2342 O O . ALA A 1 333 ? 18.007 13.583 5.311 1.00 36.81 333 ALA A O 1
ATOM 2343 N N . ASP A 1 334 ? 19.350 14.895 6.544 1.00 38.19 334 ASP A N 1
ATOM 2344 C CA . ASP A 1 334 ? 19.371 16.119 5.716 1.00 38.19 334 ASP A CA 1
ATOM 2345 C C . ASP A 1 334 ? 18.045 16.760 5.253 1.00 38.19 334 ASP A C 1
ATOM 2347 O O . ASP A 1 334 ? 18.029 17.549 4.307 1.00 38.19 334 ASP A O 1
ATOM 2351 N N . LEU A 1 335 ? 16.936 16.556 5.961 1.00 40.22 335 LEU A N 1
ATOM 2352 C CA . LEU A 1 335 ? 15.827 17.516 5.899 1.00 40.22 335 LEU A CA 1
ATOM 2353 C C . LEU A 1 335 ? 16.129 18.607 6.934 1.00 40.22 335 LEU A C 1
ATOM 2355 O O . LEU A 1 335 ? 16.073 18.345 8.129 1.00 40.22 335 LEU A O 1
ATOM 2359 N N . GLY A 1 336 ? 16.585 19.776 6.472 1.00 34.47 336 GLY A N 1
ATOM 2360 C CA . GLY A 1 336 ? 17.178 20.841 7.295 1.00 34.47 336 GLY A CA 1
ATOM 2361 C C . GLY A 1 336 ? 16.391 21.252 8.550 1.00 34.47 336 GLY A C 1
ATOM 2362 O O . GLY A 1 336 ? 15.214 20.945 8.697 1.00 34.47 336 GLY A O 1
ATOM 2363 N N . GLU A 1 337 ? 17.059 22.006 9.433 1.00 34.56 337 GLU A N 1
ATOM 2364 C CA . GLU A 1 337 ? 16.635 22.406 10.795 1.00 34.56 337 GLU A CA 1
ATOM 2365 C C . GLU A 1 337 ? 15.228 23.043 10.931 1.00 34.56 337 GLU A C 1
ATOM 2367 O O . GLU A 1 337 ? 14.749 23.220 12.050 1.00 34.56 337 GLU A O 1
ATOM 2372 N N . ASP A 1 338 ? 14.545 23.346 9.825 1.00 37.88 338 ASP A N 1
ATOM 2373 C CA . ASP A 1 338 ? 13.178 23.879 9.786 1.00 37.88 338 ASP A CA 1
ATOM 2374 C C . ASP A 1 338 ? 12.084 22.799 9.630 1.00 37.88 338 ASP A C 1
ATOM 2376 O O . ASP A 1 338 ? 10.893 23.111 9.715 1.00 37.88 338 ASP A O 1
ATOM 2380 N N . ALA A 1 339 ? 12.443 21.524 9.439 1.00 38.91 339 ALA A N 1
ATOM 2381 C CA . ALA A 1 339 ? 11.495 20.412 9.435 1.00 38.91 339 ALA A CA 1
ATOM 2382 C C . ALA A 1 339 ? 11.132 20.025 10.876 1.00 38.91 339 ALA A C 1
ATOM 2384 O O . ALA A 1 339 ? 11.547 18.999 11.406 1.00 38.91 339 ALA A O 1
ATOM 2385 N N . PHE A 1 340 ? 10.305 20.850 11.516 1.00 34.56 340 PHE A N 1
ATOM 2386 C CA . PHE A 1 340 ? 9.551 20.477 12.715 1.00 34.56 340 PHE A CA 1
ATOM 2387 C C . PHE A 1 340 ? 8.431 19.476 12.348 1.00 34.56 340 PHE A C 1
ATOM 2389 O O . PHE A 1 340 ? 7.274 19.653 12.721 1.00 34.56 340 PHE A O 1
ATOM 2396 N N . GLU A 1 341 ? 8.764 18.440 11.574 1.00 41.56 341 GLU A N 1
ATOM 2397 C CA . GLU A 1 341 ? 7.946 17.244 11.417 1.00 41.56 341 GLU A CA 1
ATOM 2398 C C . GLU A 1 341 ? 8.525 16.192 12.364 1.00 41.56 341 GLU A C 1
ATOM 2400 O O . GLU A 1 341 ? 9.492 15.511 12.017 1.00 41.56 341 GLU A O 1
ATOM 2405 N N . PRO A 1 342 ? 8.003 16.068 13.598 1.00 38.53 342 PRO A N 1
ATOM 2406 C CA . PRO A 1 342 ? 8.286 14.868 14.360 1.00 38.53 342 PRO A CA 1
ATOM 2407 C C . PRO A 1 342 ? 7.683 13.711 13.549 1.00 38.53 342 PRO A C 1
ATOM 2409 O O . PRO A 1 342 ? 6.596 13.874 13.018 1.00 38.53 342 PRO A O 1
ATOM 2412 N N . PHE A 1 343 ? 8.347 12.560 13.477 1.00 48.47 343 PHE A N 1
ATOM 2413 C CA . PHE A 1 343 ? 7.836 11.272 12.961 1.00 48.47 343 PHE A CA 1
ATOM 2414 C C . PHE A 1 343 ? 8.310 10.803 11.563 1.00 48.47 343 PHE A C 1
ATOM 2416 O O . PHE A 1 343 ? 7.877 11.240 10.506 1.00 48.47 343 PHE A O 1
ATOM 2423 N N . TYR A 1 344 ? 9.176 9.781 11.623 1.00 50.56 344 TYR A N 1
ATOM 2424 C CA . TYR A 1 344 ? 9.492 8.702 10.670 1.00 50.56 344 TYR A CA 1
ATOM 2425 C C . TYR A 1 344 ? 9.004 8.821 9.200 1.00 50.56 344 TYR A C 1
ATOM 2427 O O . TYR A 1 344 ? 8.155 8.023 8.778 1.00 50.56 344 TYR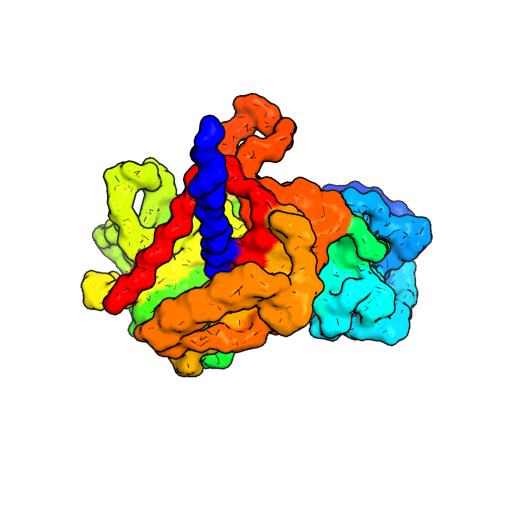 A O 1
ATOM 2435 N N . PRO A 1 345 ? 9.623 9.669 8.352 1.00 47.94 345 PRO A N 1
ATOM 2436 C CA . PRO A 1 345 ? 9.354 9.710 6.904 1.00 47.94 345 PRO A CA 1
ATOM 2437 C C . PRO A 1 345 ? 9.476 8.335 6.211 1.00 47.94 345 PRO A C 1
ATOM 2439 O O . PRO A 1 345 ? 8.759 8.036 5.254 1.00 47.94 345 PRO A O 1
ATOM 2442 N N . GLY A 1 346 ? 10.298 7.430 6.756 1.00 52.34 346 GLY A N 1
ATOM 2443 C CA . GLY A 1 346 ? 10.477 6.073 6.234 1.00 52.34 346 GLY A CA 1
ATOM 2444 C C . GLY A 1 346 ? 9.262 5.136 6.349 1.00 52.34 346 GLY A C 1
ATOM 2445 O O . GLY A 1 346 ? 9.274 4.081 5.723 1.00 52.34 346 GLY A O 1
ATOM 2446 N N . ILE A 1 347 ? 8.214 5.451 7.124 1.00 54.78 347 ILE A N 1
ATOM 2447 C CA . ILE A 1 347 ? 7.014 4.586 7.200 1.00 54.78 347 ILE A CA 1
ATOM 2448 C C . ILE A 1 347 ? 6.125 4.765 5.960 1.00 54.78 347 ILE A C 1
ATOM 2450 O O . ILE A 1 347 ? 5.648 3.775 5.405 1.00 54.78 347 ILE A O 1
ATOM 2454 N N . ARG A 1 348 ? 5.950 6.003 5.477 1.00 58.03 348 ARG A N 1
ATOM 2455 C CA . ARG A 1 348 ? 5.148 6.309 4.279 1.00 58.03 348 ARG A CA 1
ATOM 2456 C C . ARG A 1 348 ? 5.765 5.706 3.023 1.00 58.03 348 ARG A C 1
ATOM 2458 O O . ARG A 1 348 ? 5.085 5.051 2.249 1.00 58.03 348 ARG A O 1
ATOM 2465 N N . GLU A 1 349 ? 7.064 5.878 2.831 1.00 62.50 349 GLU A N 1
ATOM 2466 C CA . GLU A 1 349 ? 7.741 5.362 1.638 1.00 62.50 349 GLU A CA 1
ATOM 2467 C C . GLU A 1 349 ? 7.769 3.828 1.577 1.00 62.50 349 GLU A C 1
ATOM 2469 O O . GLU A 1 349 ? 7.886 3.250 0.500 1.00 62.50 349 GLU A O 1
ATOM 2474 N N . ARG A 1 350 ? 7.587 3.142 2.711 1.00 66.62 350 ARG A N 1
ATOM 2475 C CA . ARG A 1 350 ? 7.452 1.681 2.745 1.00 66.62 350 ARG A CA 1
ATOM 2476 C C . ARG A 1 350 ? 6.082 1.189 2.302 1.00 66.62 350 ARG A C 1
ATOM 2478 O O . ARG A 1 350 ? 6.009 0.118 1.704 1.00 66.62 350 ARG A O 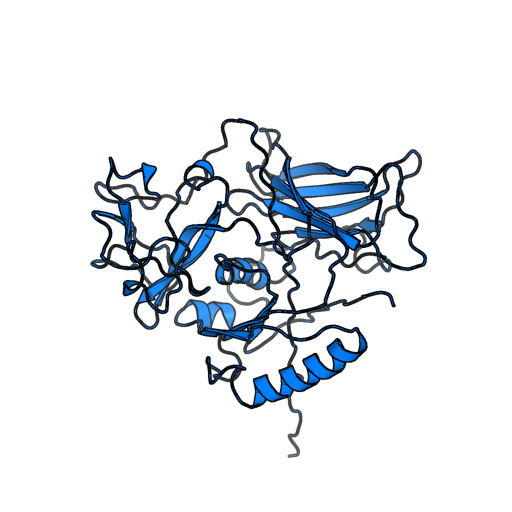1
ATOM 2485 N N . SER A 1 351 ? 5.008 1.953 2.517 1.00 65.12 351 SER A N 1
ATOM 2486 C CA . SER A 1 351 ? 3.697 1.580 1.962 1.00 65.12 351 SER A CA 1
ATOM 2487 C C . SER A 1 351 ? 3.718 1.601 0.427 1.00 65.12 351 SER A C 1
ATOM 2489 O O . SER A 1 351 ? 3.060 0.779 -0.203 1.00 65.12 351 SER A O 1
ATOM 2491 N N . THR A 1 352 ? 4.570 2.441 -0.170 1.00 71.12 352 THR A N 1
ATOM 2492 C CA . THR A 1 352 ? 4.887 2.453 -1.608 1.00 71.12 352 THR A CA 1
ATOM 2493 C C . THR A 1 352 ? 5.581 1.166 -2.075 1.00 71.12 352 THR A C 1
ATOM 2495 O O . THR A 1 352 ? 5.328 0.711 -3.187 1.00 71.12 352 THR A O 1
ATOM 2498 N N . VAL A 1 353 ? 6.423 0.539 -1.242 1.00 73.50 353 VAL A N 1
ATOM 2499 C CA . VAL A 1 353 ? 7.091 -0.742 -1.568 1.00 73.50 353 VAL A CA 1
ATOM 2500 C C . VAL A 1 353 ? 6.093 -1.900 -1.591 1.00 73.50 353 VAL A C 1
ATOM 2502 O O . VAL A 1 353 ? 6.143 -2.744 -2.481 1.00 73.50 353 VAL A O 1
ATOM 2505 N N . ALA A 1 354 ? 5.159 -1.916 -0.638 1.00 74.69 354 ALA A N 1
ATOM 2506 C CA . ALA A 1 354 ? 4.075 -2.897 -0.601 1.00 74.69 354 ALA A CA 1
ATOM 2507 C C . ALA A 1 354 ? 2.932 -2.573 -1.585 1.00 74.69 354 ALA A C 1
ATOM 2509 O O . ALA A 1 354 ? 2.010 -3.374 -1.754 1.00 74.69 354 ALA A O 1
ATOM 2510 N N . ALA A 1 355 ? 2.960 -1.413 -2.251 1.00 70.25 355 ALA A N 1
ATOM 2511 C CA . ALA A 1 355 ? 1.964 -1.078 -3.257 1.00 70.25 355 ALA A CA 1
ATOM 2512 C C . ALA A 1 355 ? 2.050 -2.077 -4.424 1.00 70.25 355 ALA A C 1
ATOM 2514 O O . ALA A 1 355 ? 3.129 -2.359 -4.945 1.00 70.25 355 ALA A O 1
ATOM 2515 N N . GLY A 1 356 ? 0.902 -2.623 -4.832 1.00 68.06 356 GLY A N 1
ATOM 2516 C CA . GLY A 1 356 ? 0.815 -3.627 -5.898 1.00 68.06 356 GLY A CA 1
ATOM 2517 C C . GLY A 1 356 ? 0.489 -5.043 -5.424 1.00 68.06 356 GLY A C 1
ATOM 2518 O O . GLY A 1 356 ? 0.192 -5.879 -6.269 1.00 68.06 356 GLY A O 1
ATOM 2519 N N . LEU A 1 357 ? 0.459 -5.302 -4.109 1.00 76.06 357 LEU A N 1
ATOM 2520 C CA . LEU A 1 357 ? -0.069 -6.565 -3.585 1.00 76.06 357 LEU A CA 1
ATOM 2521 C C . LEU A 1 357 ? -1.508 -6.795 -4.079 1.00 76.06 357 LEU A C 1
ATOM 2523 O O . LEU A 1 357 ? -2.383 -5.937 -3.939 1.00 76.06 357 LEU A O 1
ATOM 2527 N N . ASP A 1 358 ? -1.738 -7.969 -4.659 1.00 69.50 358 ASP A N 1
ATOM 2528 C CA . ASP A 1 358 ? -2.994 -8.372 -5.300 1.00 69.50 358 ASP A CA 1
ATOM 2529 C C . ASP A 1 358 ? -3.964 -9.092 -4.348 1.00 69.50 358 ASP A C 1
ATOM 2531 O O . ASP A 1 358 ? -5.113 -9.361 -4.704 1.00 69.50 358 ASP A O 1
ATOM 2535 N N . ARG A 1 359 ? -3.508 -9.410 -3.130 1.00 70.69 359 ARG A N 1
ATOM 2536 C CA . ARG A 1 359 ? -4.241 -10.181 -2.117 1.00 70.69 359 ARG A CA 1
ATOM 2537 C C . ARG A 1 359 ? -4.114 -9.554 -0.730 1.00 70.69 359 ARG A C 1
ATOM 2539 O O . ARG A 1 359 ? -3.097 -8.912 -0.464 1.00 70.69 359 ARG A O 1
ATOM 2546 N N . PRO A 1 360 ? -5.103 -9.761 0.156 1.00 70.06 360 PRO A N 1
ATOM 2547 C CA . PRO A 1 360 ? -5.061 -9.239 1.517 1.00 70.06 360 PRO A CA 1
ATOM 2548 C C . PRO A 1 360 ? -3.929 -9.899 2.310 1.00 70.06 360 PRO A C 1
ATOM 2550 O O . PRO A 1 360 ? -3.842 -11.122 2.338 1.00 70.06 360 PRO A O 1
ATOM 2553 N N . SER A 1 361 ? -3.082 -9.106 2.964 1.00 70.88 361 SER A N 1
ATOM 2554 C CA . SER A 1 361 ? -1.987 -9.600 3.808 1.00 70.88 361 SER A CA 1
ATOM 2555 C C . SER A 1 361 ? -1.435 -8.508 4.724 1.00 70.88 361 SER A C 1
ATOM 2557 O O . SER A 1 361 ? -1.763 -7.328 4.579 1.00 70.88 361 SER A O 1
ATOM 2559 N N . ILE A 1 362 ? -0.578 -8.895 5.672 1.00 74.12 362 ILE A N 1
ATOM 2560 C CA . ILE A 1 362 ? 0.224 -7.959 6.466 1.00 74.12 362 ILE A CA 1
ATOM 2561 C C . ILE A 1 362 ? 1.628 -7.857 5.878 1.00 74.12 362 ILE A C 1
ATOM 2563 O O . ILE A 1 362 ? 2.363 -8.842 5.820 1.00 74.12 362 ILE A O 1
ATOM 2567 N N . ALA A 1 363 ? 2.022 -6.636 5.523 1.00 72.75 363 ALA A N 1
ATOM 2568 C CA . ALA A 1 363 ? 3.393 -6.322 5.150 1.00 72.75 363 ALA A CA 1
ATOM 2569 C C . ALA A 1 363 ? 4.280 -6.208 6.404 1.00 72.75 363 ALA A C 1
ATOM 2571 O O . ALA A 1 363 ? 4.056 -5.360 7.271 1.00 72.75 363 ALA A O 1
ATOM 2572 N N . VAL A 1 364 ? 5.309 -7.050 6.487 1.00 75.19 364 VAL A N 1
ATOM 2573 C CA . VAL A 1 364 ? 6.308 -7.070 7.562 1.00 75.19 364 VAL A CA 1
ATOM 2574 C C . VAL A 1 364 ? 7.659 -6.680 6.978 1.00 75.19 364 VAL A C 1
ATOM 2576 O O . VAL A 1 364 ? 8.167 -7.348 6.083 1.00 75.19 364 VAL A O 1
ATOM 2579 N N . PHE A 1 365 ? 8.270 -5.616 7.498 1.00 77.38 365 PHE A N 1
ATOM 2580 C CA . PHE A 1 365 ? 9.558 -5.113 7.010 1.00 77.38 365 PHE A CA 1
ATOM 2581 C C . PHE A 1 365 ? 10.694 -5.474 7.972 1.00 77.38 365 PHE A C 1
ATOM 2583 O O . PHE A 1 365 ? 10.678 -5.087 9.142 1.00 77.38 365 PHE A O 1
ATOM 2590 N N . PHE A 1 366 ? 11.715 -6.169 7.469 1.00 77.44 366 PHE A N 1
ATOM 2591 C CA . PHE A 1 366 ? 12.920 -6.526 8.219 1.00 77.44 366 PHE A CA 1
ATOM 2592 C C . PHE A 1 366 ? 14.020 -5.482 8.030 1.00 77.44 366 PHE A C 1
ATOM 2594 O O . PHE A 1 366 ? 14.828 -5.553 7.101 1.00 77.44 366 PHE A O 1
ATOM 2601 N N . VAL A 1 367 ? 14.042 -4.516 8.942 1.00 74.62 367 VAL A N 1
ATOM 2602 C CA . VAL A 1 367 ? 15.011 -3.412 9.000 1.00 74.62 367 VAL A CA 1
ATOM 2603 C C . VAL A 1 367 ? 16.224 -3.745 9.865 1.00 74.62 367 VAL A C 1
ATOM 2605 O O . VAL A 1 367 ? 16.193 -4.642 10.706 1.00 74.62 367 VAL A O 1
ATOM 2608 N N . LYS A 1 368 ? 17.311 -3.004 9.666 1.00 72.25 368 LYS A N 1
ATOM 2609 C CA . LYS A 1 368 ? 18.567 -3.123 10.415 1.00 72.25 368 LYS A CA 1
ATOM 2610 C C . LYS A 1 368 ? 18.534 -2.378 11.742 1.00 72.25 368 LYS A C 1
ATOM 2612 O O . LYS A 1 368 ? 19.146 -2.845 12.700 1.00 72.25 368 LYS A O 1
ATOM 2617 N N . TRP A 1 369 ? 17.860 -1.229 11.809 1.00 66.44 369 TRP A N 1
ATOM 2618 C CA . TRP A 1 369 ? 17.857 -0.401 13.016 1.00 66.44 369 TRP A CA 1
ATOM 2619 C C . TRP A 1 369 ? 16.597 0.462 13.162 1.00 66.44 369 TRP A C 1
ATOM 2621 O O . TRP A 1 369 ? 16.037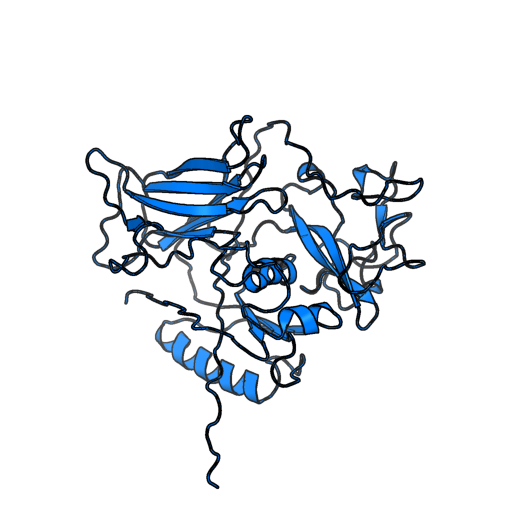 0.906 12.161 1.00 66.44 369 TRP A O 1
ATOM 2631 N N . LEU A 1 370 ? 16.184 0.722 14.411 1.00 58.84 370 LEU A N 1
ATOM 2632 C CA . LEU A 1 370 ? 15.169 1.718 14.776 1.00 58.84 370 LEU A CA 1
ATOM 2633 C C . LEU A 1 370 ? 15.833 2.839 15.594 1.00 58.84 370 LEU A C 1
ATOM 2635 O O . LEU A 1 370 ? 16.386 2.571 16.661 1.00 58.84 370 LEU A O 1
ATOM 2639 N N . GLU A 1 371 ? 15.768 4.085 15.139 1.00 52.28 371 GLU A N 1
ATOM 2640 C CA . GLU A 1 371 ? 16.115 5.266 15.929 1.00 52.28 371 GLU A CA 1
ATOM 2641 C C . GLU A 1 371 ? 14.842 5.864 16.513 1.00 52.28 371 GLU A C 1
ATOM 2643 O O . GLU A 1 371 ? 13.977 6.337 15.787 1.00 52.28 371 GLU A O 1
ATOM 2648 N N . GLY A 1 372 ? 14.727 5.837 17.838 1.00 43.66 372 GLY A N 1
ATOM 2649 C CA . GLY A 1 372 ? 13.537 6.298 18.546 1.00 43.66 372 GLY A CA 1
ATOM 2650 C C . GLY A 1 372 ? 12.683 5.153 19.087 1.00 43.66 372 GLY A C 1
ATOM 2651 O O . GLY A 1 372 ? 12.948 3.969 18.878 1.00 43.66 372 GLY A O 1
ATOM 2652 N N . SER A 1 373 ? 11.676 5.513 19.881 1.00 34.97 373 SER A N 1
ATOM 2653 C CA . SER A 1 373 ? 10.698 4.554 20.397 1.00 34.97 373 SER A CA 1
ATOM 2654 C C . SER A 1 373 ? 9.551 4.465 19.397 1.00 34.97 373 SER A C 1
ATOM 2656 O O . SER A 1 373 ? 8.799 5.424 19.239 1.00 34.97 373 SER A O 1
ATOM 2658 N N . VAL A 1 374 ? 9.394 3.322 18.730 1.00 37.38 374 VAL A N 1
ATOM 2659 C CA . VAL A 1 374 ? 8.140 3.011 18.040 1.00 37.38 374 VAL A CA 1
ATOM 2660 C C . VAL A 1 374 ? 7.235 2.313 19.047 1.00 37.38 374 VAL A C 1
ATOM 2662 O O . VAL A 1 374 ? 7.469 1.165 19.422 1.00 37.38 374 VAL A O 1
ATOM 2665 N N . ALA A 1 375 ? 6.223 3.025 19.534 1.00 27.44 375 ALA A N 1
ATOM 2666 C CA . ALA A 1 375 ? 5.168 2.429 20.337 1.00 27.44 375 ALA A CA 1
ATOM 2667 C C . ALA A 1 375 ? 4.101 1.862 19.393 1.00 27.44 375 ALA A C 1
ATOM 2669 O O . ALA A 1 375 ? 3.222 2.584 18.933 1.00 27.44 375 ALA A O 1
ATOM 2670 N N . LEU A 1 376 ? 4.177 0.564 19.098 1.00 30.55 376 LEU A N 1
ATOM 2671 C CA . LEU A 1 376 ? 3.037 -0.165 18.549 1.00 30.55 376 LEU A CA 1
ATOM 2672 C C . LEU A 1 376 ? 2.078 -0.461 19.700 1.00 30.55 376 LEU A C 1
ATOM 2674 O O . LEU A 1 376 ? 2.342 -1.331 20.530 1.00 30.55 376 LEU A O 1
ATOM 2678 N N . THR A 1 377 ? 0.980 0.283 19.790 1.00 25.25 377 THR A N 1
ATOM 2679 C CA . THR A 1 377 ? -0.067 -0.002 20.771 1.00 25.25 377 THR A CA 1
ATOM 2680 C C . THR A 1 377 ? -1.057 -0.994 20.161 1.00 25.25 377 THR A C 1
ATOM 2682 O O . THR A 1 377 ? -2.044 -0.632 19.532 1.00 25.25 377 THR A O 1
ATOM 2685 N N . SER A 1 378 ? -0.808 -2.292 20.334 1.00 23.86 378 SER A N 1
ATOM 2686 C CA . SER A 1 378 ? -1.845 -3.298 20.105 1.00 23.86 378 SER A CA 1
ATOM 2687 C C . SER A 1 378 ? -2.735 -3.363 21.346 1.00 23.86 378 SER A C 1
ATOM 2689 O O . SER A 1 378 ? -2.452 -4.099 22.291 1.00 23.86 378 SER A O 1
ATOM 2691 N N . ALA A 1 379 ? -3.805 -2.576 21.370 1.00 21.02 379 ALA A N 1
ATOM 2692 C CA . ALA A 1 379 ? -4.952 -2.897 22.204 1.00 21.02 379 ALA A CA 1
ATOM 2693 C C . ALA A 1 379 ? -5.960 -3.615 21.304 1.00 21.02 379 ALA A C 1
ATOM 2695 O O . ALA A 1 379 ? -6.739 -2.967 20.615 1.00 21.02 379 ALA A O 1
ATOM 2696 N N . ILE A 1 380 ? -5.907 -4.948 21.271 1.00 22.30 380 ILE A N 1
ATOM 2697 C CA . ILE A 1 380 ? -7.067 -5.753 20.878 1.00 22.30 380 ILE A CA 1
ATOM 2698 C C . ILE A 1 380 ? -7.791 -6.020 22.201 1.00 22.30 380 ILE A C 1
ATOM 2700 O O . ILE A 1 380 ? -7.255 -6.772 23.020 1.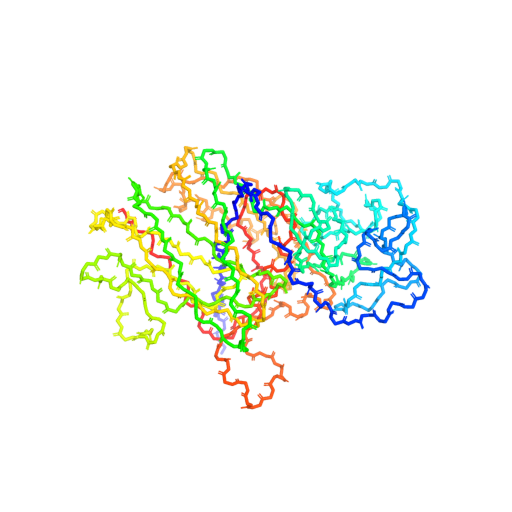00 22.30 380 ILE A O 1
ATOM 2704 N N . PRO A 1 381 ? -8.916 -5.345 22.501 1.00 22.06 381 PRO A N 1
ATOM 2705 C CA . PRO A 1 381 ? -9.687 -5.660 23.695 1.00 22.06 381 PRO A CA 1
ATOM 2706 C C . PRO A 1 381 ? -10.144 -7.123 23.622 1.00 22.06 381 PRO A C 1
ATOM 2708 O O . PRO A 1 381 ? -10.538 -7.585 22.551 1.00 22.06 381 PRO A O 1
ATOM 2711 N N . ALA A 1 382 ? -10.035 -7.826 24.750 1.00 24.75 382 ALA A N 1
ATOM 2712 C CA . ALA A 1 382 ? -10.450 -9.219 24.914 1.00 24.75 382 ALA A CA 1
ATOM 2713 C C . ALA A 1 382 ? -11.964 -9.427 24.764 1.00 24.75 382 ALA A C 1
ATOM 2715 O O . ALA A 1 382 ? -12.729 -8.487 25.097 1.00 24.75 382 ALA A O 1
#